Protein AF-0000000074258055 (afdb_homodimer)

InterPro domains:
  IPR007050 Bacterioopsin activator-type, HTH domain [PF04967] (157-208)
  IPR016032 Signal transduction response regulator, C-terminal effector [SSF46894] (148-207)
  IPR036388 Winged helix-like DNA-binding domain superfamily [G3DSA:1.10.10.10] (153-216)
  IPR056531 HVO_A0563, N-terminal [PF24280] (3-147)

Secondary structure (DSSP, 8-state):
-EEEEEEEES--HHHHHHTTSS-EEEEEE-SS-EEEEEESTTHHHHHHHHHHHT-EEEEEEETTEEEEEESS-GGGGS--HHHHHHHHTT-EEEEEEEEETTEEEEEEEES-HHHHHHHHHHHHHTT--EEEEEEEE--TTSTT-TTT-TT--S----HHHHHHHHHHHHTTTTSSS-SS-HHHHHHHHTS-HHHHHHHHHHHHHHHHHHHHHHH-/-EEEEEEEES--HHHHHHTTSS-EEEEEE-SS-EEEEEESTTHHHHHHHHHHHT-EEEEEEETTEEEEEESS-GGGGS--HHHHHHHHTT-EEEEEEEEETTEEEEEEEES-HHHHHHHHHHHHHTT--EEEEEEEE--TTSTT-TTT-TT--S----HHHHHHHHHHHHTTTTSSS-SS-HHHHHHHHTS-HHHHHHHHHHHHHHHHHHHHHHH-

Foldseek 3Di:
DKKWKKKFADDALLLVLQAPHAKKWWWDDPQFKIKIKIAADSVVSSQVSLCVQFRWDDWDDDPRMIITIGRGYSPVRDDCLLVVLCVVLVKDWAGTWMHHNSMIMTMIDDPDPVSVVVSVVSCVVVVTRMDIDDMDDDDCPDCQHCVNPVPRLDFDADPLLVQLQVVLVVQQCPHVVRRDDLCRSCVVSVHHSVVSVVSPVVSVVRNCVSCVVPPD/DKKWKKKFADDALLLVLQAPHQKKWWWDDPQFKIKIKIAADSVVSSVVSLCVQFRWDDWDDDPRMIITIGRGYSPVRDDCLLVVLCVVLVKDWAGTWMHHNSMIMTMIDDPDPVSVVVSVVSCVVVVTRMDIDDMDDDDCPDCQHCVNPVPRLDFDADPLLVQLQVVLVVQQCPHVVRRDDLCRSCVVSVHHSVVSVVSPVVSVVRNCVSCVVPPD

Solvent-accessible surface area (backbone atoms only — not comparable to full-atom values): 22101 Å² total; per-residue (Å²): 61,31,38,32,33,35,36,35,57,53,95,40,74,64,11,54,46,12,40,94,42,91,21,36,38,36,37,42,80,57,82,53,21,30,41,34,43,32,38,46,85,52,43,64,62,32,47,52,48,45,37,73,73,37,32,65,66,46,78,47,79,45,97,64,28,36,40,37,33,31,57,30,26,62,70,81,75,46,84,53,64,68,60,51,44,28,51,75,44,65,39,37,73,46,65,57,34,36,22,41,63,23,22,36,38,40,39,36,38,20,80,39,68,64,39,50,49,51,34,50,50,51,40,49,72,73,66,48,54,64,44,79,76,45,74,45,80,39,66,72,70,42,63,58,18,57,85,66,20,63,75,58,49,63,51,91,57,53,71,64,23,19,50,49,44,43,53,36,58,77,45,26,42,49,41,86,76,62,60,47,50,60,58,56,50,6,60,73,75,69,48,53,46,68,57,36,49,50,33,37,36,48,42,48,34,43,49,45,68,44,38,37,81,59,49,66,61,31,38,34,35,34,36,35,57,51,97,39,75,64,11,55,44,13,41,94,45,89,20,36,39,36,37,41,79,55,82,54,21,30,42,35,42,32,39,47,86,52,43,62,62,32,47,52,49,44,37,74,72,38,31,65,68,46,80,46,80,45,97,66,29,36,38,36,33,30,57,30,26,62,70,82,75,46,84,53,62,68,60,50,43,28,51,75,45,65,38,36,73,45,66,59,34,35,21,40,63,22,22,38,38,39,39,37,38,22,80,40,68,64,38,50,51,51,34,50,51,52,38,50,72,73,64,47,54,64,45,78,75,45,74,44,79,40,64,72,69,41,62,58,18,57,86,66,20,65,76,58,50,63,51,91,58,53,71,65,23,18,51,50,45,44,54,35,58,77,45,27,42,49,40,88,76,63,58,46,52,59,58,56,49,7,60,73,74,69,49,54,44,70,56,38,48,50,33,36,36,50,41,49,33,42,49,46,68,42,37,38,80,59,50,67

Sequence (432 aa):
MYEATLRITGHSAYADATAGTSATIELWCNRHCDLLHVTEEAAAEVEARVEGTVGVRERLRSRGETVLVTEDCLRDHEGDLIESVLDRHGCLLLYPLEYQGGDKVCRVLSLSAGALTDCFHDLVEAGAPVTVEAKREIDAVRPRSPLLDPHGVVPDLTDRQSAVLRYAHENGYYEIPRGVTTAEIADAVGVERRTAEEHLRRAENKLVDSLVDVVAMYEATLRITGHSAYADATAGTSATIELWCNRHCDLLHVTEEAAAEVEARVEGTVGVRERLRSRGETVLVTEDCLRDHEGDLIESVLDRHGCLLLYPLEYQGGDKVCRVLSLSAGALTDCFHDLVEAGAPVTVEAKREIDAVRPRSPLLDPHGVVPDLTDRQSAVLRYAHENGYYEIPRGVTTAEIADAVGVERRTAEEHLRRAENKLVDSLVDVVA

Structure (mmCIF, N/CA/C/O backbone):
data_AF-0000000074258055-model_v1
#
loop_
_entity.id
_entity.type
_entity.pdbx_description
1 polymer 'Helix-turn-helix domain-containing protein'
#
loop_
_atom_site.group_PDB
_atom_site.id
_atom_site.type_symbol
_atom_site.label_atom_id
_atom_site.label_alt_id
_atom_site.label_comp_id
_atom_site.label_asym_id
_atom_site.label_entity_id
_atom_site.label_seq_id
_atom_site.pdbx_PDB_ins_code
_atom_site.Cartn_x
_atom_site.Cartn_y
_atom_site.Cartn_z
_atom_site.occupancy
_atom_site.B_iso_or_equiv
_atom_site.auth_seq_id
_atom_site.auth_comp_id
_atom_site.auth_asym_id
_atom_site.auth_atom_id
_atom_site.pdbx_PDB_model_num
ATOM 1 N N . MET A 1 1 ? 12.82 -7.031 11.148 1 83.25 1 MET A N 1
ATOM 2 C CA . MET A 1 1 ? 12.75 -7.418 9.742 1 83.25 1 MET A CA 1
ATOM 3 C C . MET A 1 1 ? 13.695 -6.57 8.898 1 83.25 1 MET A C 1
ATOM 5 O O . MET A 1 1 ? 14.148 -5.516 9.336 1 83.25 1 MET A O 1
ATOM 9 N N . TYR A 1 2 ? 14.031 -7.172 7.707 1 86.62 2 TYR A N 1
ATOM 10 C CA . TYR A 1 2 ? 15.031 -6.531 6.855 1 86.62 2 TYR A CA 1
ATOM 11 C C . TYR A 1 2 ? 14.516 -6.371 5.434 1 86.62 2 TYR A C 1
ATOM 13 O O . TYR A 1 2 ? 13.875 -7.277 4.891 1 86.62 2 TYR A O 1
ATOM 21 N N . GLU A 1 3 ? 14.734 -5.199 4.934 1 88.56 3 GLU A N 1
ATOM 22 C CA . GLU A 1 3 ? 14.359 -4.914 3.553 1 88.56 3 GLU A CA 1
ATOM 23 C C . GLU A 1 3 ? 15.578 -4.531 2.721 1 88.56 3 GLU A C 1
ATOM 25 O O . GLU A 1 3 ? 16.453 -3.809 3.195 1 88.56 3 GLU A O 1
ATOM 30 N N . ALA A 1 4 ? 15.617 -5.012 1.562 1 91.56 4 ALA A N 1
ATOM 31 C CA . ALA A 1 4 ? 16.656 -4.617 0.611 1 91.56 4 ALA A CA 1
ATOM 32 C C . ALA A 1 4 ? 16.047 -4.211 -0.728 1 91.56 4 ALA A C 1
ATOM 34 O O . ALA A 1 4 ? 15.047 -4.793 -1.164 1 91.56 4 ALA A O 1
ATOM 35 N N . THR A 1 5 ? 16.609 -3.199 -1.285 1 91.88 5 THR A N 1
ATOM 36 C CA . THR A 1 5 ? 16.266 -2.83 -2.656 1 91.88 5 THR A CA 1
ATOM 37 C C . THR A 1 5 ? 17.312 -3.355 -3.629 1 91.88 5 THR A C 1
ATOM 39 O O . THR A 1 5 ? 18.5 -3.043 -3.5 1 91.88 5 THR A O 1
ATOM 42 N N . LEU A 1 6 ? 16.828 -4.125 -4.57 1 92.88 6 LEU A N 1
ATOM 43 C CA . LEU A 1 6 ? 17.719 -4.723 -5.559 1 92.88 6 LEU A CA 1
ATOM 44 C C . LEU A 1 6 ? 17.5 -4.098 -6.934 1 92.88 6 LEU A C 1
ATOM 46 O O . LEU A 1 6 ? 16.359 -3.816 -7.316 1 92.88 6 LEU A O 1
ATOM 50 N N . ARG A 1 7 ? 18.562 -3.906 -7.586 1 93.62 7 ARG A N 1
ATOM 51 C CA . ARG A 1 7 ? 18.516 -3.525 -8.992 1 93.62 7 ARG A CA 1
ATOM 52 C C . ARG A 1 7 ? 19.016 -4.664 -9.883 1 93.62 7 ARG A C 1
ATOM 54 O O . ARG A 1 7 ? 20.094 -5.219 -9.656 1 93.62 7 ARG A O 1
ATOM 61 N N . ILE A 1 8 ? 18.219 -5.02 -10.711 1 91.5 8 ILE A N 1
ATOM 62 C CA . ILE A 1 8 ? 18.547 -6.086 -11.656 1 91.5 8 ILE A CA 1
ATOM 63 C C . ILE A 1 8 ? 18.688 -5.508 -13.062 1 91.5 8 ILE A C 1
ATOM 65 O O . ILE A 1 8 ? 17.75 -4.906 -13.594 1 91.5 8 ILE A O 1
ATOM 69 N N . THR A 1 9 ? 19.891 -5.629 -13.492 1 87.56 9 THR A N 1
ATOM 70 C CA . THR A 1 9 ? 20.172 -5.137 -14.836 1 87.56 9 THR A CA 1
ATOM 71 C C . THR A 1 9 ? 19.953 -6.242 -15.867 1 87.56 9 THR A C 1
ATOM 73 O O . THR A 1 9 ? 20.188 -7.418 -15.586 1 87.56 9 THR A O 1
ATOM 76 N N . GLY A 1 10 ? 19.359 -5.852 -16.953 1 72.56 10 GLY A N 1
ATOM 77 C CA . GLY A 1 10 ? 19.266 -6.832 -18.031 1 72.56 10 GLY A CA 1
ATOM 78 C C . GLY A 1 10 ? 17.844 -7.016 -18.547 1 72.56 10 GLY A C 1
ATOM 79 O O . GLY A 1 10 ? 16.984 -6.16 -18.328 1 72.56 10 GLY A O 1
ATOM 80 N N . HIS A 1 11 ? 17.641 -8.375 -19.031 1 70.19 11 HIS A N 1
ATOM 81 C CA . HIS A 1 11 ? 16.594 -8.469 -20.047 1 70.19 11 HIS A CA 1
ATOM 82 C C . HIS A 1 11 ? 15.273 -8.914 -19.422 1 70.19 11 HIS A C 1
ATOM 84 O O . HIS A 1 11 ? 15.18 -10.008 -18.859 1 70.19 11 HIS A O 1
ATOM 90 N N . SER A 1 12 ? 14.461 -8.055 -19.062 1 84.44 12 SER A N 1
ATOM 91 C CA . SER A 1 12 ? 13.023 -8.25 -18.922 1 84.44 12 SER A CA 1
ATOM 92 C C . SER A 1 12 ? 12.242 -7.406 -19.922 1 84.44 12 SER A C 1
ATOM 94 O O . SER A 1 12 ? 12.711 -6.352 -20.344 1 84.44 12 SER A O 1
ATOM 96 N N . ALA A 1 13 ? 11.242 -8.039 -20.328 1 88.31 13 ALA A N 1
ATOM 97 C CA . ALA A 1 13 ? 10.445 -7.363 -21.344 1 88.31 13 ALA A CA 1
ATOM 98 C C . ALA A 1 13 ? 10.078 -5.949 -20.906 1 88.31 13 ALA A C 1
ATOM 100 O O . ALA A 1 13 ? 10.195 -5.004 -21.703 1 88.31 13 ALA A O 1
ATOM 101 N N . TYR A 1 14 ? 9.711 -5.766 -19.688 1 92.56 14 TYR A N 1
ATOM 102 C CA . TYR A 1 14 ? 9.273 -4.453 -19.219 1 92.56 14 TYR A CA 1
ATOM 103 C C . TYR A 1 14 ? 10.461 -3.525 -19.016 1 92.56 14 TYR A C 1
ATOM 105 O O . TYR A 1 14 ? 10.359 -2.312 -19.219 1 92.56 14 TYR A O 1
ATOM 113 N N . ALA A 1 15 ? 11.594 -4.082 -18.594 1 92.06 15 ALA A N 1
ATOM 114 C CA . ALA A 1 15 ? 12.812 -3.275 -18.516 1 92.06 15 ALA A CA 1
ATOM 115 C C . ALA A 1 15 ? 13.195 -2.752 -19.906 1 92.06 15 ALA A C 1
ATOM 117 O O . ALA A 1 15 ? 13.492 -1.564 -20.062 1 92.06 15 ALA A O 1
ATOM 118 N N . ASP A 1 16 ? 13.094 -3.592 -20.859 1 90.56 16 ASP A N 1
ATOM 119 C CA . ASP A 1 16 ? 13.406 -3.203 -22.234 1 90.56 16 ASP A CA 1
ATOM 120 C C . ASP A 1 16 ? 12.477 -2.094 -22.719 1 90.56 16 ASP A C 1
ATOM 122 O O . ASP A 1 16 ? 12.906 -1.187 -23.438 1 90.56 16 ASP A O 1
ATOM 126 N N . ALA A 1 17 ? 11.258 -2.262 -22.328 1 88.38 17 ALA A N 1
ATOM 127 C CA . ALA A 1 17 ? 10.25 -1.292 -22.75 1 88.38 17 ALA A CA 1
ATOM 128 C C . ALA A 1 17 ? 10.578 0.102 -22.219 1 88.38 17 ALA A C 1
ATOM 130 O O . ALA A 1 17 ? 10.219 1.106 -22.844 1 88.38 17 ALA A O 1
ATOM 131 N N . THR A 1 18 ? 11.258 0.191 -21.125 1 90.31 18 THR A N 1
ATOM 132 C CA . THR A 1 18 ? 11.531 1.486 -20.516 1 90.31 18 THR A CA 1
ATOM 133 C C . THR A 1 18 ? 12.922 1.982 -20.891 1 90.31 18 THR A C 1
ATOM 135 O O . THR A 1 18 ? 13.273 3.135 -20.625 1 90.31 18 THR A O 1
ATOM 138 N N . ALA A 1 19 ? 13.719 1.128 -21.547 1 89.69 19 ALA A N 1
ATOM 139 C CA . ALA A 1 19 ? 15.086 1.494 -21.906 1 89.69 19 ALA A CA 1
ATOM 140 C C . ALA A 1 19 ? 15.102 2.686 -22.859 1 89.69 19 ALA A C 1
ATOM 142 O O . ALA A 1 19 ? 14.367 2.705 -23.859 1 89.69 19 ALA A O 1
ATOM 143 N N . GLY A 1 20 ? 15.953 3.695 -22.547 1 86.5 20 GLY A N 1
ATOM 144 C CA . GLY A 1 20 ? 16.125 4.848 -23.422 1 86.5 20 GLY A CA 1
ATOM 145 C C . GLY A 1 20 ? 14.969 5.828 -23.344 1 86.5 20 GLY A C 1
ATOM 146 O O . GLY A 1 20 ? 14.828 6.711 -24.188 1 86.5 20 GLY A O 1
ATOM 147 N N . THR A 1 21 ? 14.008 5.574 -22.453 1 86.19 21 THR A N 1
ATOM 148 C CA . THR A 1 21 ? 12.891 6.488 -22.266 1 86.19 21 THR A CA 1
ATOM 149 C C . THR A 1 21 ? 12.828 6.973 -20.828 1 86.19 21 THR A C 1
ATOM 151 O O . THR A 1 21 ? 13.57 6.488 -19.969 1 86.19 21 THR A O 1
ATOM 154 N N . SER A 1 22 ? 11.984 7.98 -20.609 1 86.81 22 SER A N 1
ATOM 155 C CA . SER A 1 22 ? 11.758 8.469 -19.25 1 86.81 22 SER A CA 1
ATOM 156 C C . SER A 1 22 ? 10.555 7.781 -18.625 1 86.81 22 SER A C 1
ATOM 158 O O . SER A 1 22 ? 10.164 8.125 -17.5 1 86.81 22 SER A O 1
ATOM 160 N N . ALA A 1 23 ? 10.023 6.754 -19.281 1 88.56 23 ALA A N 1
ATOM 161 C CA . ALA A 1 23 ? 8.844 6.055 -18.766 1 88.56 23 ALA A CA 1
ATOM 162 C C . ALA A 1 23 ? 9.211 5.109 -17.641 1 88.56 23 ALA A C 1
ATOM 164 O O . ALA A 1 23 ? 10.32 4.57 -17.594 1 88.56 23 ALA A O 1
ATOM 165 N N . THR A 1 24 ? 8.281 4.977 -16.766 1 90 24 THR A N 1
ATOM 166 C CA . THR A 1 24 ? 8.406 4.012 -15.68 1 90 24 THR A CA 1
ATOM 167 C C . THR A 1 24 ? 7.188 3.086 -15.641 1 90 24 THR A C 1
ATOM 169 O O . THR A 1 24 ? 6.086 3.486 -16.016 1 90 24 THR A O 1
ATOM 172 N N . ILE A 1 25 ? 7.449 1.848 -15.266 1 91.06 25 ILE A N 1
ATOM 173 C CA . ILE A 1 25 ? 6.379 0.872 -15.078 1 91.06 25 ILE A CA 1
ATOM 174 C C . ILE A 1 25 ? 6.387 0.366 -13.641 1 91.06 25 ILE A C 1
ATOM 176 O O . ILE A 1 25 ? 7.426 -0.046 -13.125 1 91.06 25 ILE A O 1
ATOM 180 N N . GLU A 1 26 ? 5.328 0.5 -12.992 1 90.06 26 GLU A N 1
ATOM 181 C CA . GLU A 1 26 ? 5.086 -0.21 -11.742 1 90.06 26 GLU A CA 1
ATOM 182 C C . GLU A 1 26 ? 4.188 -1.425 -11.961 1 90.06 26 GLU A C 1
ATOM 184 O O . GLU A 1 26 ? 3.123 -1.314 -12.57 1 90.06 26 GLU A O 1
ATOM 189 N N . LEU A 1 27 ? 4.648 -2.584 -11.422 1 91.56 27 LEU A N 1
ATOM 190 C CA . LEU A 1 27 ? 3.945 -3.834 -11.688 1 91.56 27 LEU A CA 1
ATOM 191 C C . LEU A 1 27 ? 3.445 -4.461 -10.391 1 91.56 27 LEU A C 1
ATOM 193 O O . LEU A 1 27 ? 4.211 -4.621 -9.438 1 91.56 27 LEU A O 1
ATOM 197 N N . TRP A 1 28 ? 2.156 -4.734 -10.352 1 89.12 28 TRP A N 1
ATOM 198 C CA . TRP A 1 28 ? 1.548 -5.594 -9.344 1 89.12 28 TRP A CA 1
ATOM 199 C C . TRP A 1 28 ? 1.13 -6.93 -9.945 1 89.12 28 TRP A C 1
ATOM 201 O O . TRP A 1 28 ? 0.254 -6.98 -10.812 1 89.12 28 TRP A O 1
ATOM 211 N N . CYS A 1 29 ? 1.671 -7.992 -9.422 1 91 29 CYS A N 1
ATOM 212 C CA . CYS A 1 29 ? 1.397 -9.328 -9.945 1 91 29 CYS A CA 1
ATOM 213 C C . CYS A 1 29 ? 0.139 -9.914 -9.32 1 91 29 CYS A C 1
ATOM 215 O O . CYS A 1 29 ? -0.018 -9.891 -8.094 1 91 29 CYS A O 1
ATOM 217 N N . ASN A 1 30 ? -0.752 -10.422 -10.172 1 89.44 30 ASN A N 1
ATOM 218 C CA . ASN A 1 30 ? -1.952 -11.109 -9.711 1 89.44 30 ASN A CA 1
ATOM 219 C C . ASN A 1 30 ? -1.958 -12.578 -10.141 1 89.44 30 ASN A C 1
ATOM 221 O O . ASN A 1 30 ? -3.021 -13.164 -10.336 1 89.44 30 ASN A O 1
ATOM 225 N N . ARG A 1 31 ? -0.777 -13.125 -10.367 1 86.5 31 ARG A N 1
ATOM 226 C CA . ARG A 1 31 ? -0.539 -14.523 -10.727 1 86.5 31 ARG A CA 1
ATOM 227 C C . ARG A 1 31 ? -0.998 -14.805 -12.156 1 86.5 31 ARG A C 1
ATOM 229 O O . ARG A 1 31 ? -0.251 -15.375 -12.953 1 86.5 31 ARG A O 1
ATOM 236 N N . HIS A 1 32 ? -2.211 -14.398 -12.508 1 89.62 32 HIS A N 1
ATOM 237 C CA . HIS A 1 32 ? -2.725 -14.711 -13.836 1 89.62 32 HIS A CA 1
ATOM 238 C C . HIS A 1 32 ? -2.553 -13.531 -14.789 1 89.62 32 HIS A C 1
ATOM 240 O O . HIS A 1 32 ? -2.68 -13.688 -16 1 89.62 32 HIS A O 1
ATOM 246 N N . CYS A 1 33 ? -2.322 -12.414 -14.211 1 93.25 33 CYS A N 1
ATOM 247 C CA . CYS A 1 33 ? -2.111 -11.195 -14.977 1 93.25 33 CYS A CA 1
ATOM 248 C C . CYS A 1 33 ? -1.324 -10.172 -14.172 1 93.25 33 CYS A C 1
ATOM 250 O O . CYS A 1 33 ? -1.021 -10.398 -13 1 93.25 33 CYS A O 1
ATOM 252 N N . ASP A 1 34 ? -1.005 -9.086 -14.922 1 92.5 34 ASP A N 1
ATOM 253 C CA . ASP A 1 34 ? -0.32 -7.98 -14.258 1 92.5 34 ASP A CA 1
ATOM 254 C C . ASP A 1 34 ? -1.158 -6.707 -14.312 1 92.5 34 ASP A C 1
ATOM 256 O O . ASP A 1 34 ? -1.833 -6.441 -15.312 1 92.5 34 ASP A O 1
ATOM 260 N N . LEU A 1 35 ? -1.151 -5.992 -13.25 1 90.44 35 LEU A N 1
ATOM 261 C CA . LEU A 1 35 ? -1.559 -4.59 -13.266 1 90.44 35 LEU A CA 1
ATOM 262 C C . LEU A 1 35 ? -0.349 -3.676 -13.43 1 90.44 35 LEU A C 1
ATOM 264 O O . LEU A 1 35 ? 0.583 -3.729 -12.625 1 90.44 35 LEU A O 1
ATOM 268 N N . LEU A 1 36 ? -0.398 -2.861 -14.469 1 90.5 36 LEU A N 1
ATOM 269 C CA . LEU A 1 36 ? 0.726 -1.976 -14.75 1 90.5 36 LEU A CA 1
ATOM 270 C C . LEU A 1 36 ? 0.298 -0.514 -14.672 1 90.5 36 LEU A C 1
ATOM 272 O O . LEU A 1 36 ? -0.767 -0.146 -15.172 1 90.5 36 LEU A O 1
ATOM 276 N N . HIS A 1 37 ? 1.047 0.211 -14 1 88.5 37 HIS A N 1
ATOM 277 C CA . HIS A 1 37 ? 0.952 1.666 -14.031 1 88.5 37 HIS A CA 1
ATOM 278 C C . HIS A 1 37 ? 2.129 2.275 -14.789 1 88.5 37 HIS A C 1
ATOM 280 O O . HIS A 1 37 ? 3.281 2.113 -14.383 1 88.5 37 HIS A O 1
ATOM 286 N N . VAL A 1 38 ? 1.821 2.916 -15.828 1 88.81 38 VAL A N 1
ATOM 287 C CA . VAL A 1 38 ? 2.844 3.496 -16.688 1 88.81 38 VAL A CA 1
ATOM 288 C C . VAL A 1 38 ? 2.771 5.02 -16.625 1 88.81 38 VAL A C 1
ATOM 290 O O . VAL A 1 38 ? 1.695 5.602 -16.781 1 88.81 38 VAL A O 1
ATOM 293 N N . THR A 1 39 ? 3.896 5.562 -16.328 1 82.56 39 THR A N 1
ATOM 294 C CA . THR A 1 39 ? 3.941 7.02 -16.25 1 82.56 39 THR A CA 1
ATOM 295 C C . THR A 1 39 ? 4.621 7.609 -17.484 1 82.56 39 THR A C 1
ATOM 297 O O . THR A 1 39 ? 5.477 6.965 -18.094 1 82.56 39 THR A O 1
ATOM 300 N N . GLU A 1 40 ? 4.207 8.859 -17.812 1 72.75 40 GLU A N 1
ATOM 301 C CA . GLU A 1 40 ? 4.836 9.781 -18.75 1 72.75 40 GLU A CA 1
ATOM 302 C C . GLU A 1 40 ? 4.535 9.391 -20.203 1 72.75 40 GLU A C 1
ATOM 304 O O . GLU A 1 40 ? 3.873 8.375 -20.438 1 72.75 40 GLU A O 1
ATOM 309 N N . GLU A 1 41 ? 4.926 10.188 -21.094 1 64.94 41 GLU A N 1
ATOM 310 C CA . GLU A 1 41 ? 4.562 10.312 -22.5 1 64.94 41 GLU A CA 1
ATOM 311 C C . GLU A 1 41 ? 4.949 9.062 -23.281 1 64.94 41 GLU A C 1
ATOM 313 O O . GLU A 1 41 ? 4.285 8.703 -24.266 1 64.94 41 GLU A O 1
ATOM 318 N N . ALA A 1 42 ? 5.828 8.305 -22.812 1 69.88 42 ALA A N 1
ATOM 319 C CA . ALA A 1 42 ? 6.172 7.184 -23.688 1 69.88 42 ALA A CA 1
ATOM 320 C C . ALA A 1 42 ? 5.27 5.984 -23.422 1 69.88 42 ALA A C 1
ATOM 322 O O . ALA A 1 42 ? 5.691 4.836 -23.578 1 69.88 42 ALA A O 1
ATOM 323 N N . ALA A 1 43 ? 3.979 6.32 -23.141 1 76.56 43 ALA A N 1
ATOM 324 C CA . ALA A 1 43 ? 3.061 5.262 -22.734 1 76.56 43 ALA A CA 1
ATOM 325 C C . ALA A 1 43 ? 2.67 4.387 -23.922 1 76.56 43 ALA A C 1
ATOM 327 O O . ALA A 1 43 ? 2.527 3.17 -23.781 1 76.56 43 ALA A O 1
ATOM 328 N N . ALA A 1 44 ? 2.752 4.996 -25.062 1 82.44 44 ALA A N 1
ATOM 329 C CA . ALA A 1 44 ? 2.311 4.242 -26.234 1 82.44 44 ALA A CA 1
ATOM 330 C C . ALA A 1 44 ? 3.334 3.176 -26.625 1 82.44 44 ALA A C 1
ATOM 332 O O . ALA A 1 44 ? 2.967 2.043 -26.938 1 82.44 44 ALA A O 1
ATOM 333 N N . GLU A 1 45 ? 4.57 3.539 -26.594 1 84.25 45 GLU A N 1
ATOM 334 C CA . GLU A 1 45 ? 5.625 2.588 -26.922 1 84.25 45 GLU A CA 1
ATOM 335 C C . GLU A 1 45 ? 5.707 1.469 -25.891 1 84.25 45 GLU A C 1
ATOM 337 O O . GLU A 1 45 ? 5.859 0.299 -26.25 1 84.25 45 GLU A O 1
ATOM 342 N N . VAL A 1 46 ? 5.59 1.82 -24.688 1 87.31 46 VAL A N 1
ATOM 343 C CA . VAL A 1 46 ? 5.621 0.847 -23.594 1 87.31 46 VAL A CA 1
ATOM 344 C C . VAL A 1 46 ? 4.445 -0.119 -23.734 1 87.31 46 VAL A C 1
ATOM 346 O O . VAL A 1 46 ? 4.613 -1.334 -23.609 1 87.31 46 VAL A O 1
ATOM 349 N N . GLU A 1 47 ? 3.346 0.42 -24.078 1 88.94 47 GLU A N 1
ATOM 350 C CA . GLU A 1 47 ? 2.146 -0.4 -24.234 1 88.94 47 GLU A CA 1
ATOM 351 C C . GLU A 1 47 ? 2.309 -1.408 -25.375 1 88.94 47 GLU A C 1
ATOM 353 O O . GLU A 1 47 ? 1.888 -2.561 -25.25 1 88.94 47 GLU A O 1
ATOM 358 N N . ALA A 1 48 ? 2.867 -0.943 -26.453 1 91.31 48 ALA A N 1
ATOM 359 C CA . ALA A 1 48 ? 3.08 -1.832 -27.594 1 91.31 48 ALA A CA 1
ATOM 360 C C . ALA A 1 48 ? 3.994 -2.994 -27.219 1 91.31 48 ALA A C 1
ATOM 362 O 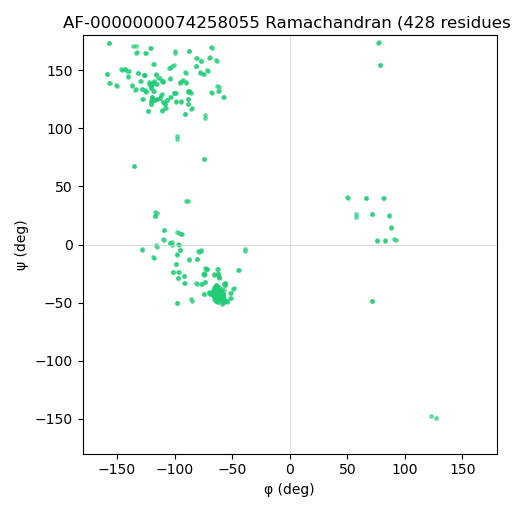O . ALA A 1 48 ? 3.748 -4.137 -27.609 1 91.31 48 ALA A O 1
ATOM 363 N N . ARG A 1 49 ? 4.969 -2.707 -26.453 1 90.38 49 ARG A N 1
ATOM 364 C CA . ARG A 1 49 ? 5.895 -3.748 -26.016 1 90.38 49 ARG A CA 1
ATOM 365 C C . ARG A 1 49 ? 5.215 -4.723 -25.062 1 90.38 49 ARG A C 1
ATOM 367 O O . ARG A 1 49 ? 5.414 -5.938 -25.172 1 90.38 49 ARG A O 1
ATOM 374 N N . VAL A 1 50 ? 4.441 -4.227 -24.156 1 91.69 50 VAL A N 1
ATOM 375 C CA . VAL A 1 50 ? 3.691 -5.059 -23.219 1 91.69 50 VAL A CA 1
ATOM 376 C C . VAL A 1 50 ? 2.727 -5.961 -24 1 91.69 50 VAL A C 1
ATOM 378 O O . VAL A 1 50 ? 2.666 -7.168 -23.75 1 91.69 50 VAL A O 1
ATOM 381 N N . GLU A 1 51 ? 2.086 -5.379 -24.938 1 93.81 51 GLU A N 1
ATOM 382 C CA . GLU A 1 51 ? 1.112 -6.117 -25.734 1 93.81 51 GLU A CA 1
ATOM 383 C C . GLU A 1 51 ? 1.779 -7.254 -26.5 1 93.81 51 GLU A C 1
ATOM 385 O O . GLU A 1 51 ? 1.229 -8.352 -26.594 1 93.81 51 GLU A O 1
ATOM 390 N N . GLY A 1 52 ? 2.902 -7.008 -26.953 1 94 52 GLY A N 1
ATOM 391 C CA . GLY A 1 52 ? 3.627 -8.016 -27.703 1 94 52 GLY A CA 1
ATOM 392 C C . GLY A 1 52 ? 4.168 -9.141 -26.844 1 94 52 GLY A C 1
ATOM 393 O O . GLY A 1 52 ? 4.422 -10.242 -27.328 1 94 52 GLY A O 1
ATOM 394 N N . THR A 1 53 ? 4.316 -8.922 -25.578 1 92.38 53 THR A N 1
ATOM 395 C CA . THR A 1 53 ? 4.93 -9.891 -24.688 1 92.38 53 THR A CA 1
ATOM 396 C C . THR A 1 53 ? 3.865 -10.711 -23.953 1 92.38 53 THR A C 1
ATOM 398 O O . THR A 1 53 ? 3.879 -11.945 -24.016 1 92.38 53 THR A O 1
ATOM 401 N N . VAL A 1 54 ? 2.875 -10.039 -23.344 1 94.69 54 VAL A N 1
ATOM 402 C CA . VAL A 1 54 ? 1.937 -10.75 -22.484 1 94.69 54 VAL A CA 1
ATOM 403 C C . VAL A 1 54 ? 0.503 -10.422 -22.891 1 94.69 54 VAL A C 1
ATOM 405 O O . VAL A 1 54 ? -0.448 -11.016 -22.391 1 94.69 54 VAL A O 1
ATOM 408 N N . GLY A 1 55 ? 0.316 -9.531 -23.844 1 95 55 GLY A N 1
ATOM 409 C CA . GLY A 1 55 ? -1.017 -9.078 -24.203 1 95 55 GLY A CA 1
ATOM 410 C C . GLY A 1 55 ? -1.589 -8.062 -23.234 1 95 55 GLY A C 1
ATOM 411 O O . GLY A 1 55 ? -1.147 -7.973 -22.078 1 95 55 GLY A O 1
ATOM 412 N N . VAL A 1 56 ? -2.539 -7.227 -23.781 1 93.44 56 VAL A N 1
ATOM 413 C CA . VAL A 1 56 ? -3.23 -6.25 -22.953 1 93.44 56 VAL A CA 1
ATOM 414 C C . VAL A 1 56 ? -4.734 -6.512 -22.984 1 93.44 56 VAL A C 1
ATOM 416 O O . VAL A 1 56 ? -5.336 -6.551 -24.062 1 93.44 56 VAL A O 1
ATOM 419 N N . ARG A 1 57 ? -5.297 -6.75 -21.875 1 92.06 57 ARG A N 1
ATOM 420 C CA . ARG A 1 57 ? -6.723 -7.039 -21.766 1 92.06 57 ARG A CA 1
ATOM 421 C C . ARG A 1 57 ? -7.535 -5.75 -21.672 1 92.06 57 ARG A C 1
ATOM 423 O O . ARG A 1 57 ? -8.578 -5.617 -22.328 1 92.06 57 ARG A O 1
ATOM 430 N N . GLU A 1 58 ? -7.125 -4.848 -20.844 1 89.31 58 GLU A N 1
ATOM 431 C CA . GLU A 1 58 ? -7.812 -3.58 -20.609 1 89.31 58 GLU A CA 1
ATOM 432 C C . GLU A 1 58 ? -6.816 -2.436 -20.422 1 89.31 58 GLU A C 1
ATOM 434 O O . GLU A 1 58 ? -5.684 -2.654 -20 1 89.31 58 GLU A O 1
ATOM 439 N N . ARG A 1 59 ? -7.266 -1.25 -20.844 1 88.38 59 ARG A N 1
ATOM 440 C CA . ARG A 1 59 ? -6.453 -0.043 -20.719 1 88.38 59 ARG A CA 1
ATOM 441 C C . ARG A 1 59 ? -7.293 1.133 -20.234 1 88.38 59 ARG A C 1
ATOM 443 O O . ARG A 1 59 ? -8.453 1.284 -20.625 1 88.38 59 ARG A O 1
ATOM 450 N N . LEU A 1 60 ? -6.703 1.869 -19.312 1 83.19 60 LEU A N 1
ATOM 451 C CA . LEU A 1 60 ? -7.281 3.127 -18.844 1 83.19 60 LEU A CA 1
ATOM 452 C C . LEU A 1 60 ? -6.254 4.254 -18.922 1 83.19 60 LEU A C 1
ATOM 454 O O . LEU A 1 60 ? -5.129 4.105 -18.438 1 83.19 60 LEU A O 1
ATOM 458 N N . ARG A 1 61 ? -6.605 5.328 -19.594 1 80.19 61 ARG A N 1
ATOM 459 C CA . ARG A 1 61 ? -5.723 6.484 -19.719 1 80.19 61 ARG A CA 1
ATOM 460 C C . ARG A 1 61 ? -6.348 7.719 -19.078 1 80.19 61 ARG A C 1
ATOM 462 O O . ARG A 1 61 ? -7.535 7.984 -19.25 1 80.19 61 ARG A O 1
ATOM 469 N N . SER A 1 62 ? -5.504 8.305 -18.078 1 70.94 62 SER A N 1
ATOM 470 C CA . SER A 1 62 ? -5.949 9.555 -17.453 1 70.94 62 SER A CA 1
ATOM 471 C C . SER A 1 62 ? -4.766 10.406 -17.031 1 70.94 62 SER A C 1
ATOM 473 O O . SER A 1 62 ? -3.828 9.906 -16.391 1 70.94 62 SER A O 1
ATOM 475 N N . ARG A 1 63 ? -4.797 11.727 -17.281 1 70.25 63 ARG A N 1
ATOM 476 C CA . ARG A 1 63 ? -3.877 12.75 -16.797 1 70.25 63 ARG A CA 1
ATOM 477 C C . ARG A 1 63 ? -2.428 12.352 -17.031 1 70.25 63 ARG A C 1
ATOM 479 O O . ARG A 1 63 ? -1.591 12.445 -16.141 1 70.25 63 ARG A O 1
ATOM 486 N N . GLY A 1 64 ? -2.131 11.742 -18.25 1 72.75 64 GLY A N 1
ATOM 487 C CA . GLY A 1 64 ? -0.756 11.406 -18.578 1 72.75 64 GLY A CA 1
ATOM 488 C C . GLY A 1 64 ? -0.3 10.086 -17.984 1 72.75 64 GLY A C 1
ATOM 489 O O . GLY A 1 64 ? 0.882 9.742 -18.062 1 72.75 64 GLY A O 1
ATOM 490 N N . GLU A 1 65 ? -1.212 9.445 -17.344 1 77.94 65 GLU A N 1
ATOM 491 C CA . GLU A 1 65 ? -0.914 8.125 -16.797 1 77.94 65 GLU A CA 1
ATOM 492 C C . GLU A 1 65 ? -1.771 7.043 -17.438 1 77.94 65 GLU A C 1
ATOM 494 O O . GLU A 1 65 ? -2.887 7.316 -17.891 1 77.94 65 GLU A O 1
ATOM 499 N N . THR A 1 66 ? -1.15 5.875 -17.562 1 85 66 THR A N 1
ATOM 500 C CA . THR A 1 66 ? -1.849 4.742 -18.141 1 85 66 THR A CA 1
ATOM 501 C C . THR A 1 66 ? -1.827 3.541 -17.203 1 85 66 THR A C 1
ATOM 503 O O . THR A 1 66 ? -0.796 3.238 -16.594 1 85 66 THR A O 1
ATOM 506 N N . VAL A 1 67 ? -2.994 2.98 -17.047 1 86.56 67 VAL A N 1
ATOM 507 C CA . VAL A 1 67 ? -3.115 1.732 -16.297 1 86.56 67 VAL A CA 1
ATOM 508 C C . VAL A 1 67 ? -3.494 0.597 -17.25 1 86.56 67 VAL A C 1
ATOM 510 O O . VAL A 1 67 ? -4.438 0.722 -18.031 1 86.56 67 VAL A O 1
ATOM 513 N N . LEU A 1 68 ? -2.705 -0.481 -17.156 1 89.19 68 LEU A N 1
ATOM 514 C CA . LEU A 1 68 ? -2.949 -1.634 -18.016 1 89.19 68 LEU A CA 1
ATOM 515 C C . LEU A 1 68 ? -3.215 -2.885 -17.188 1 89.19 68 LEU A C 1
ATOM 517 O O . LEU A 1 68 ? -2.564 -3.104 -16.156 1 89.19 68 LEU A O 1
ATOM 521 N N . VAL A 1 69 ? -4.168 -3.66 -17.594 1 90.44 69 VAL A N 1
ATOM 522 C CA . VAL A 1 69 ? -4.309 -5.047 -17.156 1 90.44 69 VAL A CA 1
ATOM 523 C C . VAL A 1 69 ? -3.914 -5.984 -18.297 1 90.44 69 VAL A C 1
ATOM 525 O O . VAL A 1 69 ? -4.477 -5.914 -19.391 1 90.44 69 VAL A O 1
ATOM 528 N N . THR A 1 70 ? -3.004 -6.797 -17.984 1 94.75 70 THR A N 1
ATOM 529 C CA . THR A 1 70 ? -2.465 -7.641 -19.047 1 94.75 70 THR A CA 1
ATOM 530 C C . THR A 1 70 ? -3.285 -8.914 -19.188 1 94.75 70 THR A C 1
ATOM 532 O O . THR A 1 70 ? -4.094 -9.242 -18.312 1 94.75 70 THR A O 1
ATOM 535 N N . GLU A 1 71 ? -3.08 -9.648 -20.281 1 93.75 71 GLU A N 1
ATOM 536 C CA . GLU A 1 71 ? -3.754 -10.922 -20.531 1 93.75 71 GLU A CA 1
ATOM 537 C C . GLU A 1 71 ? -3.07 -12.062 -19.781 1 93.75 71 GLU A C 1
ATOM 539 O O . GLU A 1 71 ? -3.729 -13.008 -19.344 1 93.75 71 GLU A O 1
ATOM 544 N N . ASP A 1 72 ? -1.762 -11.938 -19.656 1 94.25 72 ASP A N 1
ATOM 545 C CA . ASP A 1 72 ? -0.952 -12.938 -18.953 1 94.25 72 ASP A CA 1
ATOM 546 C C . ASP A 1 72 ? 0.023 -12.266 -18 1 94.25 72 ASP A C 1
ATOM 548 O O . ASP A 1 72 ? 0.228 -11.055 -18.047 1 94.25 72 ASP A O 1
ATOM 552 N N . CYS A 1 73 ? 0.54 -13.07 -17.141 1 93.19 73 CYS A N 1
ATOM 553 C CA . CYS A 1 73 ? 1.524 -12.602 -16.172 1 93.19 73 CYS A CA 1
ATOM 554 C C . CYS A 1 73 ? 2.934 -12.672 -16.75 1 93.19 73 CYS A C 1
ATOM 556 O O . CYS A 1 73 ? 3.32 -13.68 -17.344 1 93.19 73 CYS A O 1
ATOM 558 N N . LEU A 1 74 ? 3.682 -11.625 -16.609 1 93.75 74 LEU A N 1
ATOM 559 C CA . LEU A 1 74 ? 5.043 -11.578 -17.141 1 93.75 74 LEU A CA 1
ATOM 560 C C . LEU A 1 74 ? 5.883 -12.727 -16.578 1 93.75 74 LEU A C 1
ATOM 562 O O . LEU A 1 74 ? 6.738 -13.266 -17.281 1 93.75 74 LEU A O 1
ATOM 566 N N . ARG A 1 75 ? 5.602 -13.07 -15.367 1 90 75 ARG A N 1
ATOM 567 C CA . ARG A 1 75 ? 6.363 -14.117 -14.68 1 90 75 ARG A CA 1
ATOM 568 C C . ARG A 1 75 ? 6.348 -15.414 -15.477 1 90 75 ARG A C 1
ATOM 570 O O . ARG A 1 75 ? 7.328 -16.156 -15.477 1 90 75 ARG A O 1
ATOM 577 N N . ASP A 1 76 ? 5.336 -15.68 -16.141 1 90.56 76 ASP A N 1
ATOM 578 C CA . ASP A 1 76 ? 5.191 -16.922 -16.891 1 90.56 76 ASP A CA 1
ATOM 579 C C . ASP A 1 76 ? 5.938 -16.844 -18.219 1 90.56 76 ASP A C 1
ATOM 581 O O . ASP A 1 76 ? 6.039 -17.844 -18.938 1 90.56 76 ASP A O 1
ATOM 585 N N . HIS A 1 77 ? 6.457 -15.742 -18.531 1 91.56 77 HIS A N 1
ATOM 586 C CA . HIS A 1 77 ? 7.129 -15.547 -19.797 1 91.56 77 HIS A CA 1
ATOM 587 C C . HIS A 1 77 ? 8.609 -15.25 -19.609 1 91.56 77 HIS A C 1
ATOM 589 O O . HIS A 1 77 ? 9.328 -14.961 -20.578 1 91.56 77 HIS A O 1
ATOM 595 N N . GLU A 1 78 ? 8.977 -15.211 -18.422 1 88.38 78 GLU A N 1
ATOM 596 C CA . GLU A 1 78 ? 10.375 -14.953 -18.109 1 88.38 78 GLU A CA 1
ATOM 597 C C . GLU A 1 78 ? 10.953 -16.031 -17.203 1 88.38 78 GLU A C 1
ATOM 599 O O . GLU A 1 78 ? 10.211 -16.859 -16.672 1 88.38 78 GLU A O 1
ATOM 604 N N . GLY A 1 79 ? 12.273 -16.031 -17.141 1 84.19 79 GLY A N 1
ATOM 605 C CA . GLY A 1 79 ? 12.906 -16.922 -16.188 1 84.19 79 GLY A CA 1
ATOM 606 C C . GLY A 1 79 ? 12.57 -16.578 -14.742 1 84.19 79 GLY A C 1
ATOM 607 O O . GLY A 1 79 ? 12.164 -15.461 -14.438 1 84.19 79 GLY A O 1
ATOM 608 N N . ASP A 1 80 ? 12.719 -17.547 -13.867 1 85.44 80 ASP A N 1
ATOM 609 C CA . ASP A 1 80 ? 12.289 -17.375 -12.484 1 85.44 80 ASP A CA 1
ATOM 610 C C . ASP A 1 80 ? 13.477 -17.453 -11.531 1 85.44 80 ASP A C 1
ATOM 612 O O . ASP A 1 80 ? 13.328 -17.844 -10.367 1 85.44 80 ASP A O 1
ATOM 616 N N . LEU A 1 81 ? 14.594 -17.094 -12.055 1 85.25 81 LEU A N 1
ATOM 617 C CA . LEU A 1 81 ? 15.797 -17.234 -11.25 1 85.25 81 LEU A CA 1
ATOM 618 C C . LEU A 1 81 ? 15.68 -16.438 -9.953 1 85.25 81 LEU A C 1
ATOM 620 O O . LEU A 1 81 ? 15.93 -16.969 -8.867 1 85.25 81 LEU A O 1
ATOM 624 N N . ILE A 1 82 ? 15.289 -15.195 -10.078 1 88 82 ILE A N 1
ATOM 625 C CA . ILE A 1 82 ? 15.203 -14.328 -8.906 1 88 82 ILE A CA 1
ATOM 626 C C . ILE A 1 82 ? 14.172 -14.883 -7.926 1 88 82 ILE A C 1
ATOM 628 O O . ILE A 1 82 ? 14.477 -15.086 -6.75 1 88 82 ILE A O 1
ATOM 632 N N . GLU A 1 83 ? 13.031 -15.18 -8.438 1 88.38 83 GLU A N 1
ATOM 633 C CA . GLU A 1 83 ? 11.945 -15.68 -7.59 1 88.38 83 GLU A CA 1
ATOM 634 C C . GLU A 1 83 ? 12.328 -17 -6.934 1 88.38 83 GLU A C 1
ATOM 636 O O . GLU A 1 83 ? 11.992 -17.234 -5.77 1 88.38 83 GLU A O 1
ATOM 641 N N . SER A 1 84 ? 12.992 -17.812 -7.672 1 91.75 84 SER A N 1
ATOM 642 C CA . SER A 1 84 ? 13.391 -19.125 -7.148 1 91.75 84 SER A CA 1
ATOM 643 C C . SER A 1 84 ? 14.375 -18.969 -5.992 1 91.75 84 SER A C 1
ATOM 645 O O . SER A 1 84 ? 14.281 -19.688 -4.992 1 91.75 84 SER A O 1
ATOM 647 N N . VAL A 1 85 ? 15.305 -18.109 -6.145 1 93.81 85 VAL A N 1
ATOM 648 C CA . VAL A 1 85 ? 16.297 -17.906 -5.094 1 93.81 85 VAL A CA 1
ATOM 649 C C . VAL A 1 85 ? 15.625 -17.281 -3.869 1 93.81 85 VAL A C 1
ATOM 651 O O . VAL A 1 85 ? 15.914 -17.672 -2.734 1 93.81 85 VAL A O 1
ATOM 654 N N . LEU A 1 86 ? 14.734 -16.328 -4.086 1 91.75 86 LEU A N 1
ATOM 655 C CA . LEU A 1 86 ? 14.008 -15.742 -2.969 1 91.75 86 LEU A CA 1
ATOM 656 C C . LEU A 1 86 ? 13.234 -16.812 -2.195 1 91.75 86 LEU A C 1
ATOM 658 O O . LEU A 1 86 ? 13.258 -16.828 -0.963 1 91.75 86 LEU A O 1
ATOM 662 N N . ASP A 1 87 ? 12.641 -17.672 -2.971 1 91.5 87 ASP A N 1
ATOM 663 C CA . ASP A 1 87 ? 11.852 -18.766 -2.381 1 91.5 87 ASP A CA 1
ATOM 664 C C . ASP A 1 87 ? 12.727 -19.656 -1.499 1 91.5 87 ASP A C 1
ATOM 666 O O . ASP A 1 87 ? 12.359 -19.953 -0.361 1 91.5 87 ASP A O 1
ATOM 670 N N . ARG A 1 88 ? 13.844 -19.969 -1.989 1 92.12 88 ARG A N 1
ATOM 671 C CA . ARG A 1 88 ? 14.75 -20.875 -1.293 1 92.12 88 ARG A CA 1
ATOM 672 C C . ARG A 1 88 ? 15.164 -20.297 0.056 1 92.12 88 ARG A C 1
ATOM 674 O O . ARG A 1 88 ? 15.406 -21.047 1.009 1 92.12 88 ARG A O 1
ATOM 681 N N . HIS A 1 89 ? 15.188 -19.031 0.188 1 92 89 HIS A N 1
ATOM 682 C CA . HIS A 1 89 ? 15.719 -18.422 1.396 1 92 89 HIS A CA 1
ATOM 683 C C . HIS A 1 89 ? 14.609 -17.781 2.23 1 92 89 HIS A C 1
ATOM 685 O O . HIS A 1 89 ? 14.883 -17.125 3.234 1 92 89 HIS A O 1
ATOM 691 N N . GLY A 1 90 ? 13.391 -17.969 1.791 1 88.62 90 GLY A N 1
ATOM 692 C CA . GLY A 1 90 ? 12.258 -17.438 2.537 1 88.62 90 GLY A CA 1
ATOM 693 C C . GLY A 1 90 ? 12.148 -15.922 2.459 1 88.62 90 GLY A C 1
ATOM 694 O O . GLY A 1 90 ? 11.68 -15.281 3.4 1 88.62 90 GLY A O 1
ATOM 695 N N . CYS A 1 91 ? 12.664 -15.375 1.386 1 91.81 91 CYS A N 1
ATOM 696 C CA . CYS A 1 91 ? 12.562 -13.938 1.159 1 91.81 91 CYS A CA 1
ATOM 697 C C . CYS A 1 91 ? 11.305 -13.594 0.37 1 91.81 91 CYS A C 1
ATOM 699 O O . CYS A 1 91 ? 10.82 -14.406 -0.418 1 91.81 91 CYS A O 1
ATOM 701 N N . LEU A 1 92 ? 10.836 -12.43 0.696 1 91.56 92 LEU A N 1
ATOM 702 C CA . LEU A 1 92 ? 9.578 -12.016 0.071 1 91.56 92 LEU A CA 1
ATOM 703 C C . LEU A 1 92 ? 9.82 -10.867 -0.904 1 91.56 92 LEU A C 1
ATOM 705 O O . LEU A 1 92 ? 10.625 -9.969 -0.634 1 91.56 92 LEU A O 1
ATOM 709 N N . LEU A 1 93 ? 9.117 -10.984 -1.969 1 90.44 93 LEU A N 1
ATOM 710 C CA . LEU A 1 93 ? 9.094 -9.891 -2.926 1 90.44 93 LEU A CA 1
ATOM 711 C C . LEU A 1 93 ? 7.988 -8.891 -2.59 1 90.44 93 LEU A C 1
ATOM 713 O O . LEU A 1 93 ? 6.836 -9.281 -2.402 1 90.44 93 LEU A O 1
ATOM 717 N N . LEU A 1 94 ? 8.359 -7.645 -2.443 1 87.19 94 LEU A N 1
ATOM 718 C CA . LEU A 1 94 ? 7.363 -6.605 -2.191 1 87.19 94 LEU A CA 1
ATOM 719 C C . LEU A 1 94 ? 6.953 -5.922 -3.49 1 87.19 94 LEU A C 1
ATOM 721 O O . LEU A 1 94 ? 7.797 -5.648 -4.348 1 87.19 94 LEU A O 1
ATOM 725 N N . TYR A 1 95 ? 5.684 -5.672 -3.592 1 86.19 95 TYR A N 1
ATOM 726 C CA . TYR A 1 95 ? 5.168 -4.953 -4.75 1 86.19 95 TYR A CA 1
ATOM 727 C C . TYR A 1 95 ? 4.914 -3.488 -4.418 1 86.19 95 TYR A C 1
ATOM 729 O O . TYR A 1 95 ? 4.645 -3.146 -3.264 1 86.19 95 TYR A O 1
ATOM 737 N N . PRO A 1 96 ? 4.953 -2.629 -5.414 1 86.69 96 PRO A N 1
ATOM 738 C CA . PRO A 1 96 ? 5.137 -2.939 -6.836 1 86.69 96 PRO A CA 1
ATOM 739 C C . PRO A 1 96 ? 6.602 -3.162 -7.203 1 86.69 96 PRO A C 1
ATOM 741 O O . PRO A 1 96 ? 7.496 -2.605 -6.566 1 86.69 96 PRO A O 1
ATOM 744 N N . LEU A 1 97 ? 6.801 -3.973 -8.305 1 91.06 97 LEU A N 1
ATOM 745 C CA . LEU A 1 97 ? 8.078 -3.945 -9.008 1 91.06 97 LEU A CA 1
ATOM 746 C C . LEU A 1 97 ? 8.211 -2.682 -9.852 1 91.06 97 LEU A C 1
ATOM 748 O O . LEU A 1 97 ? 7.23 -2.223 -10.445 1 91.06 97 LEU A O 1
ATOM 752 N N . GLU A 1 98 ? 9.383 -2.227 -9.945 1 91.62 98 GLU A N 1
ATOM 753 C CA . GLU A 1 98 ? 9.586 -1.008 -10.719 1 91.62 98 GLU A CA 1
ATOM 754 C C . GLU A 1 98 ? 10.555 -1.244 -11.875 1 91.62 98 GLU A C 1
ATOM 756 O O . GLU A 1 98 ? 11.609 -1.86 -11.688 1 91.62 98 GLU A O 1
ATOM 761 N N . TYR A 1 99 ? 10.141 -0.728 -13 1 93.19 99 TYR A N 1
ATOM 762 C CA . TYR A 1 99 ? 10.992 -0.748 -14.18 1 93.19 99 TYR A CA 1
ATOM 763 C C . TYR A 1 99 ? 11.281 0.667 -14.664 1 93.19 99 TYR A C 1
ATOM 765 O O . TYR A 1 99 ? 10.359 1.462 -14.875 1 93.19 99 TYR A O 1
ATOM 773 N N . GLN A 1 100 ? 12.523 0.942 -14.812 1 91.19 100 GLN A N 1
ATOM 774 C CA . GLN A 1 100 ? 12.945 2.271 -15.25 1 91.19 100 GLN A CA 1
ATOM 775 C C . GLN A 1 100 ? 14.32 2.23 -15.906 1 91.19 100 GLN A C 1
ATOM 777 O O . GLN A 1 100 ? 15.211 1.516 -15.445 1 91.19 100 GLN A O 1
ATOM 782 N N . GLY A 1 101 ? 14.477 2.951 -16.969 1 89.38 101 GLY A N 1
ATOM 783 C CA . GLY A 1 101 ? 15.766 3.098 -17.625 1 89.38 101 GLY A CA 1
ATOM 784 C C . GLY A 1 101 ? 16.375 1.773 -18.062 1 89.38 101 GLY A C 1
ATOM 785 O O . GLY A 1 101 ? 17.594 1.602 -18.016 1 89.38 101 GLY A O 1
ATOM 786 N N . GLY A 1 102 ? 15.555 0.818 -18.25 1 91.44 102 GLY A N 1
ATOM 787 C CA . GLY A 1 102 ? 16.031 -0.478 -18.719 1 91.44 102 GLY A CA 1
ATOM 788 C C . GLY A 1 102 ? 16.344 -1.432 -17.578 1 91.44 102 GLY A C 1
ATOM 789 O O . GLY A 1 102 ? 16.828 -2.547 -17.812 1 91.44 102 GLY A O 1
ATOM 790 N N . ASP A 1 103 ? 16.078 -0.994 -16.375 1 94.12 103 ASP A N 1
ATOM 791 C CA . ASP A 1 103 ? 16.391 -1.827 -15.219 1 94.12 103 ASP A CA 1
ATOM 792 C C . ASP A 1 103 ? 15.125 -2.188 -14.438 1 94.12 103 ASP A C 1
ATOM 794 O O . ASP A 1 103 ? 14.109 -1.493 -14.539 1 94.12 103 ASP A O 1
ATOM 798 N N . LYS A 1 104 ? 15.227 -3.275 -13.758 1 94.19 104 LYS A N 1
ATOM 799 C CA . LYS A 1 104 ? 14.211 -3.701 -12.812 1 94.19 104 LYS A CA 1
ATOM 800 C C . LYS A 1 104 ? 14.648 -3.438 -11.375 1 94.19 104 LYS A C 1
ATOM 802 O O . LYS A 1 104 ? 15.766 -3.781 -10.992 1 94.19 104 LYS A O 1
ATOM 807 N N . VAL A 1 105 ? 13.836 -2.771 -10.656 1 93.12 105 VAL A N 1
ATOM 808 C CA . VAL A 1 105 ? 14.102 -2.516 -9.25 1 93.12 105 VAL A CA 1
ATOM 809 C C . VAL A 1 105 ? 13.047 -3.217 -8.391 1 93.12 105 VAL A C 1
ATOM 811 O O . VAL A 1 105 ? 11.844 -3.051 -8.617 1 93.12 105 VAL A O 1
ATOM 814 N N . CYS A 1 106 ? 13.539 -4.035 -7.465 1 91.69 106 CYS A N 1
ATOM 815 C CA . CYS A 1 106 ? 12.586 -4.738 -6.609 1 91.69 106 CYS A CA 1
ATOM 816 C C . CYS A 1 106 ? 12.977 -4.609 -5.141 1 91.69 106 CYS A C 1
ATOM 818 O O . CYS A 1 106 ? 14.156 -4.484 -4.816 1 91.69 106 CYS A O 1
ATOM 820 N N . ARG A 1 107 ? 12.039 -4.574 -4.281 1 90.5 107 ARG A N 1
ATOM 821 C CA . ARG A 1 107 ? 12.203 -4.594 -2.832 1 90.5 107 ARG A CA 1
ATOM 822 C C . ARG A 1 107 ? 11.984 -5.996 -2.275 1 90.5 107 ARG A C 1
ATOM 824 O O . ARG A 1 107 ? 11.016 -6.668 -2.633 1 90.5 107 ARG A O 1
ATOM 831 N N . VAL A 1 108 ? 12.914 -6.387 -1.488 1 91.56 108 VAL A N 1
ATOM 832 C CA . VAL A 1 108 ? 12.898 -7.73 -0.914 1 91.56 108 VAL A CA 1
ATOM 833 C C . VAL A 1 108 ? 12.875 -7.641 0.61 1 91.56 108 VAL A C 1
ATOM 835 O O . VAL A 1 108 ? 13.594 -6.828 1.202 1 91.56 108 VAL A O 1
ATOM 838 N N . LEU A 1 109 ? 12.008 -8.477 1.183 1 89.44 109 LEU A N 1
ATOM 839 C CA . LEU A 1 109 ? 11.844 -8.492 2.633 1 89.44 109 LEU A CA 1
ATOM 840 C C . LEU A 1 109 ? 12.281 -9.836 3.209 1 89.44 109 LEU A C 1
ATOM 842 O O . LEU A 1 109 ? 12 -10.891 2.627 1 89.44 109 LEU A O 1
ATOM 846 N N . SER A 1 110 ? 12.961 -9.727 4.297 1 89.31 110 SER A N 1
ATOM 847 C CA . SER A 1 110 ? 13.32 -10.914 5.066 1 89.31 110 SER A CA 1
ATOM 848 C C . SER A 1 110 ? 13.195 -10.664 6.562 1 89.31 110 SER A C 1
ATOM 850 O O . SER A 1 110 ? 13.422 -9.539 7.027 1 89.31 110 SER A O 1
ATOM 852 N N . LEU A 1 111 ? 12.773 -11.688 7.27 1 85.44 111 LEU A N 1
ATOM 853 C CA . LEU A 1 111 ? 12.734 -11.547 8.719 1 85.44 111 LEU A CA 1
ATOM 854 C C . LEU A 1 111 ? 14.117 -11.758 9.328 1 85.44 111 LEU A C 1
ATOM 856 O O . LEU A 1 111 ? 14.352 -11.43 10.492 1 85.44 111 LEU A O 1
ATOM 860 N N . SER A 1 112 ? 15.055 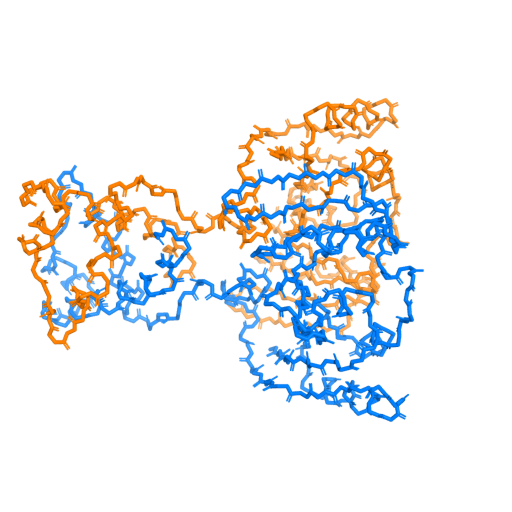-12.297 8.438 1 85.88 112 SER A N 1
ATOM 861 C CA . SER A 1 112 ? 16.406 -12.586 8.891 1 85.88 112 SER A CA 1
ATOM 862 C C . SER A 1 112 ? 17.453 -11.891 8.016 1 85.88 112 SER A C 1
ATOM 864 O O . SER A 1 112 ? 17.391 -11.977 6.785 1 85.88 112 SER A O 1
ATOM 866 N N . ALA A 1 113 ? 18.359 -11.242 8.703 1 87.19 113 ALA A N 1
ATOM 867 C CA . ALA A 1 113 ? 19.453 -10.617 7.957 1 87.19 113 ALA A CA 1
ATOM 868 C C . ALA A 1 113 ? 20.297 -11.664 7.238 1 87.19 113 ALA A C 1
ATOM 870 O O . ALA A 1 113 ? 20.75 -11.445 6.113 1 87.19 113 ALA A O 1
ATOM 871 N N . GLY A 1 114 ? 20.453 -12.742 7.91 1 91.5 114 GLY A N 1
ATOM 872 C CA . GLY A 1 114 ? 21.234 -13.82 7.32 1 91.5 114 GLY A CA 1
ATOM 873 C C . GLY A 1 114 ? 20.609 -14.383 6.059 1 91.5 114 GLY A C 1
ATOM 874 O O . GLY A 1 114 ? 21.297 -14.648 5.078 1 91.5 114 GLY A O 1
ATOM 875 N N . ALA A 1 115 ? 19.328 -14.555 6.082 1 91.25 115 ALA A N 1
ATOM 876 C CA . ALA A 1 115 ? 18.625 -15.07 4.91 1 91.25 115 ALA A CA 1
ATOM 877 C C . ALA A 1 115 ? 18.766 -14.117 3.725 1 91.25 115 ALA A C 1
ATOM 879 O O . ALA A 1 115 ? 18.922 -14.562 2.584 1 91.25 115 ALA A O 1
ATOM 880 N N . LEU A 1 116 ? 18.672 -12.852 3.977 1 92.06 116 LEU A N 1
ATOM 881 C CA . LEU A 1 116 ? 18.828 -11.852 2.924 1 92.06 116 LEU A CA 1
ATOM 882 C C . LEU A 1 116 ? 20.234 -11.906 2.318 1 92.06 116 LEU A C 1
ATOM 884 O O . LEU A 1 116 ? 20.375 -11.859 1.097 1 92.06 116 LEU A O 1
ATOM 888 N N . THR A 1 117 ? 21.172 -12.047 3.162 1 92.88 117 THR A N 1
ATOM 889 C CA . THR A 1 117 ? 22.562 -12.133 2.717 1 92.88 117 THR A CA 1
ATOM 890 C C . THR A 1 117 ? 22.781 -13.391 1.873 1 92.88 117 THR A C 1
ATOM 892 O O . THR A 1 117 ? 23.391 -13.32 0.803 1 92.88 117 THR A O 1
ATOM 895 N N . ASP A 1 118 ? 22.297 -14.477 2.346 1 95.56 118 ASP A N 1
ATOM 896 C CA . ASP A 1 118 ? 22.422 -15.734 1.615 1 95.56 118 ASP A CA 1
ATOM 897 C C . ASP A 1 118 ? 21.719 -15.656 0.26 1 95.56 118 ASP A C 1
ATOM 899 O O . ASP A 1 118 ? 22.219 -16.172 -0.736 1 95.56 118 ASP A O 1
ATOM 903 N N . CYS A 1 119 ? 20.609 -15.031 0.296 1 94.19 119 CYS A N 1
ATOM 904 C CA . CYS A 1 119 ? 19.859 -14.836 -0.941 1 94.19 119 CYS A CA 1
ATOM 905 C C . CYS A 1 119 ? 20.703 -14.086 -1.972 1 94.19 119 CYS A C 1
ATOM 907 O O . CYS A 1 119 ? 20.812 -14.516 -3.121 1 94.19 119 CYS A O 1
ATOM 909 N N . PHE A 1 120 ? 21.359 -13.062 -1.574 1 93 120 PHE A N 1
ATOM 910 C CA . PHE A 1 120 ? 22.188 -12.273 -2.479 1 93 120 PHE A CA 1
ATOM 911 C C . PHE A 1 120 ? 23.359 -13.086 -2.988 1 93 120 PHE A C 1
ATOM 913 O O . PHE A 1 120 ? 23.688 -13.039 -4.176 1 93 120 PHE A O 1
ATOM 920 N N . HIS A 1 121 ? 23.875 -13.695 -2.076 1 95.12 121 HIS A N 1
ATOM 921 C CA . HIS A 1 121 ? 25 -14.547 -2.445 1 95.12 121 HIS A CA 1
ATOM 922 C C . HIS A 1 121 ? 24.594 -15.562 -3.516 1 95.12 121 HIS A C 1
ATOM 924 O O . HIS A 1 121 ? 25.297 -15.719 -4.52 1 95.12 121 HIS A O 1
ATOM 930 N N . ASP A 1 122 ? 23.531 -16.172 -3.34 1 95.81 122 ASP A N 1
ATOM 931 C CA . ASP A 1 122 ? 23.062 -17.172 -4.285 1 95.81 122 ASP A CA 1
ATOM 932 C C . ASP A 1 122 ? 22.734 -16.547 -5.637 1 95.81 122 ASP A C 1
ATOM 934 O O . ASP A 1 122 ? 22.953 -17.156 -6.684 1 95.81 122 ASP A O 1
ATOM 938 N N . LEU A 1 123 ? 22.156 -15.352 -5.633 1 93.5 123 LEU A N 1
ATOM 939 C CA . LEU A 1 123 ? 21.844 -14.656 -6.875 1 93.5 123 LEU A CA 1
ATOM 940 C C . LEU A 1 123 ? 23.109 -14.344 -7.656 1 93.5 123 LEU A C 1
ATOM 942 O O . LEU A 1 123 ? 23.172 -14.57 -8.867 1 93.5 123 LEU A O 1
ATOM 946 N N . VAL A 1 124 ? 24.078 -13.859 -6.957 1 92.38 124 VAL A N 1
ATOM 947 C CA . VAL A 1 124 ? 25.344 -13.516 -7.59 1 92.38 124 VAL A CA 1
ATOM 948 C C . VAL A 1 124 ? 26.016 -14.781 -8.125 1 92.38 124 VAL A C 1
ATOM 950 O O . VAL A 1 124 ? 26.5 -14.797 -9.258 1 92.38 124 VAL A O 1
ATOM 953 N N . GLU A 1 125 ? 25.969 -15.766 -7.355 1 94.56 125 GLU A N 1
ATOM 954 C CA . GLU A 1 125 ? 26.594 -17.031 -7.762 1 94.56 125 GLU A CA 1
ATOM 955 C C . GLU A 1 125 ? 25.891 -17.609 -8.992 1 94.56 125 GLU A C 1
ATOM 957 O O . GLU A 1 125 ? 26.547 -18.234 -9.836 1 94.56 125 GLU A O 1
ATOM 962 N N . ALA A 1 126 ? 24.656 -17.438 -9.086 1 92.31 126 ALA A N 1
ATOM 963 C CA . ALA A 1 126 ? 23.891 -17.938 -10.219 1 92.31 126 ALA A CA 1
ATOM 964 C C . ALA A 1 126 ? 24.078 -17.062 -11.445 1 92.31 126 ALA A C 1
ATOM 966 O O . ALA A 1 126 ? 23.547 -17.359 -12.523 1 92.31 126 ALA A O 1
ATOM 967 N N . GLY A 1 127 ? 24.797 -15.953 -11.32 1 88.81 127 GLY A N 1
ATOM 968 C CA . GLY A 1 127 ? 25.109 -15.086 -12.445 1 88.81 127 GLY A CA 1
ATOM 969 C C . GLY A 1 127 ? 24.047 -14.039 -12.703 1 88.81 127 GLY A C 1
ATOM 970 O O . GLY A 1 127 ? 23.953 -13.492 -13.805 1 88.81 127 GLY A O 1
ATOM 971 N N . ALA A 1 128 ? 23.203 -13.914 -11.719 1 88 128 ALA A N 1
ATOM 972 C CA . ALA A 1 128 ? 22.188 -12.875 -11.883 1 88 128 ALA A CA 1
ATOM 973 C C . ALA A 1 128 ? 22.812 -11.484 -11.852 1 88 128 ALA A C 1
ATOM 975 O O . ALA A 1 128 ? 23.703 -11.219 -11.039 1 88 128 ALA A O 1
ATOM 976 N N . PRO A 1 129 ? 22.5 -10.602 -12.836 1 89.62 129 PRO A N 1
ATOM 977 C CA . PRO A 1 129 ? 23 -9.227 -12.82 1 89.62 129 PRO A CA 1
ATOM 978 C C . PRO A 1 129 ? 22.297 -8.352 -11.789 1 89.62 129 PRO A C 1
ATOM 980 O O . PRO A 1 129 ? 21.547 -7.449 -12.141 1 89.62 129 PRO A O 1
ATOM 983 N N . VAL A 1 130 ? 22.625 -8.586 -10.539 1 91.56 130 VAL A N 1
ATOM 984 C CA . VAL A 1 130 ? 21.906 -7.945 -9.445 1 91.56 130 VAL A CA 1
ATOM 985 C C . VAL A 1 130 ? 22.859 -7.121 -8.602 1 91.56 130 VAL A C 1
ATOM 987 O O . VAL A 1 130 ? 24 -7.531 -8.367 1 91.56 130 VAL A O 1
ATOM 990 N N . THR A 1 131 ? 22.406 -5.93 -8.234 1 91.44 131 THR A N 1
ATOM 991 C CA . THR A 1 131 ? 23.109 -5.098 -7.258 1 91.44 131 THR A CA 1
ATOM 992 C C . THR A 1 131 ? 22.172 -4.684 -6.129 1 91.44 131 THR A C 1
ATOM 994 O O . THR A 1 131 ? 20.953 -4.535 -6.336 1 91.44 131 THR A O 1
ATOM 997 N N . VAL A 1 132 ? 22.719 -4.582 -4.934 1 90.25 132 VAL A N 1
ATOM 998 C CA . VAL A 1 132 ? 21.953 -4.102 -3.789 1 90.25 132 VAL A CA 1
ATOM 999 C C . VAL A 1 132 ? 22.047 -2.58 -3.705 1 90.25 132 VAL A C 1
ATOM 1001 O O . VAL A 1 132 ? 23.141 -2.025 -3.557 1 90.25 132 VAL A O 1
ATOM 1004 N N . GLU A 1 133 ? 20.922 -1.948 -3.773 1 88.81 133 GLU A N 1
ATOM 1005 C CA . GLU A 1 133 ? 20.906 -0.489 -3.744 1 88.81 133 GLU A CA 1
ATOM 1006 C C . GLU A 1 133 ? 20.75 0.033 -2.316 1 88.81 133 GLU A C 1
ATOM 1008 O O . GLU A 1 133 ? 21.25 1.113 -1.993 1 88.81 133 GLU A O 1
ATOM 1013 N N . ALA A 1 134 ? 20.062 -0.664 -1.53 1 86.62 134 ALA A N 1
ATOM 1014 C CA . ALA A 1 134 ? 19.828 -0.231 -0.156 1 86.62 134 ALA A CA 1
ATOM 1015 C C . ALA A 1 134 ? 19.438 -1.411 0.73 1 86.62 134 ALA A C 1
ATOM 1017 O O . ALA A 1 134 ? 18.875 -2.395 0.253 1 86.62 134 ALA A O 1
ATOM 1018 N N . LYS A 1 135 ? 19.844 -1.327 1.926 1 86.31 135 LYS A N 1
ATOM 1019 C CA . LYS A 1 135 ? 19.406 -2.26 2.965 1 86.31 135 LYS A CA 1
ATOM 1020 C C . LYS A 1 135 ? 19.016 -1.521 4.238 1 86.31 135 LYS A C 1
ATOM 1022 O O . LYS A 1 135 ? 19.688 -0.562 4.641 1 86.31 135 LYS A O 1
ATOM 1027 N N . ARG A 1 136 ? 17.875 -1.967 4.727 1 83.06 136 ARG A N 1
ATOM 1028 C CA . ARG A 1 136 ? 17.484 -1.317 5.973 1 83.06 136 ARG A CA 1
ATOM 1029 C C . ARG A 1 136 ? 16.75 -2.289 6.891 1 83.06 136 ARG A C 1
ATOM 1031 O O . ARG A 1 136 ? 16.125 -3.246 6.422 1 83.06 136 ARG A O 1
ATOM 1038 N N . GLU A 1 137 ? 16.906 -2.018 8.141 1 80.56 137 GLU A N 1
ATOM 1039 C CA . GLU A 1 137 ? 16.125 -2.717 9.156 1 80.56 137 GLU A CA 1
ATOM 1040 C C . GLU A 1 137 ? 14.805 -2.004 9.422 1 80.56 137 GLU A C 1
ATOM 1042 O O . GLU A 1 137 ? 14.758 -0.774 9.508 1 80.56 137 GLU A O 1
ATOM 1047 N N . ILE A 1 138 ? 13.758 -2.855 9.414 1 74.44 138 ILE A N 1
ATOM 1048 C CA . ILE A 1 138 ? 12.422 -2.283 9.586 1 74.44 138 ILE A CA 1
ATOM 1049 C C . ILE A 1 138 ? 11.75 -2.912 10.797 1 74.44 138 ILE A C 1
ATOM 1051 O O . ILE A 1 138 ? 11.938 -4.098 11.078 1 74.44 138 ILE A O 1
ATOM 1055 N N . ASP A 1 139 ? 11.117 -2.031 11.453 1 67.12 139 ASP A N 1
ATOM 1056 C CA . ASP A 1 139 ? 10.289 -2.588 12.516 1 67.12 139 ASP A CA 1
ATOM 1057 C C . ASP A 1 139 ? 9.047 -3.27 11.945 1 67.12 139 ASP A C 1
ATOM 1059 O O . ASP A 1 139 ? 8.391 -2.727 11.055 1 67.12 139 ASP A O 1
ATOM 1063 N N . ALA A 1 140 ? 8.945 -4.551 12.023 1 57.78 140 ALA A N 1
ATOM 1064 C CA . ALA A 1 140 ? 7.898 -5.41 11.469 1 57.78 140 ALA A CA 1
ATOM 1065 C C . ALA A 1 140 ? 6.512 -4.879 11.82 1 57.78 140 ALA A C 1
ATOM 1067 O O . ALA A 1 140 ? 5.555 -5.082 11.062 1 57.78 140 ALA A O 1
ATOM 1068 N N . VAL A 1 141 ? 6.297 -4.348 13.008 1 54.06 141 VAL A N 1
ATOM 1069 C CA . VAL A 1 141 ? 4.969 -4.172 13.586 1 54.06 141 VAL A CA 1
ATOM 1070 C C . VAL A 1 141 ? 4.555 -2.705 13.492 1 54.06 141 VAL A C 1
ATOM 1072 O O . VAL A 1 141 ? 3.451 -2.338 13.906 1 54.06 141 VAL A O 1
ATOM 1075 N N . ARG A 1 142 ? 5.387 -1.936 12.922 1 55.31 142 ARG A N 1
ATOM 1076 C CA . ARG A 1 142 ? 4.895 -0.562 12.914 1 55.31 142 ARG A CA 1
ATOM 1077 C C . ARG A 1 142 ? 4.148 -0.253 11.625 1 55.31 142 ARG A C 1
ATOM 1079 O O . ARG A 1 142 ? 4.391 -0.89 10.594 1 55.31 142 ARG A O 1
ATOM 1086 N N . PRO A 1 143 ? 2.99 0.545 11.711 1 55.31 143 PRO A N 1
ATOM 1087 C CA . PRO A 1 143 ? 2.164 0.97 10.578 1 55.31 143 PRO A CA 1
ATOM 1088 C C . PRO A 1 143 ? 2.99 1.325 9.352 1 55.31 143 PRO A C 1
ATOM 1090 O O . PRO A 1 143 ? 2.436 1.519 8.266 1 55.31 143 PRO A O 1
ATOM 1093 N N . ARG A 1 144 ? 4.293 1.234 9.648 1 55.66 144 ARG A N 1
ATOM 1094 C CA . ARG A 1 144 ? 5.152 1.608 8.531 1 55.66 144 ARG A CA 1
ATOM 1095 C C . ARG A 1 144 ? 5.648 0.374 7.785 1 55.66 144 ARG A C 1
ATOM 1097 O O . ARG A 1 144 ? 6.543 0.468 6.945 1 55.66 144 ARG A O 1
ATOM 1104 N N . SER A 1 145 ? 5.062 -0.635 8.148 1 62.69 145 SER A N 1
ATOM 1105 C CA . SER A 1 145 ? 5.52 -1.831 7.453 1 62.69 145 SER A CA 1
ATOM 1106 C C . SER A 1 145 ? 5.352 -1.688 5.941 1 62.69 145 SER A C 1
ATOM 1108 O O . SER A 1 145 ? 4.352 -1.141 5.473 1 62.69 145 SER A O 1
ATOM 1110 N N . PRO A 1 146 ? 6.434 -1.931 5.266 1 60.25 146 PRO A N 1
ATOM 1111 C CA . PRO A 1 146 ? 6.359 -1.848 3.805 1 60.25 146 PRO A CA 1
ATOM 1112 C C . PRO A 1 146 ? 5.117 -2.529 3.236 1 60.25 146 PRO A C 1
ATOM 1114 O O . PRO A 1 146 ? 4.668 -2.188 2.139 1 60.25 146 PRO A O 1
ATOM 1117 N N . LEU A 1 147 ? 4.738 -3.359 4.129 1 62.44 147 LEU A N 1
ATOM 1118 C CA . LEU A 1 147 ? 3.523 -4.039 3.701 1 62.44 147 LEU A CA 1
ATOM 1119 C C . LEU A 1 147 ? 2.318 -3.109 3.793 1 62.44 147 LEU A C 1
ATOM 1121 O O . LEU A 1 147 ? 1.434 -3.145 2.934 1 62.44 147 LEU A O 1
ATOM 1125 N N . LEU A 1 148 ? 2.447 -2.309 4.73 1 63.78 148 LEU A N 1
ATOM 1126 C CA . LEU A 1 148 ? 1.325 -1.427 5.027 1 63.78 148 LEU A CA 1
ATOM 1127 C C . LEU A 1 148 ? 1.505 -0.07 4.355 1 63.78 148 LEU A C 1
ATOM 1129 O O . LEU A 1 148 ? 0.529 0.646 4.121 1 63.78 148 LEU A O 1
ATOM 1133 N N . ASP A 1 149 ? 2.779 0.166 4.113 1 69.38 149 ASP A N 1
ATOM 1134 C CA . ASP A 1 149 ? 3.146 1.463 3.555 1 69.38 149 ASP A CA 1
ATOM 1135 C C . ASP A 1 149 ? 4.156 1.307 2.42 1 69.38 149 ASP A C 1
ATOM 1137 O O . ASP A 1 149 ? 5.297 1.757 2.533 1 69.38 149 ASP A O 1
ATOM 1141 N N . PRO A 1 150 ? 3.664 0.713 1.325 1 63.19 150 PRO A N 1
ATOM 1142 C CA . PRO A 1 150 ? 4.625 0.39 0.267 1 63.19 150 PRO A CA 1
ATOM 1143 C C . PRO A 1 150 ? 5.301 1.63 -0.314 1 63.19 150 PRO A C 1
ATOM 1145 O O . PRO A 1 150 ? 6.418 1.543 -0.831 1 63.19 150 PRO A O 1
ATOM 1148 N N . HIS A 1 151 ? 4.68 2.73 -0.235 1 65 151 HIS A N 1
ATOM 1149 C CA . HIS A 1 151 ? 5.266 3.932 -0.823 1 65 151 HIS A CA 1
ATOM 1150 C C . HIS A 1 151 ? 5.883 4.824 0.248 1 65 151 HIS A C 1
ATOM 1152 O O . HIS A 1 151 ? 6.398 5.902 -0.058 1 65 151 HIS A O 1
ATOM 1158 N N . GLY A 1 152 ? 5.801 4.336 1.436 1 70.88 152 GLY A N 1
ATOM 1159 C CA . GLY A 1 152 ? 6.441 5.074 2.512 1 70.88 152 GLY A CA 1
ATOM 1160 C C . GLY A 1 152 ? 5.797 6.422 2.773 1 70.88 152 GLY A C 1
ATOM 1161 O O . GLY A 1 152 ? 6.492 7.422 2.965 1 70.88 152 GLY A O 1
ATOM 1162 N N . VAL A 1 153 ? 4.469 6.391 2.703 1 73.5 153 VAL A N 1
ATOM 1163 C CA . VAL A 1 153 ? 3.791 7.676 2.848 1 73.5 153 VAL A CA 1
ATOM 1164 C C . VAL A 1 153 ? 3.529 7.957 4.324 1 73.5 153 VAL A C 1
ATOM 1166 O O . VAL A 1 153 ? 3.174 9.078 4.695 1 73.5 153 VAL A O 1
ATOM 1169 N N . VAL A 1 154 ? 3.695 6.961 5.129 1 78.62 154 VAL A N 1
ATOM 1170 C CA . VAL A 1 154 ? 3.459 7.156 6.559 1 78.62 154 VAL A CA 1
ATOM 1171 C C . VAL A 1 154 ? 4.723 7.703 7.219 1 78.62 154 VAL A C 1
ATOM 1173 O O . VAL A 1 154 ? 5.754 7.027 7.258 1 78.62 154 VAL A O 1
ATOM 1176 N N . PRO A 1 155 ? 4.668 8.906 7.77 1 83.94 155 PRO A N 1
ATOM 1177 C CA . PRO A 1 155 ? 5.863 9.516 8.359 1 83.94 155 PRO A CA 1
ATOM 1178 C C . PRO A 1 155 ? 6.203 8.93 9.727 1 83.94 155 PRO A C 1
ATOM 1180 O O . PRO A 1 155 ? 5.336 8.352 10.391 1 83.94 155 PRO A O 1
ATOM 1183 N N . ASP A 1 156 ? 7.492 9.086 10.117 1 82.5 156 ASP A N 1
ATOM 1184 C CA . ASP A 1 156 ? 7.977 8.703 11.445 1 82.5 156 ASP A CA 1
ATOM 1185 C C . ASP A 1 156 ? 7.871 9.875 12.422 1 82.5 156 ASP A C 1
ATOM 1187 O O . ASP A 1 156 ? 8.57 10.875 12.289 1 82.5 156 ASP A O 1
ATOM 1191 N N . LEU A 1 157 ? 6.984 9.695 13.383 1 91.19 157 LEU A N 1
ATOM 1192 C CA . LEU A 1 157 ? 6.852 10.711 14.422 1 91.19 157 LEU A CA 1
ATOM 1193 C C . LEU A 1 157 ? 7.5 10.258 15.727 1 91.19 157 LEU A C 1
ATOM 1195 O O . LEU A 1 157 ? 7.484 9.062 16.047 1 91.19 157 LEU A O 1
ATOM 1199 N N . THR A 1 158 ? 8.125 11.211 16.422 1 92.31 158 THR A N 1
ATOM 1200 C CA . THR A 1 158 ? 8.586 10.898 17.766 1 92.31 158 THR A CA 1
ATOM 1201 C C . THR A 1 158 ? 7.395 10.688 18.703 1 92.31 158 THR A C 1
ATOM 1203 O O . THR A 1 158 ? 6.27 11.086 18.391 1 92.31 158 THR A O 1
ATOM 1206 N N . ASP A 1 159 ? 7.66 10.195 19.875 1 90.56 159 ASP A N 1
ATOM 1207 C CA . ASP A 1 159 ? 6.605 9.969 20.859 1 90.56 159 ASP A CA 1
ATOM 1208 C C . ASP A 1 159 ? 5.891 11.266 21.219 1 90.56 159 ASP A C 1
ATOM 1210 O O . ASP A 1 159 ? 4.66 11.305 21.297 1 90.56 159 ASP A O 1
ATOM 1214 N N . ARG A 1 160 ? 6.664 12.25 21.359 1 94.06 160 ARG A N 1
ATOM 1215 C CA . ARG A 1 160 ? 6.086 13.523 21.75 1 94.06 160 ARG A CA 1
ATOM 1216 C C . ARG A 1 160 ? 5.254 14.125 20.625 1 94.06 160 ARG A C 1
ATOM 1218 O O . ARG A 1 160 ? 4.164 14.656 20.875 1 94.06 160 ARG A O 1
ATOM 1225 N N . GLN A 1 161 ? 5.777 14.008 19.453 1 95.25 161 GLN A N 1
ATOM 1226 C CA . GLN A 1 161 ? 5.031 14.477 18.281 1 95.25 161 GLN A CA 1
ATOM 1227 C C . GLN A 1 161 ? 3.711 13.727 18.141 1 95.25 161 GLN A C 1
ATOM 1229 O O . GLN A 1 161 ? 2.666 14.336 17.906 1 95.25 161 GLN A O 1
ATOM 1234 N N . SER A 1 162 ? 3.791 12.453 18.328 1 94.5 162 SER A N 1
ATOM 1235 C CA . SER A 1 162 ? 2.605 11.602 18.25 1 94.5 162 SER A CA 1
ATOM 1236 C C . SER A 1 162 ? 1.578 11.977 19.312 1 94.5 162 SER A C 1
ATOM 1238 O O . SER A 1 162 ? 0.385 12.078 19.016 1 94.5 162 SER A O 1
ATOM 1240 N N . ALA A 1 163 ? 2.064 12.18 20.453 1 94.69 163 ALA A N 1
ATOM 1241 C CA . ALA A 1 163 ? 1.184 12.484 21.578 1 94.69 163 ALA A CA 1
ATOM 1242 C C . ALA A 1 163 ? 0.45 13.805 21.359 1 94.69 163 ALA A C 1
ATOM 1244 O O . ALA A 1 163 ? -0.767 13.883 21.531 1 94.69 163 ALA A O 1
ATOM 1245 N N . VAL A 1 164 ? 1.17 14.781 20.984 1 96.5 164 VAL A N 1
ATOM 1246 C CA . VAL A 1 164 ? 0.567 16.094 20.797 1 96.5 164 VAL A CA 1
ATOM 1247 C C . VAL A 1 164 ? -0.406 16.062 19.625 1 96.5 164 VAL A C 1
ATOM 1249 O O . VAL A 1 164 ? -1.495 16.625 19.688 1 96.5 164 VAL A O 1
ATOM 1252 N N . LEU A 1 165 ? -0.051 15.414 18.562 1 96.5 165 LEU A N 1
ATOM 1253 C CA . LEU A 1 165 ? -0.901 15.312 17.375 1 96.5 165 LEU A CA 1
ATOM 1254 C C . LEU A 1 165 ? -2.199 14.586 17.703 1 96.5 165 LEU A C 1
ATOM 1256 O O . LEU A 1 165 ? -3.279 15.016 17.281 1 96.5 165 LEU A O 1
ATOM 1260 N N . ARG A 1 166 ? -2.088 13.469 18.359 1 95.81 166 ARG A N 1
ATOM 1261 C CA . ARG A 1 166 ? -3.262 12.688 18.734 1 95.81 166 ARG A CA 1
ATOM 1262 C C . ARG A 1 166 ? -4.219 13.5 19.594 1 95.81 166 ARG A C 1
ATOM 1264 O O . ARG A 1 166 ? -5.422 13.547 19.312 1 95.81 166 ARG A O 1
ATOM 1271 N N . TYR A 1 167 ? -3.701 14.094 20.609 1 96.75 167 TYR A N 1
ATOM 1272 C CA . TYR A 1 167 ? -4.547 14.906 21.484 1 96.75 167 TYR A CA 1
ATOM 1273 C C . TYR A 1 167 ? -5.215 16.031 20.688 1 96.75 167 TYR A C 1
ATOM 1275 O O . TYR A 1 167 ? -6.406 16.297 20.859 1 96.75 167 TYR A O 1
ATOM 1283 N N . ALA A 1 168 ? -4.434 16.75 19.875 1 96.38 168 ALA A N 1
ATOM 1284 C CA . ALA A 1 168 ? -4.969 17.828 19.047 1 96.38 168 ALA A CA 1
ATOM 1285 C C . ALA A 1 168 ? -6.125 17.328 18.188 1 96.38 168 ALA A C 1
ATOM 1287 O O . ALA A 1 168 ? -7.191 17.953 18.141 1 96.38 168 ALA A O 1
ATOM 1288 N N . HIS A 1 169 ? -5.902 16.234 17.531 1 96.31 169 HIS A N 1
ATOM 1289 C CA . HIS A 1 169 ? -6.914 15.68 16.625 1 96.31 169 HIS A CA 1
ATOM 1290 C C . HIS A 1 169 ? -8.164 15.273 17.406 1 96.31 169 HIS A C 1
ATOM 1292 O O . HIS A 1 169 ? -9.281 15.633 17.016 1 96.31 169 HIS A O 1
ATOM 1298 N N . GLU A 1 170 ? -7.992 14.578 18.453 1 95.94 170 GLU A N 1
ATOM 1299 C CA . GLU A 1 170 ? -9.102 14.023 19.219 1 95.94 170 GLU A CA 1
ATOM 1300 C C . GLU A 1 170 ? -9.945 15.125 19.859 1 95.94 170 GLU A C 1
ATOM 1302 O O . GLU A 1 170 ? -11.141 14.938 20.094 1 95.94 170 GLU A O 1
ATOM 1307 N N . ASN A 1 171 ? -9.312 16.25 20.078 1 96.75 171 ASN A N 1
ATOM 1308 C CA . ASN A 1 171 ? -10 17.312 20.812 1 96.75 171 ASN A CA 1
ATOM 1309 C C . ASN A 1 171 ? -10.359 18.484 19.906 1 96.75 171 ASN A C 1
ATOM 1311 O O . ASN A 1 171 ? -10.703 19.562 20.375 1 96.75 171 ASN A O 1
ATOM 1315 N N . GLY A 1 172 ? -10.242 18.266 18.594 1 95.62 172 GLY A N 1
ATOM 1316 C CA . GLY A 1 172 ? -10.844 19.172 17.609 1 95.62 172 GLY A CA 1
ATOM 1317 C C . GLY A 1 172 ? -9.945 20.344 17.266 1 95.62 172 GLY A C 1
ATOM 1318 O O . GLY A 1 172 ? -10.438 21.438 17 1 95.62 172 GLY A O 1
ATOM 1319 N N . TYR A 1 173 ? -8.656 20.281 17.406 1 95.62 173 TYR A N 1
ATOM 1320 C CA . TYR A 1 173 ? -7.738 21.359 17.031 1 95.62 173 TYR A CA 1
ATOM 1321 C C . TYR A 1 173 ? -7.906 21.734 15.562 1 95.62 173 TYR A C 1
ATOM 1323 O O . TYR A 1 173 ? -7.762 22.906 15.203 1 95.62 173 TYR A O 1
ATOM 1331 N N . TYR A 1 174 ? -8.188 20.844 14.703 1 94.75 174 TYR A N 1
ATOM 1332 C CA . TYR A 1 174 ? -8.266 21.078 13.258 1 94.75 174 TYR A CA 1
ATOM 1333 C C . TYR A 1 174 ? -9.703 21.328 12.82 1 94.75 174 TYR A C 1
ATOM 1335 O O . TYR A 1 174 ? -9.961 21.531 11.633 1 94.75 174 TYR A O 1
ATOM 1343 N N . GLU A 1 175 ? -10.586 21.297 13.742 1 94.12 175 GLU A N 1
ATOM 1344 C CA . GLU A 1 175 ? -11.984 21.547 13.414 1 94.12 175 GLU A CA 1
ATOM 1345 C C . GLU A 1 175 ? -12.273 23.031 13.297 1 94.12 175 GLU A C 1
ATOM 1347 O O . GLU A 1 175 ? -11.469 23.859 13.727 1 94.12 175 GLU A O 1
ATOM 1352 N N . ILE A 1 176 ? -13.305 23.328 12.672 1 91.56 176 ILE A N 1
ATOM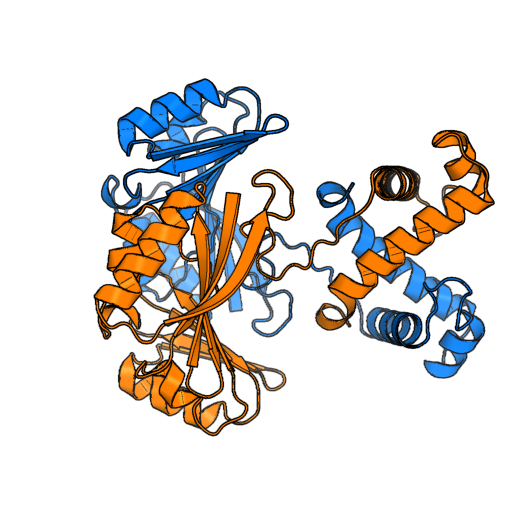 1353 C CA . ILE A 1 176 ? -13.805 24.688 12.547 1 91.56 176 ILE A CA 1
ATOM 1354 C C . ILE A 1 176 ? -15.234 24.766 13.07 1 91.56 176 ILE A C 1
ATOM 1356 O O . ILE A 1 176 ? -16.156 24.234 12.453 1 91.56 176 ILE A O 1
ATOM 1360 N N . PRO A 1 177 ? -15.484 25.531 14.195 1 91.88 177 PRO A N 1
ATOM 1361 C CA . PRO A 1 177 ? -14.461 26.234 14.969 1 91.88 177 PRO A CA 1
ATOM 1362 C C . PRO A 1 177 ? -13.539 25.297 15.742 1 91.88 177 PRO A C 1
ATOM 1364 O O . PRO A 1 177 ? -13.852 24.109 15.883 1 91.88 177 PRO A O 1
ATOM 1367 N N . ARG A 1 178 ? -12.305 25.828 16.172 1 91.5 178 ARG A N 1
ATOM 1368 C CA . ARG A 1 178 ? -11.297 25.062 16.906 1 91.5 178 ARG A CA 1
ATOM 1369 C C . ARG A 1 178 ? -11.828 24.609 18.25 1 91.5 178 ARG A C 1
ATOM 1371 O O . ARG A 1 178 ? -12.438 25.391 18.984 1 91.5 178 ARG A O 1
ATOM 1378 N N . GLY A 1 179 ? -11.555 23.344 18.594 1 94.56 179 GLY A N 1
ATOM 1379 C CA . GLY A 1 179 ? -12.047 22.766 19.828 1 94.56 179 GLY A CA 1
ATOM 1380 C C . GLY A 1 179 ? -11.078 22.922 20.984 1 94.56 179 GLY A C 1
ATOM 1381 O O . GLY A 1 179 ? -11.477 22.859 22.156 1 94.56 179 GLY A O 1
ATOM 1382 N N . VAL A 1 180 ? -9.828 23.016 20.688 1 96.25 180 VAL A N 1
ATOM 1383 C CA . VAL A 1 180 ? -8.805 23.109 21.719 1 96.25 180 VAL A CA 1
ATOM 1384 C C . VAL A 1 180 ? -7.691 24.047 21.266 1 96.25 180 VAL A C 1
ATOM 1386 O O . VAL A 1 180 ? -7.426 24.172 20.062 1 96.25 180 VAL A O 1
ATOM 1389 N N . THR A 1 181 ? -7.059 24.672 22.156 1 95.06 181 THR A N 1
ATOM 1390 C CA . THR A 1 181 ? -5.953 25.578 21.859 1 95.06 181 THR A CA 1
ATOM 1391 C C . THR A 1 181 ? -4.613 24.891 22.094 1 95.06 181 THR A C 1
ATOM 1393 O O . THR A 1 181 ? -4.562 23.812 22.688 1 95.06 181 THR A O 1
ATOM 1396 N N . THR A 1 182 ? -3.605 25.516 21.562 1 94.5 182 THR A N 1
ATOM 1397 C CA . THR A 1 182 ? -2.268 24.969 21.781 1 94.5 182 THR A CA 1
ATOM 1398 C C . THR A 1 182 ? -1.913 24.953 23.266 1 94.5 182 THR A C 1
ATOM 1400 O O . THR A 1 182 ? -1.203 24.062 23.719 1 94.5 182 THR A O 1
ATOM 1403 N N . ALA A 1 183 ? -2.35 25.969 23.984 1 96.12 183 ALA A N 1
ATOM 1404 C CA . ALA A 1 183 ? -2.109 26.031 25.422 1 96.12 183 ALA A CA 1
ATOM 1405 C C . ALA A 1 183 ? -2.729 24.828 26.125 1 96.12 183 ALA A C 1
ATOM 1407 O O . ALA A 1 183 ? -2.111 24.234 27.016 1 96.12 183 ALA A O 1
ATOM 1408 N N . GLU A 1 184 ? -3.916 24.5 25.75 1 97.19 184 GLU A N 1
ATOM 1409 C CA . GLU A 1 184 ? -4.609 23.359 26.328 1 97.19 184 GLU A CA 1
ATOM 1410 C C . GLU A 1 184 ? -3.92 22.047 25.969 1 97.19 184 GLU A C 1
ATOM 1412 O O . GLU A 1 184 ? -3.84 21.125 26.781 1 97.19 184 GLU A O 1
ATOM 1417 N N . ILE A 1 185 ? -3.441 21.953 24.766 1 96.62 185 ILE A N 1
ATOM 1418 C CA . ILE A 1 185 ? -2.684 20.781 24.344 1 96.62 185 ILE A CA 1
ATOM 1419 C C . ILE A 1 185 ? -1.422 20.641 25.188 1 96.62 185 ILE A C 1
ATOM 1421 O O . ILE A 1 185 ? -1.097 19.547 25.656 1 96.62 185 ILE A O 1
ATOM 1425 N N . ALA A 1 186 ? -0.72 21.734 25.375 1 96.75 186 ALA A N 1
ATOM 1426 C CA . ALA A 1 186 ? 0.503 21.766 26.172 1 96.75 186 ALA A CA 1
ATOM 1427 C C . ALA A 1 186 ? 0.249 21.25 27.578 1 96.75 186 ALA A C 1
ATOM 1429 O O . ALA A 1 186 ? 1.002 20.422 28.094 1 96.75 186 ALA A O 1
ATOM 1430 N N . ASP A 1 187 ? -0.813 21.781 28.188 1 96.81 187 ASP A N 1
ATOM 1431 C CA . ASP A 1 187 ? -1.188 21.375 29.531 1 96.81 187 ASP A CA 1
ATOM 1432 C C . ASP A 1 187 ? -1.451 19.875 29.609 1 96.81 187 ASP A C 1
ATOM 1434 O O . ASP A 1 187 ? -1.022 19.203 30.547 1 96.81 187 ASP A O 1
ATOM 1438 N N . ALA A 1 188 ? -2.115 19.391 28.641 1 95.62 188 ALA A N 1
ATOM 1439 C CA . ALA A 1 188 ? -2.516 17.984 28.625 1 95.62 188 ALA A CA 1
ATOM 1440 C C . ALA A 1 188 ? -1.299 17.062 28.516 1 95.62 188 ALA A C 1
ATOM 1442 O O . ALA A 1 188 ? -1.278 15.984 29.094 1 95.62 188 ALA A O 1
ATOM 1443 N N . VAL A 1 189 ? -0.308 17.469 27.703 1 94.94 189 VAL A N 1
ATOM 1444 C CA . VAL A 1 189 ? 0.83 16.594 27.453 1 94.94 189 VAL A CA 1
ATOM 1445 C C . VAL A 1 189 ? 1.971 16.953 28.406 1 94.94 189 VAL A C 1
ATOM 1447 O O . VAL A 1 189 ? 3.002 16.266 28.422 1 94.94 189 VAL A O 1
ATOM 1450 N N . GLY A 1 190 ? 1.81 18 29.188 1 95.56 190 GLY A N 1
ATOM 1451 C CA . GLY A 1 190 ? 2.734 18.328 30.266 1 95.56 190 GLY A CA 1
ATOM 1452 C C . GLY A 1 190 ? 3.979 19.047 29.781 1 95.56 190 GLY A C 1
ATOM 1453 O O . GLY A 1 190 ? 5.09 18.719 30.203 1 95.56 190 GLY A O 1
ATOM 1454 N N . VAL A 1 191 ? 3.875 19.953 28.844 1 96.25 191 VAL A N 1
ATOM 1455 C CA . VAL A 1 191 ? 5 20.75 28.359 1 96.25 191 VAL A CA 1
ATOM 1456 C C . VAL A 1 191 ? 4.59 22.219 28.266 1 96.25 191 VAL A C 1
ATOM 1458 O O . VAL A 1 191 ? 3.42 22.562 28.453 1 96.25 191 VAL A O 1
ATOM 1461 N N . GLU A 1 192 ? 5.574 23.031 28.016 1 96.88 192 GLU A N 1
ATOM 1462 C CA . GLU A 1 192 ? 5.301 24.438 27.781 1 96.88 192 GLU A CA 1
ATOM 1463 C C . GLU A 1 192 ? 4.613 24.656 26.438 1 96.88 192 GLU A C 1
ATOM 1465 O O . GLU A 1 192 ? 4.801 23.875 25.5 1 96.88 192 GLU A O 1
ATOM 1470 N N . ARG A 1 193 ? 3.82 25.672 26.406 1 95.69 193 ARG A N 1
ATOM 1471 C CA . ARG A 1 193 ? 3.055 26 25.219 1 95.69 193 ARG A CA 1
ATOM 1472 C C . ARG A 1 193 ? 3.959 26.062 23.984 1 95.69 193 ARG A C 1
ATOM 1474 O O . ARG A 1 193 ? 3.629 25.5 22.938 1 95.69 193 ARG A O 1
ATOM 1481 N N . ARG A 1 194 ? 5.059 26.688 24.062 1 94.75 194 ARG A N 1
ATOM 1482 C CA . ARG A 1 194 ? 5.98 26.828 22.938 1 94.75 194 ARG A CA 1
ATOM 1483 C C . ARG A 1 194 ? 6.488 25.469 22.469 1 94.75 194 ARG A C 1
ATOM 1485 O O . ARG A 1 194 ? 6.602 25.219 21.266 1 94.75 194 ARG A O 1
ATOM 1492 N N . THR A 1 195 ? 6.793 24.609 23.344 1 95.44 195 THR A N 1
ATOM 1493 C CA . THR A 1 195 ? 7.277 23.266 23.047 1 95.44 195 THR A CA 1
ATOM 1494 C C . THR A 1 195 ? 6.191 22.453 22.359 1 95.44 195 THR A C 1
ATOM 1496 O O . THR A 1 195 ? 6.469 21.734 21.406 1 95.44 195 THR A O 1
ATOM 1499 N N . ALA A 1 196 ? 5.008 22.547 22.859 1 95.81 196 ALA A N 1
ATOM 1500 C CA . ALA A 1 196 ? 3.885 21.844 22.234 1 95.81 196 ALA A CA 1
ATOM 1501 C C . ALA A 1 196 ? 3.67 22.312 20.797 1 95.81 196 ALA A C 1
ATOM 1503 O O . ALA A 1 196 ? 3.422 21.5 19.906 1 95.81 196 ALA A O 1
ATOM 1504 N N . GLU A 1 197 ? 3.725 23.594 20.672 1 93.88 197 GLU A N 1
ATOM 1505 C CA . GLU A 1 197 ? 3.588 24.156 19.328 1 93.88 197 GLU A CA 1
ATOM 1506 C C . GLU A 1 197 ? 4.676 23.641 18.391 1 93.88 197 GLU A C 1
ATOM 1508 O O . GLU A 1 197 ? 4.406 23.344 17.234 1 93.88 197 GLU A O 1
ATOM 1513 N N . GLU A 1 198 ? 5.824 23.625 18.906 1 95.5 198 GLU A N 1
ATOM 1514 C CA . GLU A 1 198 ? 6.945 23.141 18.109 1 95.5 198 GLU A CA 1
ATOM 1515 C C . GLU A 1 198 ? 6.738 21.672 17.719 1 95.5 198 GLU A C 1
ATOM 1517 O O . GLU A 1 198 ? 6.938 21.312 16.562 1 95.5 198 GLU A O 1
ATOM 1522 N N . HIS A 1 199 ? 6.363 20.828 18.641 1 96.5 199 HIS A N 1
ATOM 1523 C CA . HIS A 1 199 ? 6.105 19.422 18.359 1 96.5 199 HIS A CA 1
ATOM 1524 C C . HIS A 1 199 ? 4.984 19.266 17.344 1 96.5 199 HIS A C 1
ATOM 1526 O O . HIS A 1 199 ? 5.086 18.438 16.422 1 96.5 199 HIS A O 1
ATOM 1532 N N . LEU A 1 200 ? 3.984 20 17.5 1 95.56 200 LEU A N 1
ATOM 1533 C CA . LEU A 1 200 ? 2.838 19.906 16.609 1 95.56 200 LEU A CA 1
ATOM 1534 C C . LEU A 1 200 ? 3.227 20.312 15.188 1 95.56 200 LEU A C 1
ATOM 1536 O O . LEU A 1 200 ? 2.9 19.609 14.227 1 95.56 200 LEU A O 1
ATOM 1540 N N . ARG A 1 201 ? 3.895 21.406 15.086 1 93.56 201 ARG A N 1
ATOM 1541 C CA . ARG A 1 201 ? 4.316 21.906 13.773 1 93.56 201 ARG A CA 1
ATOM 1542 C C . ARG A 1 201 ? 5.262 20.922 13.102 1 93.56 201 ARG A C 1
ATOM 1544 O O . ARG A 1 201 ? 5.18 20.703 11.891 1 93.56 201 ARG A O 1
ATOM 1551 N N . ARG A 1 202 ? 6.148 20.359 13.812 1 95.69 202 ARG A N 1
ATOM 1552 C CA . ARG A 1 202 ? 7.066 19.375 13.258 1 95.69 202 ARG A CA 1
ATOM 1553 C C . ARG A 1 202 ? 6.316 18.125 12.789 1 95.69 202 ARG A C 1
ATOM 1555 O O . ARG A 1 202 ? 6.633 17.562 11.742 1 95.69 202 ARG A O 1
ATOM 1562 N N . ALA A 1 203 ? 5.406 17.719 13.617 1 96.12 203 ALA A N 1
ATOM 1563 C CA . ALA A 1 203 ? 4.57 16.594 13.219 1 96.12 203 ALA A CA 1
ATOM 1564 C C . ALA A 1 203 ? 3.816 16.891 11.93 1 96.12 203 ALA A C 1
ATOM 1566 O O . ALA A 1 203 ? 3.803 16.062 11.008 1 96.12 203 ALA A O 1
ATOM 1567 N N . GLU A 1 204 ? 3.234 18.031 11.891 1 95.31 204 GLU A N 1
ATOM 1568 C CA . GLU A 1 204 ? 2.498 18.453 10.695 1 95.31 204 GLU A CA 1
ATOM 1569 C C . GLU A 1 204 ? 3.414 18.531 9.484 1 95.31 204 GLU A C 1
ATOM 1571 O O . GLU A 1 204 ? 3.033 18.109 8.383 1 95.31 204 GLU A O 1
ATOM 1576 N N . ASN A 1 205 ? 4.547 19.062 9.688 1 95.12 205 ASN A N 1
ATOM 1577 C CA . ASN A 1 205 ? 5.52 19.172 8.602 1 95.12 205 ASN A CA 1
ATOM 1578 C C . ASN A 1 205 ? 5.852 17.797 8.023 1 95.12 205 ASN A C 1
ATOM 1580 O O . ASN A 1 205 ? 5.875 17.625 6.801 1 95.12 205 ASN A O 1
ATOM 1584 N N . LYS A 1 206 ? 6.062 16.891 8.859 1 94.19 206 LYS A N 1
ATOM 1585 C CA . LYS A 1 206 ? 6.375 15.531 8.414 1 94.19 206 LYS A CA 1
ATOM 1586 C C . LYS A 1 206 ? 5.199 14.914 7.668 1 94.19 206 LYS A C 1
ATOM 1588 O O . LYS A 1 206 ? 5.387 14.234 6.656 1 94.19 206 LYS A O 1
ATOM 1593 N N . LEU A 1 207 ? 4.008 15.133 8.203 1 93.25 207 LEU A N 1
ATOM 1594 C CA . LEU A 1 207 ? 2.812 14.609 7.547 1 93.25 207 LEU A CA 1
ATOM 1595 C C . LEU A 1 207 ? 2.654 15.195 6.148 1 93.25 207 LEU A C 1
ATOM 1597 O O . LEU A 1 207 ? 2.453 14.461 5.18 1 93.25 207 LEU A O 1
ATOM 1601 N N . VAL A 1 208 ? 2.812 16.484 6.031 1 93.94 208 VAL A N 1
ATOM 1602 C CA . VAL A 1 208 ? 2.609 17.172 4.762 1 93.94 208 VAL A CA 1
ATOM 1603 C C . VAL A 1 208 ? 3.717 16.797 3.781 1 93.94 208 VAL A C 1
ATOM 1605 O O . VAL A 1 208 ? 3.449 16.516 2.607 1 93.94 208 VAL A O 1
ATOM 1608 N N . ASP A 1 209 ? 4.902 16.734 4.238 1 91.88 209 ASP A N 1
ATOM 1609 C CA . ASP A 1 209 ? 6.039 16.375 3.4 1 91.88 209 ASP A CA 1
ATOM 1610 C C . ASP A 1 209 ? 5.844 14.992 2.775 1 91.88 209 ASP A C 1
ATOM 1612 O O . ASP A 1 209 ? 6.195 14.781 1.614 1 91.88 209 ASP A O 1
ATOM 1616 N N . SER A 1 210 ? 5.293 14.172 3.574 1 86.56 210 SER A N 1
ATOM 1617 C CA . SER A 1 210 ? 5.141 12.789 3.137 1 86.56 210 SER A CA 1
ATOM 1618 C C . SER A 1 210 ? 4.016 12.656 2.117 1 86.56 210 SER A C 1
ATOM 1620 O O . SER A 1 210 ? 4.047 11.773 1.261 1 86.56 210 SER A O 1
ATOM 1622 N N . LEU A 1 211 ? 3.041 13.586 2.148 1 87.12 211 LEU A N 1
ATOM 1623 C CA . LEU A 1 211 ? 1.818 13.32 1.398 1 87.12 211 LEU A CA 1
ATOM 1624 C C . LEU A 1 211 ? 1.604 14.375 0.318 1 87.12 211 LEU A C 1
ATOM 1626 O O . LEU A 1 211 ? 0.806 14.18 -0.601 1 87.12 211 LEU A O 1
ATOM 1630 N N . VAL A 1 212 ? 2.303 15.414 0.3 1 88 212 VAL A N 1
ATOM 1631 C CA . VAL A 1 212 ? 1.954 16.578 -0.504 1 88 212 VAL A CA 1
ATOM 1632 C C . VAL A 1 212 ? 2.031 16.234 -1.988 1 88 212 VAL A C 1
ATOM 1634 O O . VAL A 1 212 ? 1.185 16.656 -2.779 1 88 212 VAL A O 1
ATOM 1637 N N . ASP A 1 213 ? 2.932 15.461 -2.361 1 80.19 213 ASP A N 1
ATOM 1638 C CA . ASP A 1 213 ? 3.117 15.133 -3.773 1 80.19 213 ASP A CA 1
ATOM 1639 C C . ASP A 1 213 ? 2 14.227 -4.277 1 80.19 213 ASP A C 1
ATOM 1641 O O . ASP A 1 213 ? 1.754 14.148 -5.484 1 80.19 213 ASP A O 1
ATOM 1645 N N . VAL A 1 214 ? 1.424 13.617 -3.314 1 76.88 214 VAL A N 1
ATOM 1646 C CA . VAL A 1 214 ? 0.393 12.672 -3.738 1 76.88 214 VAL A CA 1
ATOM 1647 C C . VAL A 1 214 ? -0.981 13.336 -3.639 1 76.88 214 VAL A C 1
ATOM 1649 O O . VAL A 1 214 ? -1.892 13.008 -4.402 1 76.88 214 VAL A O 1
ATOM 1652 N N . VAL A 1 215 ? -1.149 14.227 -2.793 1 80.56 215 VAL A N 1
ATOM 1653 C CA . VAL A 1 215 ? -2.475 14.789 -2.562 1 80.56 215 VAL A CA 1
ATOM 1654 C C . VAL A 1 215 ? -2.59 16.141 -3.26 1 80.56 215 VAL A C 1
ATOM 1656 O O . VAL A 1 215 ? -3.691 16.672 -3.434 1 80.56 215 VAL A O 1
ATOM 1659 N N . ALA A 1 216 ? -1.454 16.75 -3.48 1 76.5 216 ALA A N 1
ATOM 1660 C CA . ALA A 1 216 ? -1.488 18.109 -4.023 1 76.5 216 ALA A CA 1
ATOM 1661 C C . ALA A 1 216 ? -0.605 18.219 -5.262 1 76.5 216 ALA A C 1
ATOM 1663 O O . ALA A 1 216 ? 0.382 17.5 -5.398 1 76.5 216 ALA A O 1
ATOM 1664 N N . MET B 1 1 ? -12.133 2.82 -13.125 1 83.31 1 MET B N 1
ATOM 1665 C CA . MET B 1 1 ? -11.938 1.498 -12.539 1 83.31 1 MET B CA 1
ATOM 1666 C C . MET B 1 1 ? -12.938 1.253 -11.414 1 83.31 1 MET B C 1
ATOM 1668 O O . MET B 1 1 ? -13.539 2.195 -10.891 1 83.31 1 MET B O 1
ATOM 1672 N N . TYR B 1 2 ? -13.133 -0.087 -11.164 1 86.62 2 TYR B N 1
ATOM 1673 C CA . TYR B 1 2 ? -14.156 -0.472 -10.195 1 86.62 2 TYR B CA 1
ATOM 1674 C C . TYR B 1 2 ? -13.578 -1.42 -9.148 1 86.62 2 TYR B C 1
ATOM 1676 O O . TYR B 1 2 ? -12.812 -2.326 -9.477 1 86.62 2 TYR B O 1
ATOM 1684 N N . GLU B 1 3 ? -13.906 -1.106 -7.93 1 88.56 3 GLU B N 1
ATOM 1685 C CA . GLU B 1 3 ? -13.492 -1.959 -6.82 1 88.56 3 GLU B CA 1
ATOM 1686 C C . GLU B 1 3 ? -14.703 -2.514 -6.07 1 88.56 3 GLU B C 1
ATOM 1688 O O . GLU B 1 3 ? -15.68 -1.802 -5.852 1 88.56 3 GLU B O 1
ATOM 1693 N N . ALA B 1 4 ? -14.609 -3.717 -5.723 1 91.62 4 ALA B N 1
ATOM 1694 C CA . ALA B 1 4 ? -15.625 -4.336 -4.879 1 91.62 4 ALA B CA 1
ATOM 1695 C C . ALA B 1 4 ? -14.992 -5.051 -3.689 1 91.62 4 ALA B C 1
ATOM 1697 O O . ALA B 1 4 ? -13.906 -5.621 -3.811 1 91.62 4 ALA B O 1
ATOM 1698 N N . THR B 1 5 ? -15.641 -4.922 -2.586 1 92 5 THR B N 1
ATOM 1699 C CA . THR B 1 5 ? -15.273 -5.719 -1.422 1 92 5 THR B CA 1
ATOM 1700 C C . THR B 1 5 ? -16.188 -6.926 -1.279 1 92 5 THR B C 1
ATOM 1702 O O . THR B 1 5 ? -17.406 -6.773 -1.185 1 92 5 THR B O 1
ATOM 1705 N N . LEU B 1 6 ? -15.555 -8.078 -1.263 1 92.88 6 LEU B N 1
ATOM 1706 C CA . LEU B 1 6 ? -16.312 -9.32 -1.157 1 92.88 6 LEU B CA 1
ATOM 1707 C C . LEU B 1 6 ? -16.094 -9.977 0.202 1 92.88 6 LEU B C 1
ATOM 1709 O O . LEU B 1 6 ? -14.977 -9.969 0.729 1 92.88 6 LEU B O 1
ATOM 1713 N N . ARG B 1 7 ? -17.141 -10.492 0.706 1 93.62 7 ARG B N 1
ATOM 1714 C CA . ARG B 1 7 ? -17.062 -11.344 1.887 1 93.62 7 ARG B CA 1
ATOM 1715 C C . ARG B 1 7 ? -17.359 -12.797 1.534 1 93.62 7 ARG B C 1
ATOM 1717 O O . ARG B 1 7 ? -18.375 -13.086 0.888 1 93.62 7 ARG B O 1
ATOM 1724 N N . ILE B 1 8 ? -16.484 -13.57 1.821 1 91.62 8 ILE B N 1
ATOM 1725 C CA . ILE B 1 8 ? -16.625 -15 1.564 1 91.62 8 ILE B CA 1
ATOM 1726 C C . ILE B 1 8 ? -16.75 -15.75 2.887 1 91.62 8 ILE B C 1
ATOM 1728 O O . ILE B 1 8 ? -15.859 -15.688 3.738 1 91.62 8 ILE B O 1
ATOM 1732 N N . THR B 1 9 ? -17.891 -16.328 3.01 1 87.81 9 THR B N 1
ATOM 1733 C CA . THR B 1 9 ? -18.156 -17.094 4.219 1 87.81 9 THR B CA 1
ATOM 1734 C C . THR B 1 9 ? -17.734 -18.547 4.031 1 87.81 9 THR B C 1
ATOM 1736 O O . THR B 1 9 ? -17.859 -19.094 2.936 1 87.81 9 THR B O 1
ATOM 1739 N N . GLY B 1 10 ? -17.156 -19.078 5.086 1 72.5 10 GLY B N 1
ATOM 1740 C CA . GLY B 1 10 ? -16.891 -20.5 5.016 1 72.5 10 GLY B CA 1
ATOM 1741 C C . GLY B 1 10 ? -15.422 -20.828 5.207 1 72.5 10 GLY B C 1
ATOM 1742 O O . GLY B 1 10 ? -14.664 -20.031 5.77 1 72.5 10 GLY B O 1
ATOM 1743 N N . HIS B 1 11 ? -15.008 -22.031 4.43 1 69.94 11 HIS B N 1
ATOM 1744 C CA . HIS B 1 11 ? -13.906 -22.781 5.039 1 69.94 11 HIS B CA 1
ATOM 1745 C C . HIS B 1 11 ? -12.578 -22.406 4.391 1 69.94 11 HIS B C 1
ATOM 1747 O O . HIS B 1 11 ? -12.367 -22.672 3.205 1 69.94 11 HIS B O 1
ATOM 1753 N N . SER B 1 12 ? -11.914 -21.469 4.879 1 84.38 12 SER B N 1
ATOM 1754 C CA . SER B 1 12 ? -10.469 -21.312 4.73 1 84.38 12 SER B CA 1
ATOM 1755 C C . SER B 1 12 ? -9.75 -21.484 6.062 1 84.38 12 SER B C 1
ATOM 1757 O O . SER B 1 12 ? -10.328 -21.219 7.121 1 84.38 12 SER B O 1
ATOM 1759 N N . ALA B 1 13 ? -8.68 -22.062 5.891 1 88.31 13 ALA B N 1
ATOM 1760 C CA . ALA B 1 13 ? -7.914 -22.359 7.102 1 88.31 13 ALA B CA 1
ATOM 1761 C C . ALA B 1 13 ? -7.742 -21.109 7.953 1 88.31 13 ALA B C 1
ATOM 1763 O O . ALA B 1 13 ? -7.93 -21.141 9.172 1 88.31 13 ALA B O 1
ATOM 1764 N N . TYR B 1 14 ? -7.469 -20 7.355 1 92.62 14 TYR B N 1
ATOM 1765 C CA . TYR B 1 14 ? -7.215 -18.781 8.109 1 92.62 14 TYR B CA 1
ATOM 1766 C C . TYR B 1 14 ? -8.516 -18.172 8.633 1 92.62 14 TYR B C 1
ATOM 1768 O O . TYR B 1 14 ? -8.539 -17.578 9.711 1 92.62 14 TYR B O 1
ATOM 1776 N N . ALA B 1 15 ? -9.586 -18.312 7.863 1 92.06 15 ALA B N 1
ATOM 1777 C CA . ALA B 1 15 ? -10.891 -17.906 8.375 1 92.06 15 ALA B CA 1
ATOM 1778 C C . ALA B 1 15 ? -11.266 -18.703 9.625 1 92.06 15 ALA B C 1
ATOM 1780 O O . ALA B 1 15 ? -11.68 -18.125 10.633 1 92.06 15 ALA B O 1
ATOM 1781 N N . ASP B 1 16 ? -11.016 -19.969 9.578 1 90.56 16 ASP B N 1
ATOM 1782 C CA . ASP B 1 16 ? -11.297 -20.828 10.719 1 90.56 16 ASP B CA 1
ATOM 1783 C C . ASP B 1 16 ? -10.469 -20.406 11.938 1 90.56 16 ASP B C 1
ATOM 1785 O O . ASP B 1 16 ? -10.961 -20.453 13.07 1 90.56 16 ASP B O 1
ATOM 1789 N N . ALA B 1 17 ? -9.266 -20.062 11.633 1 88.44 17 ALA B N 1
ATOM 1790 C CA . ALA B 1 17 ? -8.359 -19.672 12.711 1 88.44 17 ALA B CA 1
ATOM 1791 C C . ALA B 1 17 ? -8.875 -18.438 13.445 1 88.44 17 ALA B C 1
ATOM 1793 O O . ALA B 1 17 ? -8.602 -18.266 14.641 1 88.44 17 ALA B O 1
ATOM 1794 N N . THR B 1 18 ? -9.625 -17.609 12.797 1 90.44 18 THR B N 1
ATOM 1795 C CA . THR B 1 18 ? -10.086 -16.359 13.406 1 90.44 18 THR B CA 1
ATOM 1796 C C . THR B 1 18 ? -11.5 -16.516 13.953 1 90.44 18 THR B C 1
ATOM 1798 O O . THR B 1 18 ? -11.992 -15.648 14.672 1 90.44 18 THR B O 1
ATOM 1801 N N . ALA B 1 19 ? -12.156 -17.656 13.648 1 89.81 19 ALA B N 1
ATOM 1802 C CA . ALA B 1 19 ? -13.531 -17.875 14.078 1 89.81 19 ALA B CA 1
ATOM 1803 C C . ALA B 1 19 ? -13.633 -17.875 15.602 1 89.81 19 ALA B C 1
ATOM 1805 O O . ALA B 1 19 ? -12.852 -18.547 16.281 1 89.81 19 ALA B O 1
ATOM 1806 N N . GLY B 1 20 ? -14.617 -17.109 16.156 1 86.75 20 GLY B N 1
ATOM 1807 C CA . GLY B 1 20 ? -14.859 -17.094 17.578 1 86.75 20 GLY B CA 1
ATOM 1808 C C . GLY B 1 20 ? -13.836 -16.281 18.359 1 86.75 20 GLY B C 1
ATOM 1809 O O . GLY B 1 20 ? -13.758 -16.391 19.578 1 86.75 20 GLY B O 1
ATOM 1810 N N . THR B 1 21 ? -12.906 -15.641 17.656 1 86.31 21 THR B N 1
ATOM 1811 C CA . THR B 1 21 ? -11.914 -14.797 18.312 1 86.31 21 THR B CA 1
ATOM 1812 C C . THR B 1 21 ? -11.992 -13.359 17.797 1 86.31 21 THR B C 1
ATOM 1814 O O . THR B 1 21 ? -12.711 -13.086 16.828 1 86.31 21 THR B O 1
ATOM 1817 N N . SER B 1 22 ? -11.289 -12.492 18.484 1 87 22 SER B N 1
ATOM 1818 C CA . SER B 1 22 ? -11.203 -11.109 18.031 1 87 22 SER B CA 1
ATOM 1819 C C . SER B 1 22 ? -9.961 -10.891 17.172 1 87 22 SER B C 1
ATOM 1821 O O . SER B 1 22 ? -9.68 -9.766 16.75 1 87 22 SER B O 1
ATOM 1823 N N . ALA B 1 23 ? -9.281 -11.977 16.812 1 88.75 23 ALA B N 1
ATOM 1824 C CA . ALA B 1 23 ? -8.055 -11.875 16.016 1 88.75 23 ALA B CA 1
ATOM 1825 C C . ALA B 1 23 ? -8.375 -11.617 14.547 1 88.75 23 ALA B C 1
ATOM 1827 O O . ALA B 1 23 ? -9.414 -12.055 14.047 1 88.75 23 ALA B O 1
ATOM 1828 N N . THR B 1 24 ? -7.492 -10.906 13.953 1 90.25 24 THR B N 1
ATOM 1829 C CA . THR B 1 24 ? -7.559 -10.68 12.508 1 90.25 24 THR B CA 1
ATOM 1830 C C . THR B 1 24 ? -6.246 -11.078 11.844 1 90.25 24 THR B C 1
ATOM 1832 O O . THR B 1 24 ? -5.18 -10.984 12.453 1 90.25 24 THR B O 1
ATOM 1835 N N . ILE B 1 25 ? -6.375 -11.586 10.625 1 91.25 25 ILE B N 1
ATOM 1836 C CA . ILE B 1 25 ? -5.211 -11.914 9.82 1 91.25 25 ILE B CA 1
ATOM 1837 C C . ILE B 1 25 ? -5.234 -11.109 8.523 1 91.25 25 ILE B C 1
ATOM 1839 O O . ILE B 1 25 ? -6.246 -11.086 7.816 1 91.25 25 ILE B O 1
ATOM 1843 N N . GLU B 1 26 ? -4.242 -10.406 8.281 1 90.19 26 GLU B N 1
ATOM 1844 C CA . GLU B 1 26 ? -3.984 -9.844 6.957 1 90.19 26 GLU B CA 1
ATOM 1845 C C . GLU B 1 26 ? -2.939 -10.664 6.203 1 90.19 26 GLU B C 1
ATOM 1847 O O . GLU B 1 26 ? -1.866 -10.953 6.738 1 90.19 26 GLU B O 1
ATOM 1852 N N . LEU B 1 27 ? -3.275 -11.016 4.934 1 91.69 27 LEU B N 1
ATOM 1853 C CA . LEU B 1 27 ? -2.416 -11.914 4.168 1 91.69 27 LEU B CA 1
ATOM 1854 C C . LEU B 1 27 ? -1.919 -11.234 2.898 1 91.69 27 LEU B C 1
ATOM 1856 O O . LEU B 1 27 ? -2.713 -10.68 2.135 1 91.69 27 LEU B O 1
ATOM 1860 N N . TRP B 1 28 ? -0.625 -11.227 2.723 1 89.25 28 TRP B N 1
ATOM 1861 C CA . TRP B 1 28 ? 0.025 -10.898 1.458 1 89.25 28 TRP B CA 1
ATOM 1862 C C . TRP B 1 28 ? 0.632 -12.141 0.82 1 89.25 28 TRP B C 1
ATOM 1864 O O . TRP B 1 28 ? 1.552 -12.75 1.376 1 89.25 28 TRP B O 1
ATOM 1874 N N . CYS B 1 29 ? 0.203 -12.461 -0.363 1 91.06 29 CYS B N 1
ATOM 1875 C CA . CYS B 1 29 ? 0.662 -13.656 -1.055 1 91.06 29 CYS B CA 1
ATOM 1876 C C . CYS B 1 29 ? 1.944 -13.383 -1.83 1 91.06 29 CYS B C 1
ATOM 1878 O O . CYS B 1 29 ? 2.031 -12.398 -2.566 1 91.06 29 CYS B O 1
ATOM 1880 N N . ASN B 1 30 ? 2.934 -14.258 -1.646 1 89.44 30 ASN B N 1
ATOM 1881 C CA . ASN B 1 30 ? 4.18 -14.18 -2.4 1 89.44 30 ASN B CA 1
ATOM 1882 C C . ASN B 1 30 ? 4.383 -15.414 -3.273 1 89.44 30 ASN B C 1
ATOM 1884 O O . ASN B 1 30 ? 5.52 -15.805 -3.543 1 89.44 30 ASN B O 1
ATOM 1888 N N . ARG B 1 31 ? 3.301 -16.078 -3.633 1 86.69 31 ARG B N 1
ATOM 1889 C CA . ARG B 1 31 ? 3.252 -17.25 -4.5 1 86.69 31 ARG B CA 1
ATOM 1890 C C . ARG B 1 31 ? 3.82 -18.469 -3.795 1 86.69 31 ARG B C 1
ATOM 1892 O O . ARG B 1 31 ? 3.189 -19.531 -3.777 1 86.69 31 ARG B O 1
ATOM 1899 N N . HIS B 1 32 ? 4.992 -18.344 -3.186 1 89.69 32 HIS B N 1
ATOM 1900 C CA . HIS B 1 32 ? 5.609 -19.516 -2.568 1 89.69 32 HIS B CA 1
ATOM 1901 C C . HIS B 1 32 ? 5.352 -19.547 -1.067 1 89.69 32 HIS B C 1
ATOM 1903 O O . HIS B 1 32 ? 5.559 -20.578 -0.419 1 89.69 32 HIS B O 1
ATOM 1909 N N . CYS B 1 33 ? 4.965 -18.438 -0.567 1 93.31 33 CYS B N 1
ATOM 1910 C CA . CYS B 1 33 ? 4.652 -18.312 0.851 1 93.31 33 CYS B CA 1
ATOM 1911 C C . CYS B 1 33 ? 3.703 -17.141 1.097 1 93.31 33 CYS B C 1
ATOM 1913 O O . CYS B 1 33 ? 3.371 -16.406 0.17 1 93.31 33 CYS B O 1
ATOM 1915 N N . ASP B 1 34 ? 3.295 -17.094 2.393 1 92.62 34 ASP B N 1
ATOM 1916 C CA . ASP B 1 34 ? 2.445 -15.977 2.799 1 92.62 34 ASP B CA 1
ATOM 1917 C C . ASP B 1 34 ? 3.127 -15.133 3.873 1 92.62 34 ASP B C 1
ATOM 1919 O O . ASP B 1 34 ? 3.816 -15.664 4.742 1 92.62 34 ASP B O 1
ATOM 1923 N N . LEU B 1 35 ? 2.982 -13.867 3.764 1 90.5 35 LEU B N 1
ATOM 1924 C CA . LEU B 1 35 ? 3.221 -12.961 4.887 1 90.5 35 LEU B CA 1
ATOM 1925 C C . LEU B 1 35 ? 1.923 -12.664 5.625 1 90.5 35 LEU B C 1
ATOM 1927 O O . LEU B 1 35 ? 0.958 -12.18 5.027 1 90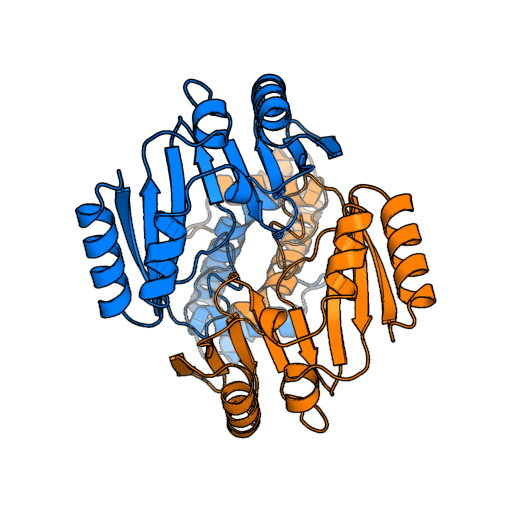.5 35 LEU B O 1
ATOM 1931 N N . LEU B 1 36 ? 1.927 -12.953 6.914 1 90.56 36 LEU B N 1
ATOM 1932 C CA . LEU B 1 36 ? 0.724 -12.758 7.715 1 90.56 36 LEU B CA 1
ATOM 1933 C C . LEU B 1 36 ? 0.971 -11.734 8.828 1 90.56 36 LEU B C 1
ATOM 1935 O O . LEU B 1 36 ? 2.016 -11.766 9.477 1 90.56 36 LEU B O 1
ATOM 1939 N N . HIS B 1 37 ? 0.103 -10.859 8.922 1 88.62 37 HIS B N 1
ATOM 1940 C CA . HIS B 1 37 ? 0.026 -9.977 10.086 1 88.62 37 HIS B CA 1
ATOM 1941 C C . HIS B 1 37 ? -1.172 -10.32 10.961 1 88.62 37 HIS B C 1
ATOM 1943 O O . HIS B 1 37 ? -2.318 -10.25 10.516 1 88.62 37 HIS B O 1
ATOM 1949 N N . VAL B 1 38 ? -0.891 -10.695 12.133 1 88.94 38 VAL B N 1
ATOM 1950 C CA . VAL B 1 38 ? -1.926 -11.133 13.07 1 88.94 38 VAL B CA 1
ATOM 1951 C C . VAL B 1 38 ? -2.037 -10.133 14.219 1 88.94 38 VAL B C 1
ATOM 1953 O O . VAL B 1 38 ? -1.031 -9.758 14.828 1 88.94 38 VAL B O 1
ATOM 1956 N N . THR B 1 39 ? -3.24 -9.695 14.383 1 82.5 39 THR B N 1
ATOM 1957 C CA . THR B 1 39 ? -3.461 -8.734 15.461 1 82.5 39 THR B CA 1
ATOM 1958 C C . THR B 1 39 ? -4.148 -9.406 16.641 1 82.5 39 THR B C 1
ATOM 1960 O O . THR B 1 39 ? -4.887 -10.375 16.484 1 82.5 39 THR B O 1
ATOM 1963 N N . GLU B 1 40 ? -3.877 -8.844 17.859 1 72.56 40 GLU B N 1
ATOM 1964 C CA . GLU B 1 40 ? -4.566 -9.07 19.125 1 72.56 40 GLU B CA 1
ATOM 1965 C C . GLU B 1 40 ? -4.148 -10.398 19.766 1 72.56 40 GLU B C 1
ATOM 1967 O O . GLU B 1 40 ? -3.338 -11.133 19.188 1 72.56 40 GLU B O 1
ATOM 1972 N N . GLU B 1 41 ? -4.602 -10.641 20.906 1 65.12 41 GLU B N 1
ATOM 1973 C CA . GLU B 1 41 ? -4.199 -11.617 21.906 1 65.12 41 GLU B CA 1
ATOM 1974 C C . GLU B 1 41 ? -4.375 -13.039 21.391 1 65.12 41 GLU B C 1
ATOM 1976 O O . GLU B 1 41 ? -3.619 -13.938 21.781 1 65.12 41 GLU B O 1
ATOM 1981 N N . ALA B 1 42 ? -5.152 -13.258 20.438 1 70 42 ALA B N 1
ATOM 1982 C CA . ALA B 1 42 ? -5.301 -14.672 20.094 1 70 42 ALA B CA 1
ATOM 1983 C C . ALA B 1 42 ? -4.273 -15.102 19.047 1 70 42 ALA B C 1
ATOM 1985 O O . ALA B 1 42 ? -4.543 -15.977 18.234 1 70 42 ALA B O 1
ATOM 1986 N N . ALA B 1 43 ? -3.061 -14.516 19.234 1 76.69 43 ALA B N 1
ATOM 1987 C CA . ALA B 1 43 ? -2.049 -14.742 18.203 1 76.69 43 ALA B CA 1
ATOM 1988 C C . ALA B 1 43 ? -1.483 -16.156 18.281 1 76.69 43 ALA B C 1
ATOM 1990 O O . ALA B 1 43 ? -1.204 -16.781 17.266 1 76.69 43 ALA B O 1
ATOM 1991 N N . ALA B 1 44 ? -1.56 -16.688 19.469 1 82.38 44 ALA B N 1
ATOM 1992 C CA . ALA B 1 44 ? -0.963 -18 19.641 1 82.38 44 ALA B CA 1
ATOM 1993 C C . ALA B 1 44 ? -1.829 -19.094 19 1 82.38 44 ALA B C 1
ATOM 1995 O O . ALA B 1 44 ? -1.313 -20 18.344 1 82.38 44 ALA B O 1
ATOM 1996 N N . GLU B 1 45 ? -3.094 -18.984 19.188 1 84.19 45 GLU B N 1
ATOM 1997 C CA . GLU B 1 45 ? -4.008 -19.969 18.609 1 84.19 45 GLU B CA 1
ATOM 1998 C C . GLU B 1 45 ? -4.02 -19.859 17.094 1 84.19 45 GLU B C 1
ATOM 2000 O O . GLU B 1 45 ? -4.008 -20.891 16.391 1 84.19 45 GLU B O 1
ATOM 2005 N N . VAL B 1 46 ? -4.012 -18.703 16.609 1 87.38 46 VAL B N 1
ATOM 2006 C CA . VAL B 1 46 ? -3.99 -18.469 15.172 1 87.38 46 VAL B CA 1
ATOM 2007 C C . VAL B 1 46 ? -2.703 -19.031 14.578 1 87.38 46 VAL B C 1
ATOM 2009 O O . VAL B 1 46 ? -2.734 -19.703 13.547 1 87.38 46 VAL B O 1
ATOM 2012 N N . GLU B 1 47 ? -1.666 -18.828 15.273 1 88.94 47 GLU B N 1
ATOM 2013 C CA . GLU B 1 47 ? -0.373 -19.312 14.805 1 88.94 47 GLU B CA 1
ATOM 2014 C C . GLU B 1 47 ? -0.349 -20.844 14.727 1 88.94 47 GLU B C 1
ATOM 2016 O O . GLU B 1 47 ? 0.198 -21.406 13.781 1 88.94 47 GLU B O 1
ATOM 2021 N N . ALA B 1 48 ? -0.895 -21.453 15.727 1 91.25 48 ALA B N 1
ATOM 2022 C CA . ALA B 1 48 ? -0.933 -22.922 15.742 1 91.25 48 ALA B CA 1
ATOM 2023 C C . ALA B 1 48 ? -1.723 -23.453 14.547 1 91.25 48 ALA B C 1
ATOM 2025 O O . ALA B 1 48 ? -1.321 -24.438 13.93 1 91.25 48 ALA B O 1
ATOM 2026 N N . ARG B 1 49 ? -2.762 -22.812 14.25 1 90.25 49 ARG B N 1
ATOM 2027 C CA . ARG B 1 49 ? -3.58 -23.234 13.117 1 90.25 49 ARG B CA 1
ATOM 2028 C C . ARG B 1 49 ? -2.844 -23.016 11.797 1 90.25 49 ARG B C 1
ATOM 2030 O O . ARG B 1 49 ? -2.895 -23.859 10.906 1 90.25 49 ARG B O 1
ATOM 2037 N N . VAL B 1 50 ? -2.191 -21.906 11.656 1 91.56 50 VAL B N 1
ATOM 2038 C CA . VAL B 1 50 ? -1.402 -21.609 10.469 1 91.56 50 VAL B CA 1
ATOM 2039 C C . VAL B 1 50 ? -0.296 -22.641 10.305 1 91.56 50 VAL B C 1
ATOM 2041 O O . VAL B 1 50 ? -0.104 -23.188 9.219 1 91.56 50 VAL B O 1
ATOM 2044 N N . GLU B 1 51 ? 0.322 -22.938 11.375 1 93.75 51 GLU B N 1
ATOM 2045 C CA . GLU B 1 51 ? 1.419 -23.906 11.359 1 93.75 51 GLU B CA 1
ATOM 2046 C C . GLU B 1 51 ? 0.937 -25.281 10.914 1 93.75 51 GLU B C 1
ATOM 2048 O O . GLU B 1 51 ? 1.618 -25.969 10.148 1 93.75 51 GLU B O 1
ATOM 2053 N N . GLY B 1 52 ? -0.179 -25.609 11.32 1 93.88 52 GLY B N 1
ATOM 2054 C CA . GLY B 1 52 ? -0.735 -26.906 10.977 1 93.88 52 GLY B CA 1
ATOM 2055 C C . GLY B 1 52 ? -1.187 -26.984 9.531 1 93.88 52 GLY B C 1
ATOM 2056 O O . GLY B 1 52 ? -1.28 -28.078 8.969 1 93.88 52 GLY B O 1
ATOM 2057 N N . THR B 1 53 ? -1.418 -25.891 8.906 1 92.25 53 THR B N 1
ATOM 2058 C CA . THR B 1 53 ? -1.962 -25.859 7.559 1 92.25 53 THR B CA 1
ATOM 2059 C C . THR B 1 53 ? -0.848 -25.672 6.531 1 92.25 53 THR B C 1
ATOM 2061 O O . THR B 1 53 ? -0.705 -26.484 5.613 1 92.25 53 THR B O 1
ATOM 2064 N N . VAL B 1 54 ? 0.017 -24.672 6.723 1 94.62 54 VAL B N 1
ATOM 2065 C CA . VAL B 1 54 ? 0.985 -24.328 5.688 1 94.62 54 VAL B CA 1
ATOM 2066 C C . VAL B 1 54 ? 2.389 -24.281 6.285 1 94.62 54 VAL B C 1
ATOM 2068 O O . VAL B 1 54 ? 3.377 -24.156 5.559 1 94.62 54 VAL B O 1
ATOM 2071 N N . GLY B 1 55 ? 2.516 -24.438 7.574 1 94.94 55 GLY B N 1
ATOM 2072 C CA . GLY B 1 55 ? 3.805 -24.297 8.227 1 94.94 55 GLY B CA 1
ATOM 2073 C C . GLY B 1 55 ? 4.203 -22.844 8.438 1 94.94 55 GLY B C 1
ATOM 2074 O O . GLY B 1 55 ? 3.695 -21.953 7.762 1 94.94 55 GLY B O 1
ATOM 2075 N N . VAL B 1 56 ? 5.074 -22.656 9.492 1 93.38 56 VAL B N 1
ATOM 2076 C CA . VAL B 1 56 ? 5.598 -21.312 9.766 1 93.38 56 VAL B CA 1
ATOM 2077 C C . VAL B 1 56 ? 7.121 -21.328 9.672 1 93.38 56 VAL B C 1
ATOM 2079 O O . VAL B 1 56 ? 7.785 -22.125 10.352 1 93.38 56 VAL B O 1
ATOM 2082 N N . ARG B 1 57 ? 7.652 -20.562 8.828 1 92.06 57 ARG B N 1
ATOM 2083 C CA . ARG B 1 57 ? 9.094 -20.484 8.617 1 92.06 57 ARG B CA 1
ATOM 2084 C C . ARG B 1 57 ? 9.742 -19.516 9.609 1 92.06 57 ARG B C 1
ATOM 2086 O O . ARG B 1 57 ? 10.797 -19.828 10.18 1 92.06 57 ARG B O 1
ATOM 2093 N N . GLU B 1 58 ? 9.18 -18.344 9.742 1 89.25 58 GLU B N 1
ATOM 2094 C CA . GLU B 1 58 ? 9.695 -17.297 10.625 1 89.25 58 GLU B CA 1
ATOM 2095 C C . GLU B 1 58 ? 8.57 -16.578 11.344 1 89.25 58 GLU B C 1
ATOM 2097 O O . GLU B 1 58 ? 7.445 -16.516 10.836 1 89.25 58 GLU B O 1
ATOM 2102 N N . ARG B 1 59 ? 8.891 -16.109 12.555 1 88.38 59 ARG B N 1
ATOM 2103 C CA . ARG B 1 59 ? 7.934 -15.375 13.375 1 88.38 59 ARG B CA 1
ATOM 2104 C C . ARG B 1 59 ? 8.602 -14.164 14.023 1 88.38 59 ARG B C 1
ATOM 2106 O O . ARG B 1 59 ? 9.75 -14.242 14.461 1 88.38 59 ARG B O 1
ATOM 2113 N N . LEU B 1 60 ? 7.879 -13.055 13.977 1 83.31 60 LEU B N 1
ATOM 2114 C CA . LEU B 1 60 ? 8.273 -11.852 14.695 1 83.31 60 LEU B CA 1
ATOM 2115 C C . LEU B 1 60 ? 7.125 -11.336 15.562 1 83.31 60 LEU B C 1
ATOM 2117 O O . LEU B 1 60 ? 5.996 -11.195 15.086 1 83.31 60 LEU B O 1
ATOM 2121 N N . ARG B 1 61 ? 7.387 -11.156 16.844 1 80.25 61 ARG B N 1
ATOM 2122 C CA . ARG B 1 61 ? 6.383 -10.641 17.766 1 80.25 61 ARG B CA 1
ATOM 2123 C C . ARG B 1 61 ? 6.812 -9.305 18.359 1 80.25 61 ARG B C 1
ATOM 2125 O O . ARG B 1 61 ? 7.973 -9.141 18.75 1 80.25 61 ARG B O 1
ATOM 2132 N N . SER B 1 62 ? 5.848 -8.266 18.141 1 71.12 62 SER B N 1
ATOM 2133 C CA . SER B 1 62 ? 6.105 -6.969 18.766 1 71.12 62 SER B CA 1
ATOM 2134 C C . SER B 1 62 ? 4.805 -6.242 19.078 1 71.12 62 SER B C 1
ATOM 2136 O O . SER B 1 62 ? 3.896 -6.184 18.25 1 71.12 62 SER B O 1
ATOM 2138 N N . ARG B 1 63 ? 4.695 -5.617 20.266 1 70.62 63 ARG B N 1
ATOM 2139 C CA . ARG B 1 63 ? 3.635 -4.711 20.703 1 70.62 63 ARG B CA 1
ATOM 2140 C C . ARG B 1 63 ? 2.26 -5.324 20.469 1 70.62 63 ARG B C 1
ATOM 2142 O O . ARG B 1 63 ? 1.37 -4.668 19.922 1 70.62 63 ARG B O 1
ATOM 2149 N N . GLY B 1 64 ? 2.113 -6.684 20.734 1 73 64 GLY B N 1
ATOM 2150 C CA . GLY B 1 64 ? 0.808 -7.309 20.594 1 73 64 GLY B CA 1
ATOM 2151 C C . GLY B 1 64 ? 0.479 -7.703 19.172 1 73 64 GLY B C 1
ATOM 2152 O O . GLY B 1 64 ? -0.653 -8.094 18.875 1 73 64 GLY B O 1
ATOM 2153 N N . GLU B 1 65 ? 1.423 -7.5 18.312 1 78.31 65 GLU B N 1
ATOM 2154 C CA . GLU B 1 65 ? 1.257 -7.918 16.922 1 78.31 65 GLU B CA 1
ATOM 2155 C C . GLU B 1 65 ? 2.271 -8.992 16.547 1 78.31 65 GLU B C 1
ATOM 2157 O O . GLU B 1 65 ? 3.367 -9.047 17.109 1 78.31 65 GLU B O 1
ATOM 2162 N N . THR B 1 66 ? 1.798 -9.875 15.672 1 85.12 66 THR B N 1
ATOM 2163 C CA . THR B 1 66 ? 2.656 -10.953 15.203 1 85.12 66 THR B CA 1
ATOM 2164 C C . THR B 1 66 ? 2.727 -10.969 13.68 1 85.12 66 THR B C 1
ATOM 2166 O O . THR B 1 66 ? 1.708 -10.812 13.008 1 85.12 66 THR B O 1
ATOM 2169 N N . VAL B 1 67 ? 3.934 -11.055 13.219 1 86.75 67 VAL B N 1
ATOM 2170 C CA . VAL B 1 67 ? 4.16 -11.227 11.789 1 86.75 67 VAL B CA 1
ATOM 2171 C C . VAL B 1 67 ? 4.723 -12.625 11.523 1 86.75 67 VAL B C 1
ATOM 2173 O O . VAL B 1 67 ? 5.68 -13.047 12.172 1 86.75 67 VAL B O 1
ATOM 2176 N N . LEU B 1 68 ? 4.078 -13.305 10.578 1 89.19 68 LEU B N 1
ATOM 2177 C CA . LEU B 1 68 ? 4.504 -14.656 10.234 1 89.19 68 LEU B CA 1
ATOM 2178 C C . LEU B 1 68 ? 4.867 -14.758 8.758 1 89.19 68 LEU B C 1
ATOM 2180 O O . LEU B 1 68 ? 4.188 -14.172 7.906 1 89.19 68 LEU B O 1
ATOM 2184 N N . VAL B 1 69 ? 5.922 -15.438 8.469 1 90.44 69 VAL B N 1
ATOM 2185 C CA . VAL B 1 69 ? 6.203 -15.938 7.129 1 90.44 69 VAL B CA 1
ATOM 2186 C C . VAL B 1 69 ? 5.984 -17.453 7.09 1 90.44 69 VAL B C 1
ATOM 2188 O O . VAL B 1 69 ? 6.59 -18.188 7.867 1 90.44 69 VAL B O 1
ATOM 2191 N N . THR B 1 70 ? 5.164 -17.812 6.211 1 94.75 70 THR B N 1
ATOM 2192 C CA . THR B 1 70 ? 4.789 -19.219 6.188 1 94.75 70 THR B CA 1
ATOM 2193 C C . THR B 1 70 ? 5.762 -20.031 5.34 1 94.75 70 THR B C 1
ATOM 2195 O O . THR B 1 70 ? 6.559 -19.469 4.59 1 94.75 70 THR B O 1
ATOM 2198 N N . GLU B 1 71 ? 5.699 -21.359 5.453 1 93.69 71 GLU B N 1
ATOM 2199 C CA . GLU B 1 71 ? 6.531 -22.266 4.66 1 93.69 71 GLU B CA 1
ATOM 2200 C C . GLU B 1 71 ? 5.949 -22.469 3.264 1 93.69 71 GLU B C 1
ATOM 2202 O O . GLU B 1 71 ? 6.691 -22.641 2.293 1 93.69 71 GLU B O 1
ATOM 2207 N N . ASP B 1 72 ? 4.629 -22.453 3.195 1 94.25 72 ASP B N 1
ATOM 2208 C CA . ASP B 1 72 ? 3.91 -22.625 1.938 1 94.25 72 ASP B CA 1
ATOM 2209 C C . ASP B 1 72 ? 2.812 -21.562 1.79 1 94.25 72 ASP B C 1
ATOM 2211 O O . ASP B 1 72 ? 2.473 -20.875 2.754 1 94.25 72 ASP B O 1
ATOM 2215 N N . CYS B 1 73 ? 2.346 -21.469 0.608 1 93.19 73 CYS B N 1
ATOM 2216 C CA . CYS B 1 73 ? 1.264 -20.547 0.3 1 93.19 73 CYS B CA 1
ATOM 2217 C C . CYS B 1 73 ? -0.095 -21.203 0.531 1 93.19 73 CYS B C 1
ATOM 2219 O O . CYS B 1 73 ? -0.33 -22.328 0.094 1 93.19 73 CYS B O 1
ATOM 2221 N N . LEU B 1 74 ? -0.955 -20.516 1.213 1 93.75 74 LEU B N 1
ATOM 2222 C CA . LEU B 1 74 ? -2.283 -21.047 1.504 1 93.75 74 LEU B CA 1
ATOM 2223 C C . LEU B 1 74 ? -3.012 -21.422 0.219 1 93.75 74 LEU B C 1
ATOM 2225 O O . LEU B 1 74 ? -3.762 -22.406 0.192 1 93.75 74 LEU B O 1
ATOM 2229 N N . ARG B 1 75 ? -2.775 -20.672 -0.793 1 89.94 75 ARG B N 1
ATOM 2230 C CA . ARG B 1 75 ? -3.449 -20.875 -2.07 1 89.94 75 ARG B CA 1
ATOM 2231 C C . ARG B 1 75 ? -3.232 -22.297 -2.582 1 89.94 75 ARG B C 1
ATOM 2233 O O . ARG B 1 75 ? -4.121 -22.875 -3.211 1 89.94 75 ARG B O 1
ATOM 2240 N N . ASP B 1 76 ? -2.15 -22.844 -2.326 1 90.44 76 ASP B N 1
ATOM 2241 C CA . ASP B 1 76 ? -1.816 -24.172 -2.809 1 90.44 76 ASP B CA 1
ATOM 2242 C C . ASP B 1 76 ? -2.492 -25.25 -1.96 1 90.44 76 ASP B C 1
ATOM 2244 O O . ASP B 1 76 ? -2.439 -26.438 -2.293 1 90.44 76 ASP B O 1
ATOM 2248 N N . HIS B 1 77 ? -3.115 -24.875 -0.932 1 91.44 77 HIS B N 1
ATOM 2249 C CA . HIS B 1 77 ? -3.734 -25.828 -0.017 1 91.44 77 HIS B CA 1
ATOM 2250 C C . HIS B 1 77 ? -5.25 -25.672 -0.004 1 91.44 77 HIS B C 1
ATOM 2252 O O . HIS B 1 77 ? -5.941 -26.328 0.776 1 91.44 77 HIS B O 1
ATOM 2258 N N . GLU B 1 78 ? -5.684 -24.75 -0.724 1 88.31 78 GLU B N 1
ATOM 2259 C CA . GLU B 1 78 ? -7.121 -24.516 -0.802 1 88.31 78 GLU B CA 1
ATOM 2260 C C . GLU B 1 78 ? -7.605 -24.547 -2.248 1 88.31 78 GLU B C 1
ATOM 2262 O O . GLU B 1 78 ? -6.801 -24.578 -3.18 1 88.31 78 GLU B O 1
ATOM 2267 N N . GLY B 1 79 ? -8.914 -24.656 -2.381 1 84.12 79 GLY B N 1
ATOM 2268 C CA . GLY B 1 79 ? -9.492 -24.531 -3.711 1 84.12 79 GLY B CA 1
ATOM 2269 C C . GLY B 1 79 ? -9.281 -23.172 -4.336 1 84.12 79 GLY B C 1
ATOM 2270 O O . GLY B 1 79 ? -9.016 -22.188 -3.633 1 84.12 79 GLY B O 1
ATOM 2271 N N . ASP B 1 80 ? -9.359 -23.125 -5.633 1 85.31 80 ASP B N 1
ATOM 2272 C CA . ASP B 1 80 ? -9.031 -21.891 -6.348 1 85.31 80 ASP B CA 1
ATOM 2273 C C . ASP B 1 80 ? -10.258 -21.328 -7.066 1 85.31 80 ASP B C 1
ATOM 2275 O O . ASP B 1 80 ? -10.133 -20.656 -8.094 1 85.31 80 ASP B O 1
ATOM 2279 N N . LEU B 1 81 ? -11.367 -21.641 -6.52 1 85.38 81 LEU B N 1
ATOM 2280 C CA . LEU B 1 81 ? -12.594 -21.234 -7.199 1 85.38 81 LEU B CA 1
ATOM 2281 C C . LEU B 1 81 ? -12.641 -19.734 -7.395 1 85.38 81 LEU B C 1
ATOM 2283 O O . LEU B 1 81 ? -12.883 -19.25 -8.5 1 85.38 81 LEU B O 1
ATOM 2287 N N . ILE B 1 82 ? -12.391 -19.016 -6.332 1 88.12 82 ILE B N 1
ATOM 2288 C CA . ILE B 1 82 ? -12.477 -17.562 -6.387 1 88.12 82 ILE B CA 1
ATOM 2289 C C . ILE B 1 82 ? -11.445 -17.016 -7.375 1 88.12 82 ILE B C 1
ATOM 2291 O O . ILE B 1 82 ? -11.789 -16.266 -8.289 1 88.12 82 ILE B O 1
ATOM 2295 N N . GLU B 1 83 ? -10.25 -17.469 -7.223 1 88.31 83 GLU B N 1
ATOM 2296 C CA . GLU B 1 83 ? -9.164 -16.984 -8.078 1 88.31 83 GLU B CA 1
ATOM 2297 C C . GLU B 1 83 ? -9.422 -17.344 -9.539 1 88.31 83 GLU B C 1
ATOM 2299 O O . GLU B 1 83 ? -9.133 -16.547 -10.438 1 88.31 83 GLU B O 1
ATOM 2304 N N . SER B 1 84 ? -9.953 -18.5 -9.758 1 91.75 84 SER B N 1
ATOM 2305 C CA . SER B 1 84 ? -10.227 -18.938 -11.117 1 91.75 84 SER B CA 1
ATOM 2306 C C . SER B 1 84 ? -11.281 -18.062 -11.781 1 91.75 84 SER B C 1
ATOM 2308 O O . SER B 1 84 ? -11.164 -17.719 -12.961 1 91.75 84 SER B O 1
ATOM 2310 N N . VAL B 1 85 ? -12.289 -17.766 -11.07 1 93.81 85 VAL B N 1
ATOM 2311 C CA . VAL B 1 85 ? -13.359 -16.938 -11.617 1 93.81 85 VAL B CA 1
ATOM 2312 C C . VAL B 1 85 ? -12.836 -15.523 -11.867 1 93.81 85 VAL B C 1
ATOM 2314 O O . VAL B 1 85 ? -13.141 -14.914 -12.898 1 93.81 85 VAL B O 1
ATOM 2317 N N . LEU B 1 86 ? -12.062 -15 -10.938 1 91.75 86 LEU B N 1
ATOM 2318 C CA . LEU B 1 86 ? -11.469 -13.68 -11.133 1 91.75 86 LEU B CA 1
ATOM 2319 C C . LEU B 1 86 ? -10.625 -13.648 -12.406 1 91.75 86 LEU B C 1
ATOM 2321 O O . LEU B 1 86 ? -10.719 -12.703 -13.188 1 91.75 86 LEU B O 1
ATOM 2325 N N . ASP B 1 87 ? -9.883 -14.719 -12.57 1 91.38 87 ASP B N 1
ATOM 2326 C CA . ASP B 1 87 ? -9.008 -14.828 -13.734 1 91.38 87 ASP B CA 1
ATOM 2327 C C . ASP B 1 87 ? -9.82 -14.797 -15.031 1 91.38 87 ASP B C 1
ATOM 2329 O O . ASP B 1 87 ? -9.484 -14.062 -15.961 1 91.38 87 ASP B O 1
ATOM 2333 N N . ARG B 1 88 ? -10.859 -15.508 -15.031 1 92.12 88 ARG B N 1
ATOM 2334 C CA . ARG B 1 88 ? -11.688 -15.633 -16.219 1 92.12 88 ARG B CA 1
ATOM 2335 C C . ARG B 1 88 ? -12.25 -14.273 -16.641 1 92.12 88 ARG B C 1
ATOM 2337 O O . ARG B 1 88 ? -12.453 -14.023 -17.828 1 92.12 88 ARG B O 1
ATOM 2344 N N . HIS B 1 89 ? -12.438 -13.398 -15.742 1 92.06 89 HIS B N 1
ATOM 2345 C CA . HIS B 1 89 ? -13.109 -12.141 -16.047 1 92.06 89 HIS B CA 1
ATOM 2346 C C . HIS B 1 89 ? -12.133 -10.969 -16.016 1 92.06 89 HIS B C 1
ATOM 2348 O O . HIS B 1 89 ? -12.539 -9.812 -16.141 1 92.06 89 HIS B O 1
ATOM 2354 N N . GLY B 1 90 ? -10.867 -11.273 -15.805 1 88.62 90 GLY B N 1
ATOM 2355 C CA . GLY B 1 90 ? -9.852 -10.234 -15.789 1 88.62 90 GLY B CA 1
ATOM 2356 C C . GLY B 1 90 ? -9.914 -9.344 -14.562 1 88.62 90 GLY B C 1
ATOM 2357 O O . GLY B 1 90 ? -9.578 -8.164 -14.625 1 88.62 90 GLY B O 1
ATOM 2358 N N . CYS B 1 91 ? -10.438 -9.891 -13.492 1 91.75 91 CYS B N 1
ATOM 2359 C CA . CYS B 1 91 ? -10.5 -9.172 -12.227 1 91.75 91 CYS B CA 1
ATOM 2360 C C . CYS B 1 91 ? -9.25 -9.422 -11.391 1 91.75 91 CYS B C 1
ATOM 2362 O O . CYS B 1 91 ? -8.625 -10.484 -11.5 1 91.75 91 CYS B O 1
ATOM 2364 N N . LEU B 1 92 ? -8.93 -8.398 -10.664 1 91.5 92 LEU B N 1
ATOM 2365 C CA . LEU B 1 92 ? -7.703 -8.484 -9.883 1 91.5 92 LEU B CA 1
ATOM 2366 C C . LEU B 1 92 ? -8.023 -8.562 -8.391 1 91.5 92 LEU B C 1
ATOM 2368 O O . LEU B 1 92 ? -8.938 -7.895 -7.91 1 91.5 92 LEU B O 1
ATOM 2372 N N . LEU B 1 93 ? -7.254 -9.383 -7.781 1 90.5 93 LEU B N 1
ATOM 2373 C CA . LEU B 1 93 ? -7.312 -9.445 -6.324 1 90.5 93 LEU B CA 1
ATOM 2374 C C . LEU B 1 93 ? -6.352 -8.445 -5.695 1 90.5 93 LEU B C 1
ATOM 2376 O O . LEU B 1 93 ? -5.168 -8.406 -6.047 1 90.5 93 LEU B O 1
ATOM 2380 N N . LEU B 1 94 ? -6.867 -7.605 -4.836 1 87.38 94 LEU B N 1
ATOM 2381 C CA . LEU B 1 94 ? -6.02 -6.648 -4.133 1 87.38 94 LEU B CA 1
ATOM 2382 C C . LEU B 1 94 ? -5.617 -7.188 -2.762 1 87.38 94 LEU B C 1
ATOM 2384 O O . LEU B 1 94 ? -6.434 -7.789 -2.062 1 87.38 94 LEU B O 1
ATOM 2388 N N . TYR B 1 95 ? -4.387 -6.938 -2.432 1 86.31 95 TYR B N 1
ATOM 2389 C CA . TYR B 1 95 ? -3.887 -7.34 -1.121 1 86.31 95 TYR B CA 1
ATOM 2390 C C . TYR B 1 95 ? -3.824 -6.148 -0.173 1 86.31 95 TYR B C 1
ATOM 2392 O O . TYR B 1 95 ? -3.664 -5.004 -0.612 1 86.31 95 TYR B O 1
ATOM 2400 N N . PRO B 1 96 ? -3.922 -6.387 1.121 1 86.88 96 PRO B N 1
ATOM 2401 C CA . PRO B 1 96 ? -3.986 -7.703 1.758 1 86.88 96 PRO B CA 1
ATOM 2402 C C . PRO B 1 96 ? -5.391 -8.305 1.731 1 86.88 96 PRO B C 1
ATOM 2404 O O . PRO B 1 96 ? -6.379 -7.566 1.714 1 86.88 96 PRO B O 1
ATOM 2407 N N . LEU B 1 97 ? -5.422 -9.695 1.78 1 91.12 97 LEU B N 1
ATOM 2408 C CA . LEU B 1 97 ? -6.652 -10.375 2.164 1 91.12 97 LEU B CA 1
ATOM 2409 C C . LEU B 1 97 ? -6.887 -10.266 3.668 1 91.12 97 LEU B C 1
ATOM 2411 O O . LEU B 1 97 ? -5.938 -10.336 4.453 1 91.12 97 LEU B O 1
ATOM 2415 N N . GLU B 1 98 ? -8.109 -10.203 4.012 1 91.69 98 GLU B N 1
ATOM 2416 C CA . GLU B 1 98 ? -8.414 -10.078 5.434 1 91.69 98 GLU B CA 1
ATOM 2417 C C . GLU B 1 98 ? -9.273 -11.234 5.918 1 91.69 98 GLU B C 1
ATOM 2419 O O . GLU B 1 98 ? -10.258 -11.602 5.262 1 91.69 98 GLU B O 1
ATOM 2424 N N . TYR B 1 99 ? -8.859 -11.734 7.047 1 93.25 99 TYR B N 1
ATOM 2425 C CA . TYR B 1 99 ? -9.633 -12.766 7.723 1 93.25 99 TYR B CA 1
ATOM 2426 C C . TYR B 1 99 ? -10.062 -12.305 9.109 1 93.25 99 TYR B C 1
ATOM 2428 O O . TYR B 1 99 ? -9.234 -11.867 9.914 1 93.25 99 TYR B O 1
ATOM 2436 N N . GLN B 1 100 ? -11.32 -12.398 9.352 1 91.19 100 GLN B N 1
ATOM 2437 C CA . GLN B 1 100 ? -11.867 -11.961 10.633 1 91.19 100 GLN B CA 1
ATOM 2438 C C . GLN B 1 100 ? -13.195 -12.656 10.93 1 91.19 100 GLN B C 1
ATOM 2440 O O . GLN B 1 100 ? -14.023 -12.844 10.031 1 91.19 100 GLN B O 1
ATOM 2445 N N . GLY B 1 101 ? -13.383 -13.055 12.148 1 89.44 101 GLY B N 1
ATOM 2446 C CA . GLY B 1 101 ? -14.641 -13.633 12.602 1 89.44 101 GLY B CA 1
ATOM 2447 C C . GLY B 1 101 ? -15.055 -14.852 11.805 1 89.44 101 GLY B C 1
ATOM 2448 O O . GLY B 1 101 ? -16.25 -15.078 11.578 1 89.44 101 GLY B O 1
ATOM 2449 N N . GLY B 1 102 ? -14.125 -15.516 11.242 1 91.5 102 GLY B N 1
ATOM 2450 C CA . GLY B 1 102 ? -14.422 -16.719 10.492 1 91.5 102 GLY B CA 1
ATOM 2451 C C . GLY B 1 102 ? -14.688 -16.469 9.023 1 91.5 102 GLY B C 1
ATOM 2452 O O . GLY B 1 102 ? -15.023 -17.391 8.273 1 91.5 102 GLY B O 1
ATOM 2453 N N . ASP B 1 103 ? -14.523 -15.227 8.609 1 94.06 103 ASP B N 1
ATOM 2454 C CA . ASP B 1 103 ? -14.805 -14.875 7.223 1 94.06 103 ASP B CA 1
ATOM 2455 C C . ASP B 1 103 ? -13.555 -14.344 6.531 1 94.06 103 ASP B C 1
ATOM 2457 O O . ASP B 1 103 ? -12.617 -13.883 7.191 1 94.06 103 ASP B O 1
ATOM 2461 N N . LYS B 1 104 ? -13.57 -14.492 5.25 1 94.25 104 LYS B N 1
ATOM 2462 C CA . LYS B 1 104 ? -12.555 -13.898 4.383 1 94.25 104 LYS B CA 1
ATOM 2463 C C . LYS B 1 104 ? -13.102 -12.672 3.664 1 94.25 104 LYS B C 1
ATOM 2465 O O . LYS B 1 104 ? -14.195 -12.711 3.094 1 94.25 104 LYS B O 1
ATOM 2470 N N . VAL B 1 105 ? -12.414 -11.609 3.781 1 93.19 105 VAL B N 1
ATOM 2471 C CA . VAL B 1 105 ? -12.781 -10.383 3.078 1 93.19 105 VAL B CA 1
ATOM 2472 C C . VAL B 1 105 ? -11.703 -10.031 2.061 1 93.19 105 VAL B C 1
ATOM 2474 O O . VAL B 1 105 ? -10.523 -9.953 2.4 1 93.19 105 VAL B O 1
ATOM 2477 N N . CYS B 1 106 ? -12.141 -9.867 0.82 1 91.69 106 CYS B N 1
ATOM 2478 C CA . CYS B 1 106 ? -11.164 -9.531 -0.207 1 91.69 106 CYS B CA 1
ATOM 2479 C C . CYS B 1 106 ? -11.648 -8.352 -1.052 1 91.69 106 CYS B C 1
ATOM 2481 O O . CYS B 1 106 ? -12.852 -8.164 -1.23 1 91.69 106 CYS B O 1
ATOM 2483 N N . ARG B 1 107 ? -10.781 -7.559 -1.519 1 90.62 107 ARG B N 1
ATOM 2484 C CA . ARG B 1 107 ? -11.023 -6.465 -2.453 1 90.62 107 ARG B CA 1
ATOM 2485 C C . ARG B 1 107 ? -10.672 -6.871 -3.879 1 90.62 107 ARG B C 1
ATOM 2487 O O . ARG B 1 107 ? -9.602 -7.445 -4.121 1 90.62 107 ARG B O 1
ATOM 2494 N N . VAL B 1 108 ? -11.586 -6.609 -4.73 1 91.62 108 VAL B N 1
ATOM 2495 C CA . VAL B 1 108 ? -11.445 -6.988 -6.133 1 91.62 108 VAL B CA 1
ATOM 2496 C C . VAL B 1 108 ? -11.516 -5.746 -7.016 1 91.62 108 VAL B C 1
ATOM 2498 O O . VAL B 1 108 ? -12.359 -4.871 -6.797 1 91.62 108 VAL B O 1
ATOM 2501 N N . LEU B 1 109 ? -10.602 -5.715 -7.977 1 89.56 109 LEU B N 1
ATOM 2502 C CA . LEU B 1 109 ? -10.516 -4.582 -8.891 1 89.56 109 LEU B CA 1
ATOM 2503 C C . LEU B 1 109 ? -10.812 -5.012 -10.32 1 89.56 109 LEU B C 1
ATOM 2505 O O . LEU B 1 109 ? -10.375 -6.078 -10.758 1 89.56 109 LEU B O 1
ATOM 2509 N N . SER B 1 110 ? -11.562 -4.188 -10.961 1 89.31 110 SER B N 1
ATOM 2510 C CA . SER B 1 110 ? -11.812 -4.359 -12.383 1 89.31 110 SER B CA 1
ATOM 2511 C C . SER B 1 110 ? -11.812 -3.021 -13.117 1 89.31 110 SER B C 1
ATOM 2513 O O . SER B 1 110 ? -12.195 -1.997 -12.547 1 89.31 110 SER B O 1
ATOM 2515 N N . LEU B 1 111 ? -11.32 -3.057 -14.336 1 85.19 111 LEU B N 1
ATOM 2516 C CA . LEU B 1 111 ? -11.375 -1.833 -15.133 1 85.19 111 LEU B CA 1
ATOM 2517 C C . LEU B 1 111 ? -12.758 -1.655 -15.75 1 85.19 111 LEU B C 1
ATOM 2519 O O . LEU B 1 111 ? -13.086 -0.572 -16.234 1 85.19 111 LEU B O 1
ATOM 2523 N N . SER B 1 112 ? -13.578 -2.785 -15.664 1 85.81 112 SER B N 1
ATOM 2524 C CA . SER B 1 112 ? -14.922 -2.764 -16.25 1 85.81 112 SER B CA 1
ATOM 2525 C C . SER B 1 112 ? -15.977 -3.146 -15.219 1 85.81 112 SER B C 1
ATOM 2527 O O . SER B 1 112 ? -15.828 -4.141 -14.5 1 85.81 112 SER B O 1
ATOM 2529 N N . ALA B 1 113 ? -17.016 -2.334 -15.195 1 87.19 113 ALA B N 1
ATOM 2530 C CA . ALA B 1 113 ? -18.125 -2.662 -14.305 1 87.19 113 ALA B CA 1
ATOM 2531 C C . ALA B 1 113 ? -18.797 -3.973 -14.719 1 87.19 113 ALA B C 1
ATOM 2533 O O . ALA B 1 113 ? -19.203 -4.766 -13.867 1 87.19 113 ALA B O 1
ATOM 2534 N N . GLY B 1 114 ? -18.859 -4.137 -15.984 1 91.56 114 GLY B N 1
ATOM 2535 C CA . GLY B 1 114 ? -19.453 -5.355 -16.5 1 91.56 114 GLY B CA 1
ATOM 2536 C C . GLY B 1 114 ? -18.688 -6.605 -16.109 1 91.56 114 GLY B C 1
ATOM 2537 O O . GLY B 1 114 ? -19.297 -7.617 -15.734 1 91.56 114 GLY B O 1
ATOM 2538 N N . ALA B 1 115 ? -17.406 -6.543 -16.188 1 91.19 115 ALA B N 1
ATOM 2539 C CA . ALA B 1 115 ? -16.578 -7.688 -15.812 1 91.19 115 ALA B CA 1
ATOM 2540 C C . ALA B 1 115 ? -16.766 -8.039 -14.336 1 91.19 115 ALA B C 1
ATOM 2542 O O . ALA B 1 115 ? -16.797 -9.219 -13.977 1 91.19 115 ALA B O 1
ATOM 2543 N N . LEU B 1 116 ? -16.859 -7.051 -13.5 1 92.19 116 LEU B N 1
ATOM 2544 C CA . LEU B 1 116 ? -17.062 -7.27 -12.078 1 92.19 116 LEU B CA 1
ATOM 2545 C C . LEU B 1 116 ? -18.406 -7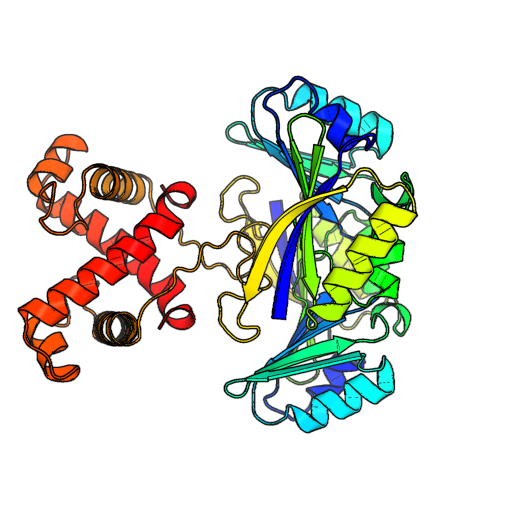.941 -11.812 1 92.19 116 LEU B C 1
ATOM 2547 O O . LEU B 1 116 ? -18.484 -8.883 -11.016 1 92.19 116 LEU B O 1
ATOM 2551 N N . THR B 1 117 ? -19.359 -7.492 -12.516 1 92.94 117 THR B N 1
ATOM 2552 C CA . THR B 1 117 ? -20.703 -8.062 -12.375 1 92.94 117 THR B CA 1
ATOM 2553 C C . THR B 1 117 ? -20.719 -9.516 -12.836 1 92.94 117 THR B C 1
ATOM 2555 O O . THR B 1 117 ? -21.266 -10.383 -12.141 1 92.94 117 THR B O 1
ATOM 2558 N N . ASP B 1 118 ? -20.156 -9.758 -13.953 1 95.56 118 ASP B N 1
ATOM 2559 C CA . ASP B 1 118 ? -20.078 -11.117 -14.477 1 95.56 118 ASP B CA 1
ATOM 2560 C C . ASP B 1 118 ? -19.312 -12.031 -13.523 1 95.56 118 ASP B C 1
ATOM 2562 O O . ASP B 1 118 ? -19.688 -13.195 -13.336 1 95.56 118 ASP B O 1
ATOM 2566 N N . CYS B 1 119 ? -18.281 -11.484 -12.992 1 94.19 119 CYS B N 1
ATOM 2567 C CA . CYS B 1 119 ? -17.5 -12.234 -12.016 1 94.19 119 CYS B CA 1
ATOM 2568 C C . CYS B 1 119 ? -18.359 -12.672 -10.844 1 94.19 119 CYS B C 1
ATOM 2570 O O . CYS B 1 119 ? -18.344 -13.844 -10.461 1 94.19 119 CYS B O 1
ATOM 2572 N N . PHE B 1 120 ? -19.141 -11.805 -10.32 1 92.94 120 PHE B N 1
ATOM 2573 C CA . PHE B 1 120 ? -20 -12.117 -9.188 1 92.94 120 PHE B CA 1
ATOM 2574 C C . PHE B 1 120 ? -21.047 -13.156 -9.57 1 92.94 120 PHE B C 1
ATOM 2576 O O . PHE B 1 120 ? -21.297 -14.094 -8.812 1 92.94 120 PHE B O 1
ATOM 2583 N N . HIS B 1 121 ? -21.531 -12.898 -10.656 1 95.12 121 HIS B N 1
ATOM 2584 C CA . HIS B 1 121 ? -22.531 -13.844 -11.148 1 95.12 121 HIS B CA 1
ATOM 2585 C C . HIS B 1 121 ? -21.953 -15.25 -11.242 1 95.12 121 HIS B C 1
ATOM 2587 O O . HIS B 1 121 ? -22.578 -16.219 -10.773 1 95.12 121 HIS B O 1
ATOM 2593 N N . ASP B 1 122 ? -20.828 -15.367 -11.766 1 95.88 122 ASP B N 1
ATOM 2594 C CA . ASP B 1 122 ? -20.188 -16.672 -11.922 1 95.88 122 ASP B CA 1
ATOM 2595 C C . ASP B 1 122 ? -19.859 -17.297 -10.57 1 95.88 122 ASP B C 1
ATOM 2597 O O . ASP B 1 122 ? 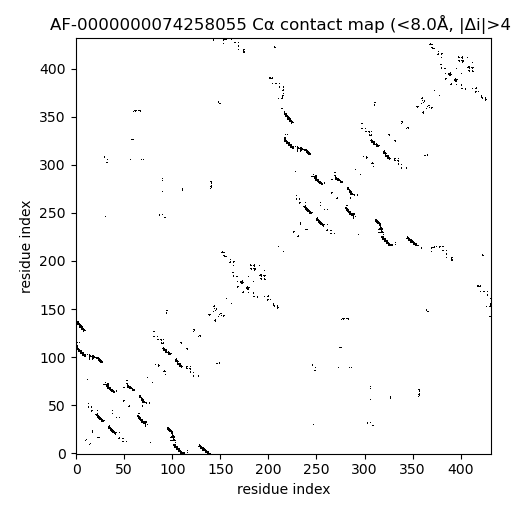-19.953 -18.516 -10.406 1 95.88 122 ASP B O 1
ATOM 2601 N N . LEU B 1 123 ? -19.438 -16.484 -9.617 1 93.5 123 LEU B N 1
ATOM 2602 C CA . LEU B 1 123 ? -19.141 -16.984 -8.273 1 93.5 123 LEU B CA 1
ATOM 2603 C C . LEU B 1 123 ? -20.391 -17.547 -7.617 1 93.5 123 LEU B C 1
ATOM 2605 O O . LEU B 1 123 ? -20.344 -18.641 -7.039 1 93.5 123 LEU B O 1
ATOM 2609 N N . VAL B 1 124 ? -21.438 -16.828 -7.738 1 92.44 124 VAL B N 1
ATOM 2610 C CA . VAL B 1 124 ? -22.703 -17.25 -7.148 1 92.44 124 VAL B CA 1
ATOM 2611 C C . VAL B 1 124 ? -23.188 -18.531 -7.828 1 92.44 124 VAL B C 1
ATOM 2613 O O . VAL B 1 124 ? -23.609 -19.484 -7.16 1 92.44 124 VAL B O 1
ATOM 2616 N N . GLU B 1 125 ? -23.078 -18.531 -9.078 1 94.5 125 GLU B N 1
ATOM 2617 C CA . GLU B 1 125 ? -23.516 -19.703 -9.836 1 94.5 125 GLU B CA 1
ATOM 2618 C C . GLU B 1 125 ? -22.688 -20.922 -9.484 1 94.5 125 GLU B C 1
ATOM 2620 O O . GLU B 1 125 ? -23.203 -22.047 -9.477 1 94.5 125 GLU B O 1
ATOM 2625 N N . ALA B 1 126 ? -21.469 -20.75 -9.219 1 92.31 126 ALA B N 1
ATOM 2626 C CA . ALA B 1 126 ? -20.578 -21.844 -8.859 1 92.31 126 ALA B CA 1
ATOM 2627 C C . ALA B 1 126 ? -20.797 -22.281 -7.418 1 92.31 126 ALA B C 1
ATOM 2629 O O . ALA B 1 126 ? -20.188 -23.25 -6.949 1 92.31 126 ALA B O 1
ATOM 2630 N N . GLY B 1 127 ? -21.641 -21.578 -6.672 1 88.94 127 GLY B N 1
ATOM 2631 C CA . GLY B 1 127 ? -22 -21.953 -5.312 1 88.94 127 GLY B CA 1
ATOM 2632 C C . GLY B 1 127 ? -21.047 -21.391 -4.273 1 88.94 127 GLY B C 1
ATOM 2633 O O . GLY B 1 127 ? -20.969 -21.891 -3.152 1 88.94 127 GLY B O 1
ATOM 2634 N N . ALA B 1 128 ? -20.281 -20.438 -4.734 1 88.12 128 ALA B N 1
ATOM 2635 C CA . ALA B 1 128 ? -19.391 -19.812 -3.764 1 88.12 128 ALA B CA 1
ATOM 2636 C C . ALA B 1 128 ? -20.188 -19 -2.742 1 88.12 128 ALA B C 1
ATOM 2638 O O . ALA B 1 128 ? -21.141 -18.297 -3.1 1 88.12 128 ALA B O 1
ATOM 2639 N N . PRO B 1 129 ? -19.922 -19.172 -1.426 1 89.69 129 PRO B N 1
ATOM 2640 C CA . PRO B 1 129 ? -20.594 -18.375 -0.396 1 89.69 129 PRO B CA 1
ATOM 2641 C C . PRO B 1 129 ? -20.062 -16.938 -0.328 1 89.69 129 PRO B C 1
ATOM 2643 O O . PRO B 1 129 ? -19.406 -16.562 0.647 1 89.69 129 PRO B O 1
ATOM 2646 N N . VAL B 1 130 ? -20.438 -16.172 -1.32 1 91.56 130 VAL B N 1
ATOM 2647 C CA . VAL B 1 130 ? -19.859 -14.836 -1.467 1 91.56 130 VAL B CA 1
ATOM 2648 C C . VAL B 1 130 ? -20.953 -13.781 -1.417 1 91.56 130 VAL B C 1
ATOM 2650 O O . VAL B 1 130 ? -22.047 -13.992 -1.948 1 91.56 130 VAL B O 1
ATOM 2653 N N . THR B 1 131 ? -20.672 -12.703 -0.696 1 91.5 131 THR B N 1
ATOM 2654 C CA . THR B 1 131 ? -21.516 -11.516 -0.699 1 91.5 131 THR B CA 1
ATOM 2655 C C . THR B 1 131 ? -20.703 -10.266 -1.031 1 91.5 131 THR B C 1
ATOM 2657 O O . THR B 1 131 ? -19.5 -10.195 -0.716 1 91.5 131 THR B O 1
ATOM 2660 N N . VAL B 1 132 ? -21.344 -9.336 -1.729 1 90.44 132 VAL B N 1
ATOM 2661 C CA . VAL B 1 132 ? -20.703 -8.062 -2.025 1 90.44 132 VAL B CA 1
ATOM 2662 C C . VAL B 1 132 ? -20.969 -7.07 -0.898 1 90.44 132 VAL B C 1
ATOM 2664 O O . VAL B 1 132 ? -22.125 -6.746 -0.619 1 90.44 132 VAL B O 1
ATOM 2667 N N . GLU B 1 133 ? -19.922 -6.598 -0.296 1 88.69 133 GLU B N 1
ATOM 2668 C CA . GLU B 1 133 ? -20.078 -5.672 0.821 1 88.69 133 GLU B CA 1
ATOM 2669 C C . GLU B 1 133 ? -20.078 -4.223 0.342 1 88.69 133 GLU B C 1
ATOM 2671 O O . GLU B 1 133 ? -20.719 -3.361 0.948 1 88.69 133 GLU B O 1
ATOM 2676 N N . ALA B 1 134 ? -19.359 -3.971 -0.65 1 86.62 134 ALA B N 1
ATOM 2677 C CA . ALA B 1 134 ? -19.234 -2.607 -1.157 1 86.62 134 ALA B CA 1
ATOM 2678 C C . ALA B 1 134 ? -18.766 -2.598 -2.609 1 86.62 134 ALA B C 1
ATOM 2680 O O . ALA B 1 134 ? -18.062 -3.51 -3.043 1 86.62 134 ALA B O 1
ATOM 2681 N N . LYS B 1 135 ? -19.234 -1.65 -3.318 1 86.31 135 LYS B N 1
ATOM 2682 C CA . LYS B 1 135 ? -18.766 -1.365 -4.668 1 86.31 135 LYS B CA 1
ATOM 2683 C C . LYS B 1 135 ? -18.531 0.129 -4.863 1 86.31 135 LYS B C 1
ATOM 2685 O O . LYS B 1 135 ? -19.312 0.955 -4.402 1 86.31 135 LYS B O 1
ATOM 2690 N N . ARG B 1 136 ? -17.375 0.372 -5.445 1 83 136 ARG B N 1
ATOM 2691 C CA . ARG B 1 136 ? -17.125 1.788 -5.699 1 83 136 ARG B CA 1
ATOM 2692 C C . ARG B 1 136 ? -16.344 1.986 -6.988 1 83 136 ARG B C 1
ATOM 2694 O O . ARG B 1 136 ? -15.594 1.101 -7.41 1 83 136 ARG B O 1
ATOM 2701 N N . GLU B 1 137 ? -16.594 3.104 -7.578 1 80.25 137 GLU B N 1
ATOM 2702 C CA . GLU B 1 137 ? -15.789 3.551 -8.711 1 80.25 137 GLU B CA 1
ATOM 2703 C C . GLU B 1 137 ? -14.578 4.348 -8.25 1 80.25 137 GLU B C 1
ATOM 2705 O O . GLU B 1 137 ? -14.68 5.18 -7.344 1 80.25 137 GLU B O 1
ATOM 2710 N N . ILE B 1 138 ? -13.43 3.928 -8.828 1 74.56 138 ILE B N 1
ATOM 2711 C CA . ILE B 1 138 ? -12.188 4.566 -8.422 1 74.56 138 ILE B CA 1
ATOM 2712 C C . ILE B 1 138 ? -11.508 5.207 -9.633 1 74.56 138 ILE B C 1
ATOM 2714 O O . ILE B 1 138 ? -11.57 4.672 -10.742 1 74.56 138 ILE B O 1
ATOM 2718 N N . ASP B 1 139 ? -11.039 6.336 -9.32 1 67 139 ASP B N 1
ATOM 2719 C CA . ASP B 1 139 ? -10.211 6.922 -10.367 1 67 139 ASP B CA 1
ATOM 2720 C C . ASP B 1 139 ? -8.859 6.211 -10.461 1 67 139 ASP B C 1
ATOM 2722 O O . ASP B 1 139 ? -8.211 5.953 -9.445 1 67 139 ASP B O 1
ATOM 2726 N N . ALA B 1 140 ? -8.625 5.461 -11.492 1 57.81 140 ALA B N 1
ATOM 2727 C CA . ALA B 1 140 ? -7.465 4.617 -11.75 1 57.81 140 ALA B CA 1
ATOM 2728 C C . ALA B 1 140 ? -6.168 5.379 -11.5 1 57.81 140 ALA B C 1
ATOM 2730 O O . ALA B 1 140 ? -5.156 4.785 -11.117 1 57.81 140 ALA B O 1
ATOM 2731 N N . VAL B 1 141 ? -6.09 6.656 -11.836 1 54.25 141 VAL B N 1
ATOM 2732 C CA . VAL B 1 141 ? -4.824 7.363 -12.008 1 54.25 141 VAL B CA 1
ATOM 2733 C C . VAL B 1 141 ? -4.547 8.234 -10.781 1 54.25 141 VAL B C 1
ATOM 2735 O O . VAL B 1 141 ? -3.49 8.859 -10.688 1 54.25 141 VAL B O 1
ATOM 2738 N N . ARG B 1 142 ? -5.453 8.18 -9.883 1 55.59 142 ARG B N 1
ATOM 2739 C CA . ARG B 1 142 ? -5.105 9.086 -8.789 1 55.59 142 ARG B CA 1
ATOM 2740 C C . ARG B 1 142 ? -4.336 8.352 -7.695 1 55.59 142 ARG B C 1
ATOM 2742 O O . ARG B 1 142 ? -4.465 7.133 -7.551 1 55.59 142 ARG B O 1
ATOM 2749 N N . PRO B 1 143 ? -3.281 9.055 -7.078 1 55.34 143 PRO B N 1
ATOM 2750 C CA . PRO B 1 143 ? -2.439 8.523 -6.004 1 55.34 143 PRO B CA 1
ATOM 2751 C C . PRO B 1 143 ? -3.225 7.691 -4.996 1 55.34 143 PRO B C 1
ATOM 2753 O O . PRO B 1 143 ? -2.631 7 -4.168 1 55.34 143 PRO B O 1
ATOM 2756 N N . ARG B 1 144 ? -4.512 7.766 -5.301 1 55.81 144 ARG B N 1
ATOM 2757 C CA . ARG B 1 144 ? -5.344 7.027 -4.355 1 55.81 144 ARG B CA 1
ATOM 2758 C C . ARG B 1 144 ? -5.656 5.629 -4.875 1 55.81 144 ARG B C 1
ATOM 2760 O O . ARG B 1 144 ? -6.516 4.934 -4.328 1 55.81 144 ARG B O 1
ATOM 2767 N N . SER B 1 145 ? -4.992 5.363 -5.863 1 62.53 145 SER B N 1
ATOM 2768 C CA . SER B 1 145 ? -5.277 4.027 -6.375 1 62.53 145 SER B CA 1
ATOM 2769 C C . SER B 1 145 ? -5.043 2.963 -5.309 1 62.53 145 SER B C 1
ATOM 2771 O O . SER B 1 145 ? -4.078 3.045 -4.543 1 62.53 145 SER B O 1
ATOM 2773 N N . PRO B 1 146 ? -6.062 2.178 -5.117 1 59.81 146 PRO B N 1
ATOM 2774 C CA . PRO B 1 146 ? -5.918 1.104 -4.133 1 59.81 146 PRO B CA 1
ATOM 2775 C C . PRO B 1 146 ? -4.582 0.372 -4.254 1 59.81 146 PRO B C 1
ATOM 2777 O O . PRO B 1 146 ? -4.113 -0.224 -3.281 1 59.81 146 PRO B O 1
ATOM 2780 N N . LEU B 1 147 ? -4.18 0.593 -5.445 1 62.47 147 LEU B N 1
ATOM 2781 C CA . LEU B 1 147 ? -2.883 -0.035 -5.66 1 62.47 147 LEU B CA 1
ATOM 2782 C C . LEU B 1 147 ? -1.78 0.739 -4.945 1 62.47 147 LEU B C 1
ATOM 2784 O O . LEU B 1 147 ? -0.851 0.141 -4.395 1 62.47 147 LEU B O 1
ATOM 2788 N N . LEU B 1 148 ? -2.037 1.955 -4.91 1 63.81 148 LEU B N 1
ATOM 2789 C CA . LEU B 1 148 ? -1.021 2.848 -4.363 1 63.81 148 LEU B CA 1
ATOM 2790 C C . LEU B 1 148 ? -1.302 3.156 -2.898 1 63.81 148 LEU B C 1
ATOM 2792 O O . LEU B 1 148 ? -0.391 3.52 -2.15 1 63.81 148 LEU B O 1
ATOM 2796 N N . ASP B 1 149 ? -2.59 2.98 -2.621 1 69.12 149 ASP B N 1
ATOM 2797 C CA . ASP B 1 149 ? -3.057 3.309 -1.276 1 69.12 149 ASP B CA 1
ATOM 2798 C C . ASP B 1 149 ? -3.975 2.219 -0.732 1 69.12 149 ASP B C 1
ATOM 2800 O O . ASP B 1 149 ? -5.164 2.455 -0.507 1 69.12 149 ASP B O 1
ATOM 2804 N N . PRO B 1 150 ? -3.363 1.056 -0.484 1 62.91 150 PRO B N 1
ATOM 2805 C CA . PRO B 1 150 ? -4.219 -0.077 -0.115 1 62.91 150 PRO B CA 1
ATOM 2806 C C . PRO B 1 150 ? -4.988 0.164 1.182 1 62.91 150 PRO B C 1
ATOM 2808 O O . PRO B 1 150 ? -6.055 -0.419 1.386 1 62.91 150 PRO B O 1
ATOM 2811 N N . HIS B 1 151 ? -4.508 0.994 2.01 1 64.81 151 HIS B N 1
ATOM 2812 C CA . HIS B 1 151 ? -5.18 1.216 3.285 1 64.81 151 HIS B CA 1
ATOM 2813 C C . HIS B 1 151 ? -5.949 2.531 3.279 1 64.81 151 HIS B C 1
ATOM 2815 O O . HIS B 1 151 ? -6.57 2.898 4.281 1 64.81 151 HIS B O 1
ATOM 2821 N N . GLY B 1 152 ? -5.875 3.156 2.164 1 70.81 152 GLY B N 1
ATOM 2822 C CA . GLY B 1 152 ? -6.652 4.379 2.033 1 70.81 152 GLY B CA 1
ATOM 2823 C C . GLY B 1 152 ? -6.176 5.492 2.947 1 70.81 152 GLY B C 1
ATOM 2824 O O . GLY B 1 152 ? -6.984 6.176 3.574 1 70.81 152 GLY B O 1
ATOM 2825 N N . VAL B 1 153 ? -4.855 5.566 3.029 1 73.5 153 VAL B N 1
ATOM 2826 C CA . VAL B 1 153 ? -4.328 6.551 3.969 1 73.5 153 VAL B CA 1
ATOM 2827 C C . VAL B 1 153 ? -4.188 7.906 3.275 1 73.5 153 VAL B C 1
ATOM 2829 O O . VAL B 1 153 ? -3.98 8.93 3.932 1 73.5 153 VAL B O 1
ATOM 2832 N N . VAL B 1 154 ? -4.277 7.898 1.979 1 78.62 154 VAL B N 1
ATOM 2833 C CA . VAL B 1 154 ? -4.156 9.156 1.249 1 78.62 154 VAL B CA 1
ATOM 2834 C C . VAL B 1 154 ? -5.516 9.852 1.193 1 78.62 154 VAL B C 1
ATOM 2836 O O . VAL B 1 154 ? -6.461 9.336 0.595 1 78.62 154 VAL B O 1
ATOM 2839 N N . PRO B 1 155 ? -5.633 11.039 1.781 1 83.88 155 PRO B N 1
ATOM 2840 C CA . PRO B 1 155 ? -6.926 11.727 1.815 1 83.88 155 PRO B CA 1
ATOM 2841 C C . PRO B 1 155 ? -7.277 12.391 0.486 1 83.88 155 PRO B C 1
ATOM 2843 O O . PRO B 1 155 ? -6.391 12.648 -0.332 1 83.88 155 PRO B O 1
ATOM 2846 N N . ASP B 1 156 ? -8.602 12.633 0.294 1 82.38 156 ASP B N 1
ATOM 2847 C CA . ASP B 1 156 ? -9.109 13.359 -0.861 1 82.38 156 ASP B CA 1
ATOM 2848 C C . ASP B 1 156 ? -9.203 14.859 -0.571 1 82.38 156 ASP B C 1
ATOM 2850 O O . ASP B 1 156 ? -10.016 15.289 0.248 1 82.38 156 ASP B O 1
ATOM 2854 N N . LEU B 1 157 ? -8.344 15.602 -1.265 1 91.12 157 LEU B N 1
ATOM 2855 C CA . LEU B 1 157 ? -8.391 17.047 -1.12 1 91.12 157 LEU B CA 1
ATOM 2856 C C . LEU B 1 157 ? -9.055 17.688 -2.33 1 91.12 157 LEU B C 1
ATOM 2858 O O . LEU B 1 157 ? -8.93 17.203 -3.453 1 91.12 157 LEU B O 1
ATOM 2862 N N . THR B 1 158 ? -9.828 18.766 -2.078 1 92.25 158 THR B N 1
ATOM 2863 C CA . THR B 1 158 ? -10.312 19.562 -3.195 1 92.25 158 THR B CA 1
ATOM 2864 C C . THR B 1 158 ? -9.164 20.297 -3.879 1 92.25 158 THR B C 1
ATOM 2866 O O . THR B 1 158 ? -8.078 20.422 -3.309 1 92.25 158 THR B O 1
ATOM 2869 N N . ASP B 1 159 ? -9.438 20.875 -5.008 1 90.56 159 ASP B N 1
ATOM 2870 C CA . ASP B 1 159 ? -8.422 21.625 -5.746 1 90.56 159 ASP B CA 1
ATOM 2871 C C . ASP B 1 159 ? -7.891 22.781 -4.918 1 90.56 159 ASP B C 1
ATOM 2873 O O . ASP B 1 159 ? -6.68 23.016 -4.871 1 90.56 159 ASP B O 1
ATOM 2877 N N . ARG B 1 160 ? -8.781 23.406 -4.285 1 93.94 160 ARG B N 1
ATOM 2878 C CA . ARG B 1 160 ? -8.375 24.578 -3.51 1 93.94 160 ARG B CA 1
ATOM 2879 C C . ARG B 1 160 ? -7.555 24.172 -2.291 1 93.94 160 ARG B C 1
ATOM 2881 O O . ARG B 1 160 ? -6.555 24.812 -1.97 1 93.94 160 ARG B O 1
ATOM 2888 N N . GLN B 1 161 ? -8.008 23.125 -1.669 1 95.25 161 GLN B N 1
ATOM 2889 C CA . GLN B 1 161 ? -7.254 22.594 -0.534 1 95.25 161 GLN B CA 1
ATOM 2890 C C . GLN B 1 161 ? -5.848 22.172 -0.951 1 95.25 161 GLN B C 1
ATOM 2892 O O . GLN B 1 161 ? -4.871 22.484 -0.267 1 95.25 161 GLN B O 1
ATOM 2897 N N . SER B 1 162 ? -5.781 21.531 -2.066 1 94.44 162 SER B N 1
ATOM 2898 C CA . SER B 1 162 ? -4.504 21.078 -2.604 1 94.44 162 SER B CA 1
ATOM 2899 C C . SER B 1 162 ? -3.588 22.266 -2.92 1 94.44 162 SER B C 1
ATOM 2901 O O . SER B 1 162 ? -2.4 22.234 -2.594 1 94.44 162 SER B O 1
ATOM 2903 N N . ALA B 1 163 ? -4.164 23.203 -3.508 1 94.62 163 ALA B N 1
ATOM 2904 C CA . ALA B 1 163 ? -3.391 24.375 -3.924 1 94.62 163 ALA B CA 1
ATOM 2905 C C . ALA B 1 163 ? -2.807 25.109 -2.717 1 94.62 163 ALA B C 1
ATOM 2907 O O . ALA B 1 163 ? -1.62 25.438 -2.703 1 94.62 163 ALA B O 1
ATOM 2908 N N . VAL B 1 164 ? -3.617 25.344 -1.769 1 96.5 164 VAL B N 1
ATOM 2909 C CA . VAL B 1 164 ? -3.162 26.078 -0.596 1 96.5 164 VAL B CA 1
ATOM 2910 C C . VAL B 1 164 ? -2.127 25.266 0.166 1 96.5 164 VAL B C 1
ATOM 2912 O O . VAL B 1 164 ? -1.121 25.797 0.636 1 96.5 164 VAL B O 1
ATOM 2915 N N . LEU B 1 165 ? -2.34 23.984 0.32 1 96.5 165 LEU B N 1
ATOM 2916 C CA . LEU B 1 165 ? -1.417 23.109 1.034 1 96.5 165 LEU B CA 1
ATOM 2917 C C . LEU B 1 165 ? -0.063 23.062 0.335 1 96.5 165 LEU B C 1
ATOM 2919 O O . LEU B 1 165 ? 0.98 23.141 0.987 1 96.5 165 LEU B O 1
ATOM 2923 N N . ARG B 1 166 ? -0.083 22.875 -0.956 1 95.81 166 ARG B N 1
ATOM 2924 C CA . ARG B 1 166 ? 1.152 22.812 -1.73 1 95.81 166 ARG B CA 1
ATOM 2925 C C . ARG B 1 166 ? 1.957 24.094 -1.581 1 95.81 166 ARG B C 1
ATOM 2927 O O . ARG B 1 166 ? 3.16 24.062 -1.312 1 95.81 166 ARG B O 1
ATOM 2934 N N . TYR B 1 167 ? 1.316 25.219 -1.801 1 96.69 167 TYR B N 1
ATOM 2935 C CA . TYR B 1 167 ? 2.008 26.484 -1.66 1 96.69 167 TYR B CA 1
ATOM 2936 C C . TYR B 1 167 ? 2.582 26.641 -0.258 1 96.69 167 TYR B C 1
ATOM 2938 O O . TYR B 1 167 ? 3.725 27.078 -0.095 1 96.69 167 TYR B O 1
ATOM 2946 N N . ALA B 1 168 ? 1.768 26.359 0.768 1 96.38 168 ALA B N 1
ATOM 2947 C CA . ALA B 1 168 ? 2.217 26.453 2.154 1 96.38 168 ALA B CA 1
ATOM 2948 C C . ALA B 1 168 ? 3.473 25.609 2.377 1 96.38 168 ALA B C 1
ATOM 2950 O O . ALA B 1 168 ? 4.457 26.094 2.943 1 96.38 168 ALA B O 1
ATOM 2951 N N . HIS B 1 169 ? 3.418 24.406 1.93 1 96.38 169 HIS B N 1
ATOM 2952 C CA . HIS B 1 169 ? 4.535 23.484 2.117 1 96.38 169 HIS B CA 1
ATOM 2953 C C . HIS B 1 169 ? 5.781 23.969 1.389 1 96.38 169 HIS B C 1
ATOM 2955 O O . HIS B 1 169 ? 6.863 24.031 1.974 1 96.38 169 HIS B O 1
ATOM 2961 N N . GLU B 1 170 ? 5.641 24.344 0.179 1 96 170 GLU B N 1
ATOM 2962 C CA . GLU B 1 170 ? 6.766 24.719 -0.671 1 96 170 GLU B CA 1
ATOM 2963 C C . GLU B 1 170 ? 7.438 25.984 -0.165 1 96 170 GLU B C 1
ATOM 2965 O O . GLU B 1 170 ? 8.633 26.203 -0.392 1 96 170 GLU B O 1
ATOM 2970 N N . ASN B 1 171 ? 6.656 26.781 0.534 1 96.75 171 ASN B N 1
ATOM 2971 C CA . ASN B 1 171 ? 7.18 28.094 0.933 1 96.75 171 ASN B CA 1
ATOM 2972 C C . ASN B 1 171 ? 7.449 28.156 2.434 1 96.75 171 ASN B C 1
ATOM 2974 O O . ASN B 1 171 ? 7.633 29.234 2.992 1 96.75 171 ASN B O 1
ATOM 2978 N N . GLY B 1 172 ? 7.43 26.984 3.092 1 95.62 172 GLY B N 1
ATOM 2979 C CA . GLY B 1 172 ? 7.969 26.859 4.438 1 95.62 172 GLY B CA 1
ATOM 2980 C C . GLY B 1 172 ? 6.961 27.219 5.516 1 95.62 172 GLY B C 1
ATOM 2981 O O . GLY B 1 172 ? 7.332 27.734 6.57 1 95.62 172 GLY B O 1
ATOM 2982 N N . TYR B 1 173 ? 5.676 27.125 5.309 1 95.56 173 TYR B N 1
ATOM 2983 C CA . TYR B 1 173 ? 4.66 27.391 6.32 1 95.56 173 TYR B CA 1
ATOM 2984 C C . TYR B 1 173 ? 4.863 26.5 7.543 1 95.56 173 TYR B C 1
ATOM 2986 O O . TYR B 1 173 ? 4.598 26.922 8.672 1 95.56 173 TYR B O 1
ATOM 2994 N N . TYR B 1 174 ? 5.301 25.328 7.422 1 94.75 174 TYR B N 1
ATOM 2995 C CA . TYR B 1 174 ? 5.426 24.359 8.508 1 94.75 174 TYR B CA 1
ATOM 2996 C C . TYR B 1 174 ? 6.848 24.344 9.062 1 94.75 174 TYR B C 1
ATOM 2998 O O . TYR B 1 174 ? 7.156 23.562 9.969 1 94.75 174 TYR B O 1
ATOM 3006 N N . GLU B 1 175 ? 7.676 25.156 8.523 1 94.19 175 GLU B N 1
ATOM 3007 C CA . GLU B 1 175 ? 9.055 25.219 9 1 94.19 175 GLU B CA 1
ATOM 3008 C C . GLU B 1 175 ? 9.172 26.078 10.25 1 94.19 175 GLU B C 1
ATOM 3010 O O . GLU B 1 175 ? 8.242 26.828 10.578 1 94.19 175 GLU B O 1
ATOM 3015 N N . ILE B 1 176 ? 10.172 25.891 10.922 1 91.56 176 ILE B N 1
ATOM 3016 C CA . ILE B 1 176 ? 10.508 26.703 12.094 1 91.56 176 ILE B CA 1
ATOM 3017 C C . ILE B 1 176 ? 11.891 27.328 11.906 1 91.56 176 ILE B C 1
ATOM 3019 O O . ILE B 1 176 ? 12.906 26.625 11.938 1 91.56 176 ILE B O 1
ATOM 3023 N N . PRO B 1 177 ? 11.969 28.719 11.805 1 91.81 177 PRO B N 1
ATOM 3024 C CA . PRO B 1 177 ? 10.828 29.625 11.812 1 91.81 177 PRO B CA 1
ATOM 3025 C C . PRO B 1 177 ? 9.992 29.531 10.539 1 91.81 177 PRO B C 1
ATOM 3027 O O . PRO B 1 177 ? 10.43 28.953 9.547 1 91.81 177 PRO B O 1
ATOM 3030 N N . ARG B 1 178 ? 8.68 30.016 10.617 1 91.44 178 ARG B N 1
ATOM 3031 C CA . ARG B 1 178 ? 7.73 30 9.508 1 91.44 178 ARG B CA 1
ATOM 3032 C C . ARG B 1 178 ? 8.242 30.828 8.328 1 91.44 178 ARG B C 1
ATOM 3034 O O . ARG B 1 178 ? 8.719 31.953 8.516 1 91.44 178 ARG B O 1
ATOM 3041 N N . GLY B 1 179 ? 8.109 30.281 7.121 1 94.5 179 GLY B N 1
ATOM 3042 C CA . GLY B 1 179 ? 8.594 30.938 5.922 1 94.5 179 GLY B CA 1
ATOM 3043 C C . GLY B 1 179 ? 7.551 31.812 5.258 1 94.5 179 GLY B C 1
ATOM 3044 O O . GLY B 1 179 ? 7.891 32.75 4.516 1 94.5 179 GLY B O 1
ATOM 3045 N N . VAL B 1 180 ? 6.32 31.5 5.438 1 96.19 180 VAL B N 1
ATOM 3046 C CA . VAL B 1 180 ? 5.238 32.25 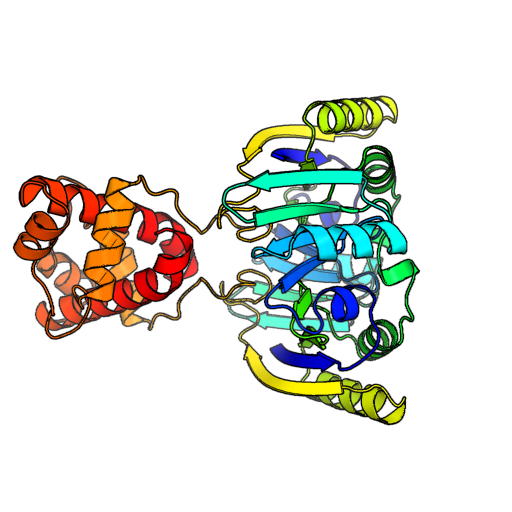4.801 1 96.19 180 VAL B CA 1
ATOM 3047 C C . VAL B 1 180 ? 4.047 32.344 5.75 1 96.19 180 VAL B C 1
ATOM 3049 O O . VAL B 1 180 ? 3.832 31.453 6.574 1 96.19 180 VAL B O 1
ATOM 3052 N N . THR B 1 181 ? 3.301 33.344 5.645 1 95 181 THR B N 1
ATOM 3053 C CA . THR B 1 181 ? 2.113 33.531 6.469 1 95 181 THR B CA 1
ATOM 3054 C C . THR B 1 181 ? 0.854 33.125 5.707 1 95 181 THR B C 1
ATOM 3056 O O . THR B 1 181 ? 0.898 32.938 4.492 1 95 181 THR B O 1
ATOM 3059 N N . THR B 1 182 ? -0.195 33 6.457 1 94.38 182 THR B N 1
ATOM 3060 C CA . THR B 1 182 ? -1.468 32.656 5.828 1 94.38 182 THR B CA 1
ATOM 3061 C C . THR B 1 182 ? -1.901 33.781 4.863 1 94.38 182 THR B C 1
ATOM 3063 O O . THR B 1 182 ? -2.523 33.5 3.838 1 94.38 182 THR B O 1
ATOM 3066 N N . ALA B 1 183 ? -1.618 35 5.227 1 96.12 183 ALA B N 1
ATOM 3067 C CA . ALA B 1 183 ? -1.942 36.125 4.352 1 96.12 183 ALA B CA 1
ATOM 3068 C C . ALA B 1 183 ? -1.227 36 3.01 1 96.12 183 ALA B C 1
ATOM 3070 O O . ALA B 1 183 ? -1.818 36.25 1.958 1 96.12 183 ALA B O 1
ATOM 3071 N N . GLU B 1 184 ? 0.008 35.656 3.064 1 97.12 184 GLU B N 1
ATOM 3072 C CA . GLU B 1 184 ? 0.797 35.469 1.849 1 97.12 184 GLU B CA 1
ATOM 3073 C C . GLU B 1 184 ? 0.286 34.312 1.023 1 97.12 184 GLU B C 1
ATOM 3075 O O . GLU B 1 184 ? 0.268 34.375 -0.207 1 97.12 184 GLU B O 1
ATOM 3080 N N . ILE B 1 185 ? -0.113 33.25 1.68 1 96.62 185 ILE B N 1
ATOM 3081 C CA . ILE B 1 185 ? -0.702 32.125 0.998 1 96.62 185 ILE B CA 1
ATOM 3082 C C . ILE B 1 185 ? -1.985 32.531 0.287 1 96.62 185 ILE B C 1
ATOM 3084 O O . ILE B 1 185 ? -2.205 32.188 -0.875 1 96.62 185 ILE B O 1
ATOM 3088 N N . ALA B 1 186 ? -2.814 33.25 0.974 1 96.75 186 ALA B N 1
ATOM 3089 C CA . ALA B 1 186 ? -4.074 33.75 0.426 1 96.75 186 ALA B CA 1
ATOM 3090 C C . ALA B 1 186 ? -3.842 34.562 -0.844 1 96.75 186 ALA B C 1
ATOM 3092 O O . ALA B 1 186 ? -4.516 34.375 -1.854 1 96.75 186 ALA B O 1
ATOM 3093 N N . ASP B 1 187 ? -2.883 35.5 -0.752 1 96.75 187 ASP B N 1
ATOM 3094 C CA . ASP B 1 187 ? -2.539 36.344 -1.893 1 96.75 187 ASP B CA 1
ATOM 3095 C C . ASP B 1 187 ? -2.1 35.5 -3.088 1 96.75 187 ASP B C 1
ATOM 3097 O O . ASP B 1 187 ? -2.496 35.75 -4.223 1 96.75 187 ASP B O 1
ATOM 3101 N N . ALA B 1 188 ? -1.33 34.531 -2.816 1 95.56 188 ALA B N 1
ATOM 3102 C CA . ALA B 1 188 ? -0.764 33.688 -3.873 1 95.56 188 ALA B CA 1
ATOM 3103 C C . ALA B 1 188 ? -1.853 32.906 -4.586 1 95.56 188 ALA B C 1
ATOM 3105 O O . ALA B 1 188 ? -1.773 32.656 -5.797 1 95.56 188 ALA B O 1
ATOM 3106 N N . VAL B 1 189 ? -2.836 32.406 -3.82 1 94.88 189 VAL B N 1
ATOM 3107 C CA . VAL B 1 189 ? -3.842 31.516 -4.418 1 94.88 189 VAL B CA 1
ATOM 3108 C C . VAL B 1 189 ? -5.07 32.344 -4.809 1 94.88 189 VAL B C 1
ATOM 3110 O O . VAL B 1 189 ? -6.012 31.812 -5.41 1 94.88 189 VAL B O 1
ATOM 3113 N N . GLY B 1 190 ? -5.09 33.625 -4.48 1 95.44 190 GLY B N 1
ATOM 3114 C CA . GLY B 1 190 ? -6.105 34.531 -4.957 1 95.44 190 GLY B CA 1
ATOM 3115 C C . GLY B 1 190 ? -7.398 34.469 -4.164 1 95.44 190 GLY B C 1
ATOM 3116 O O . GLY B 1 190 ? -8.484 34.469 -4.742 1 95.44 190 GLY B O 1
ATOM 3117 N N . VAL B 1 191 ? -7.344 34.344 -2.859 1 96.19 191 VAL B N 1
ATOM 3118 C CA . VAL B 1 191 ? -8.523 34.312 -2.002 1 96.19 191 VAL B CA 1
ATOM 3119 C C . VAL B 1 191 ? -8.289 35.188 -0.777 1 96.19 191 VAL B C 1
ATOM 3121 O O . VAL B 1 191 ? -7.184 35.688 -0.57 1 96.19 191 VAL B O 1
ATOM 3124 N N . GLU B 1 192 ? -9.352 35.375 -0.052 1 96.88 192 GLU B N 1
ATOM 3125 C CA . GLU B 1 192 ? -9.234 36.125 1.206 1 96.88 192 GLU B CA 1
ATOM 3126 C C . GLU B 1 192 ? -8.508 35.281 2.26 1 96.88 192 GLU B C 1
ATOM 3128 O O . GLU B 1 192 ? -8.547 34.062 2.227 1 96.88 192 GLU B O 1
ATOM 3133 N N . ARG B 1 193 ? -7.852 36 3.104 1 95.69 193 ARG B N 1
ATOM 3134 C CA . ARG B 1 193 ? -7.062 35.344 4.148 1 95.69 193 ARG B CA 1
ATOM 3135 C C . ARG B 1 193 ? -7.898 34.312 4.914 1 95.69 193 ARG B C 1
ATOM 3137 O O . ARG B 1 193 ? -7.445 33.188 5.156 1 95.69 193 ARG B O 1
ATOM 3144 N N . ARG B 1 194 ? -9.062 34.656 5.289 1 94.75 194 ARG B N 1
ATOM 3145 C CA . ARG B 1 194 ? -9.93 33.75 6.051 1 94.75 194 ARG B CA 1
ATOM 3146 C C . ARG B 1 194 ? -10.242 32.5 5.262 1 94.75 194 ARG B C 1
ATOM 3148 O O . ARG B 1 194 ? -10.258 31.391 5.824 1 94.75 194 ARG B O 1
ATOM 3155 N N . THR B 1 195 ? -10.492 32.594 4.039 1 95.31 195 THR B N 1
ATOM 3156 C CA . THR B 1 195 ? -10.797 31.469 3.156 1 95.31 195 THR B CA 1
ATOM 3157 C C . THR B 1 195 ? -9.578 30.562 3.016 1 95.31 195 THR B C 1
ATOM 3159 O O . THR B 1 195 ? -9.719 29.328 3.043 1 95.31 195 THR B O 1
ATOM 3162 N N . ALA B 1 196 ? -8.453 31.141 2.844 1 95.75 196 ALA B N 1
ATOM 3163 C CA . ALA B 1 196 ? -7.219 30.359 2.758 1 95.75 196 ALA B CA 1
ATOM 3164 C C . ALA B 1 196 ? -6.984 29.562 4.039 1 95.75 196 ALA B C 1
ATOM 3166 O O . ALA B 1 196 ? -6.59 28.406 3.988 1 95.75 196 ALA B O 1
ATOM 3167 N N . GLU B 1 197 ? -7.188 30.266 5.117 1 93.88 197 GLU B N 1
ATOM 3168 C CA . GLU B 1 197 ? -7.047 29.594 6.406 1 93.88 197 GLU B CA 1
ATOM 3169 C C . GLU B 1 197 ? -8.008 28.422 6.531 1 93.88 197 GLU B C 1
ATOM 3171 O O . GLU B 1 197 ? -7.645 27.359 7.051 1 93.88 197 GLU B O 1
ATOM 3176 N N . GLU B 1 198 ? -9.172 28.656 6.129 1 95.5 198 GLU B N 1
ATOM 3177 C CA . GLU B 1 198 ? -10.172 27.594 6.184 1 95.5 198 GLU B CA 1
ATOM 3178 C C . GLU B 1 198 ? -9.773 26.422 5.309 1 95.5 198 GLU B C 1
ATOM 3180 O O . GLU B 1 198 ? -9.859 25.266 5.738 1 95.5 198 GLU B O 1
ATOM 3185 N N . HIS B 1 199 ? -9.352 26.656 4.09 1 96.44 199 HIS B N 1
ATOM 3186 C CA . HIS B 1 199 ? -8.914 25.594 3.189 1 96.44 199 HIS B CA 1
ATOM 3187 C C . HIS B 1 199 ? -7.727 24.844 3.771 1 96.44 199 HIS B C 1
ATOM 3189 O O . HIS B 1 199 ? -7.672 23.609 3.699 1 96.44 199 HIS B O 1
ATOM 3195 N N . LEU B 1 200 ? -6.832 25.547 4.301 1 95.62 200 LEU B N 1
ATOM 3196 C CA . LEU B 1 200 ? -5.633 24.938 4.863 1 95.62 200 LEU B CA 1
ATOM 3197 C C . LEU B 1 200 ? -5.984 24.031 6.047 1 95.62 200 LEU B C 1
ATOM 3199 O O . LEU B 1 200 ? -5.523 22.891 6.125 1 95.62 200 LEU B O 1
ATOM 3203 N N . ARG B 1 201 ? -6.766 24.547 6.918 1 93.56 201 ARG B N 1
ATOM 3204 C CA . ARG B 1 201 ? -7.164 23.781 8.094 1 93.56 201 ARG B CA 1
ATOM 3205 C C . ARG B 1 201 ? -7.949 22.547 7.707 1 93.56 201 ARG B C 1
ATOM 3207 O O . ARG B 1 201 ? -7.77 21.469 8.297 1 93.56 201 ARG B O 1
ATOM 3214 N N . ARG B 1 202 ? -8.805 22.656 6.781 1 95.75 202 ARG B N 1
ATOM 3215 C CA . ARG B 1 202 ? -9.57 21.5 6.309 1 95.75 202 ARG B CA 1
ATOM 3216 C C . ARG B 1 202 ? -8.648 20.453 5.68 1 95.75 202 ARG B C 1
ATOM 3218 O O . ARG B 1 202 ? -8.836 19.25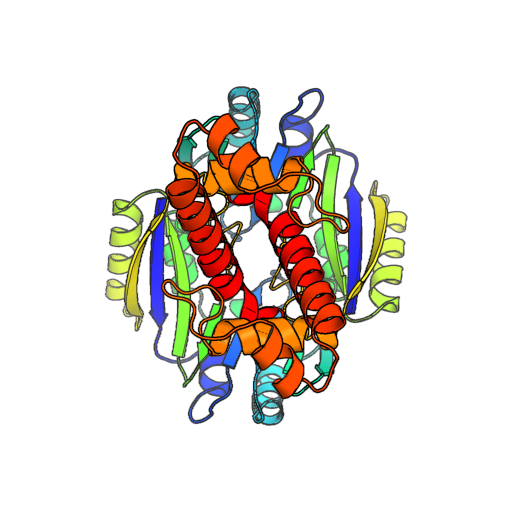 5.883 1 95.75 202 ARG B O 1
ATOM 3225 N N . ALA B 1 203 ? -7.746 20.953 4.895 1 96.12 203 ALA B N 1
ATOM 3226 C CA . ALA B 1 203 ? -6.762 20.031 4.312 1 96.12 203 ALA B CA 1
ATOM 3227 C C . ALA B 1 203 ? -5.973 19.312 5.398 1 96.12 203 ALA B C 1
ATOM 3229 O O . ALA B 1 203 ? -5.809 18.094 5.34 1 96.12 203 ALA B O 1
ATOM 3230 N N . GLU B 1 204 ? -5.531 20.062 6.34 1 95.44 204 GLU B N 1
ATOM 3231 C CA . GLU B 1 204 ? -4.785 19.484 7.453 1 95.44 204 GLU B CA 1
ATOM 3232 C C . GLU B 1 204 ? -5.633 18.484 8.227 1 95.44 204 GLU B C 1
ATOM 3234 O O . GLU B 1 204 ? -5.145 17.422 8.609 1 95.44 204 GLU B O 1
ATOM 3239 N N . ASN B 1 205 ? -6.828 18.828 8.453 1 95.12 205 ASN B N 1
ATOM 3240 C CA . ASN B 1 205 ? -7.742 17.938 9.156 1 95.12 205 ASN B CA 1
ATOM 3241 C C . ASN B 1 205 ? -7.875 16.594 8.438 1 95.12 205 ASN B C 1
ATOM 3243 O O . ASN B 1 205 ? -7.805 15.539 9.07 1 95.12 205 ASN B O 1
ATOM 3247 N N . LYS B 1 206 ? -8.031 16.656 7.195 1 94.19 206 LYS B N 1
ATOM 3248 C CA . LYS B 1 206 ? -8.156 15.438 6.402 1 94.19 206 LYS B CA 1
ATOM 3249 C C . LYS B 1 206 ? -6.867 14.617 6.465 1 94.19 206 LYS B C 1
ATOM 3251 O O . LYS B 1 206 ? -6.914 13.391 6.559 1 94.19 206 LYS B O 1
ATOM 3256 N N . LEU B 1 207 ? -5.75 15.312 6.363 1 93.19 207 LEU B N 1
ATOM 3257 C CA . LEU B 1 207 ? -4.465 14.625 6.434 1 93.19 207 LEU B CA 1
ATOM 3258 C C . LEU B 1 207 ? -4.297 13.922 7.777 1 93.19 207 LEU B C 1
ATOM 3260 O O . LEU B 1 207 ? -3.955 12.734 7.824 1 93.19 207 LEU B O 1
ATOM 3264 N N . VAL B 1 208 ? -4.594 14.609 8.836 1 93.94 208 VAL B N 1
ATOM 3265 C CA . VAL B 1 208 ? -4.398 14.078 10.18 1 93.94 208 VAL B CA 1
ATOM 3266 C C . VAL B 1 208 ? -5.395 12.945 10.438 1 93.94 208 VAL B C 1
ATOM 3268 O O . VAL B 1 208 ? -5.031 11.906 10.977 1 93.94 208 VAL B O 1
ATOM 3271 N N . ASP B 1 209 ? -6.594 13.125 10.047 1 91.88 209 ASP B N 1
ATOM 3272 C CA . ASP B 1 209 ? -7.629 12.117 10.227 1 91.88 209 ASP B CA 1
ATOM 3273 C C . ASP B 1 209 ? -7.234 10.797 9.562 1 91.88 209 ASP B C 1
ATOM 3275 O O . ASP B 1 209 ? -7.488 9.727 10.109 1 91.88 209 ASP B O 1
ATOM 3279 N N . SER B 1 210 ? -6.645 10.977 8.453 1 86.56 210 SER B N 1
ATOM 3280 C CA . SER B 1 210 ? -6.305 9.797 7.668 1 86.56 210 SER B CA 1
ATOM 3281 C C . SER B 1 210 ? -5.109 9.055 8.266 1 86.56 210 SER B C 1
ATOM 3283 O O . SER B 1 210 ? -4.988 7.84 8.117 1 86.56 210 SER B O 1
ATOM 3285 N N . LEU B 1 211 ? -4.258 9.781 9.023 1 87.19 211 LEU B N 1
ATOM 3286 C CA . LEU B 1 211 ? -2.971 9.18 9.359 1 87.19 211 LEU B CA 1
ATOM 3287 C C . LEU B 1 211 ? -2.822 9.016 10.867 1 87.19 211 LEU B C 1
ATOM 3289 O O . LEU B 1 211 ? -1.955 8.273 11.336 1 87.19 211 LEU B O 1
ATOM 3293 N N . VAL B 1 212 ? -3.629 9.562 11.648 1 88.12 212 VAL B N 1
ATOM 3294 C CA . VAL B 1 212 ? -3.379 9.695 13.086 1 88.12 212 VAL B CA 1
ATOM 3295 C C . VAL B 1 212 ? -3.326 8.312 13.734 1 88.12 212 VAL B C 1
ATOM 3297 O O . VAL B 1 212 ? -2.494 8.062 14.602 1 88.12 212 VAL B O 1
ATOM 3300 N N . ASP B 1 213 ? -4.109 7.438 13.305 1 80.38 213 ASP B N 1
ATOM 3301 C CA . ASP B 1 213 ? -4.176 6.117 13.922 1 80.38 213 ASP B CA 1
ATOM 3302 C C . ASP B 1 213 ? -2.934 5.293 13.594 1 80.38 213 ASP B C 1
ATOM 3304 O O . ASP B 1 213 ? -2.613 4.332 14.297 1 80.38 213 ASP B O 1
ATOM 3308 N N . VAL B 1 214 ? -2.354 5.738 12.555 1 77 214 VAL B N 1
ATOM 3309 C CA . VAL B 1 214 ? -1.198 4.949 12.141 1 77 214 VAL B CA 1
ATOM 3310 C C . VAL B 1 214 ? 0.082 5.59 12.672 1 77 214 VAL B C 1
ATOM 3312 O O . VAL B 1 214 ? 1.062 4.895 12.945 1 77 214 VAL B O 1
ATOM 3315 N N . VAL B 1 215 ? 0.098 6.824 12.844 1 80.94 215 VAL B N 1
ATOM 3316 C CA . VAL B 1 215 ? 1.335 7.5 13.219 1 80.94 215 VAL B CA 1
ATOM 3317 C C . VAL B 1 215 ? 1.326 7.801 14.711 1 80.94 215 VAL B C 1
ATOM 3319 O O . VAL B 1 215 ? 2.367 8.117 15.297 1 80.94 215 VAL B O 1
ATOM 3322 N N . ALA B 1 216 ? 0.153 7.875 15.25 1 76.88 216 ALA B N 1
ATOM 3323 C CA . ALA B 1 216 ? 0.059 8.281 16.641 1 76.88 216 ALA B CA 1
ATOM 3324 C C . ALA B 1 216 ? -0.753 7.281 17.453 1 76.88 216 ALA B C 1
ATOM 3326 O O . ALA B 1 216 ? -1.632 6.602 16.922 1 76.88 216 ALA B O 1
#

Radius of gyration: 23.09 Å; Cα contacts (8 Å, |Δi|>4): 905; chains: 2; bounding box: 50×63×58 Å

Organism: NCBI:txid2743089

pLDDT: mean 88.02, std 9.21, range [54.06, 97.19]

Nearest PDB structures (foldseek):
  3vfz-assembly3_B  TM=6.117E-01  e=2.403E-01  Mycobacterium tuberculosis
  6kon-assembly1_F  TM=3.526E-01  e=2.873E-02  Mycobacterium tuberculosis H37Rv
  6kop-assembly1_F  TM=3.433E-01  e=8.813E-02  Mycobacterium tuberculosis H37Rv
  6m37-assembly1_A-2  TM=5.049E-01  e=1.182E+00  Bacillus subtilis subsp. subtilis str. 168
  3mpy-assembly1_A  TM=6.032E-01  e=6.163E+00  Escherichia coli K-12